Protein AF-A0A524HC69-F1 (afdb_monomer)

Foldseek 3Di:
DDDDDDDDDDDDDPDDPPDPPPPQPAAAEEEALAEEEADASHEYLEYEYENAAHEYEYAEYHYNEYEYERQYEYEAAEYAYAEYEWDHLHEYEYEEYEHAEYEYADANYEYAYNEYEYQEYEFNAYEYHYQYYAHDHDFYEYADPRTAYEYEFAPWDWADDPPALWTWIWGAHPVRHIYIGTYPNNCNVRYDYHHDPPQDWWAWDFDEAEEFEDEQPFWTKDKIARPPTDDPVADDKKKWKWWDDPRDIDIDTDRIDIDTGDAAKIKMWIWIGRPPDIHDIDIYIYHYDYPLRVLVVVLVVLVVVLVVLVVVLVVLVVVLVVLVVCLVVVCCPDDDNVVSVVVSVVSVVVSVVSVVVNVVSVVVSVVSVVVSCVSDPDDDD

Secondary structure (DSSP, 8-state):
-------------------------TTEEEEESS-EEEPTT-EEEEEEE-SSS-EEEE-SSEEEEEEE-TT-EEEE-SSEEEEEEE-TT-EEEESSSEEEEEEE-STT-EEEESS-EEEEEEESSEEEEESS-EEEEEEEEE-STTEEEEEEEEEEEEEEPTTSS-EEEEEE-TTS-EEEEEEETTGGGGEEEEE-------B------EEEEEPTTSPEEEE---TT-B-SS-S--EEEEEEEETTEEEEEESSS-EEEE-SEEEEEEEEEE-SS-BPBPEEEEEEEEEHHHHHHHHHHHHHHHHHHHHHHHHHHHHHHHHHHHHHHH---SSS-HHHHHHHHHHHHHHHHHHHHHHHHHHHHHHHHHHHHHHHS-----

Solvent-accessible surface area (backbone atoms only — not comparable to full-atom values): 19848 Å² total; per-residue (Å²): 135,84,84,85,88,81,88,85,90,83,87,85,76,93,66,87,86,82,72,89,73,70,70,59,44,74,76,33,75,47,77,34,64,49,67,46,75,43,46,68,72,35,30,27,49,29,38,40,35,26,63,66,60,18,44,36,40,28,58,21,22,44,34,42,35,38,41,29,23,42,43,7,37,38,40,30,53,24,30,41,29,53,27,38,35,21,25,57,38,2,36,36,39,29,55,24,32,38,38,34,32,42,36,27,64,24,71,70,6,32,39,40,28,57,23,30,38,26,32,31,39,39,36,48,16,16,41,40,39,36,46,41,51,46,57,77,52,79,19,38,36,30,73,41,95,68,25,40,36,40,42,39,21,32,78,74,45,78,48,72,43,88,98,50,60,22,29,37,39,33,31,24,26,84,87,65,50,73,47,61,45,38,32,30,77,45,19,50,79,39,50,46,80,43,74,51,76,76,88,63,55,25,46,41,32,34,50,77,67,46,78,44,72,20,56,90,97,44,58,22,83,44,76,48,43,29,74,81,36,50,43,97,90,53,97,58,73,48,38,41,36,39,36,68,57,98,92,43,79,48,76,50,56,53,51,64,37,76,48,76,42,58,70,44,79,44,64,36,38,26,34,26,27,62,89,86,40,68,23,62,77,23,63,22,47,38,38,26,38,41,60,60,59,52,46,51,52,53,38,54,53,50,51,54,52,47,56,51,48,55,54,48,47,55,51,53,48,52,51,46,51,51,52,51,47,43,68,71,72,68,69,63,90,85,57,59,72,68,56,55,52,52,53,45,50,53,50,52,54,50,46,54,54,50,54,52,52,44,53,56,48,52,54,53,40,52,53,44,52,53,50,43,52,68,75,56,64,81,80,81,130

Sequence (381 aa):
MENRTGTTFLIVWAIAICVTLSPAANGAYISFSRDGVIQDGDSYDGVYVYGNNTTVQVKGGNIGKLLSYDRSTVNVSGGHVTSAQSYEQSTINISGGIVNVPRIWDAGSTINVTGGTFWNVEVGSGEFNMSGGQITGMGIFASESDSVVNIYGYGFVYYPMPDKNDGRLTGFWYDGIPFSIEFRSDAYQLVTLHEIFLDSAPIANAGEDQTVLAETGAMAEVTLDGSASRDPGVNGLVYKWTWTISAETYKAQGSNPMIMLPSGQHIIELIVNDGQADSQSDYVLIDVITLAEQIEKVRDEKLRLLDQIDIMLAKEQQVNDALGKLLADGDYVALAHKDIVTVRQAIHDSMQHQELAKLDLERSIEILQDALTYIEPPVEP

Nearest PDB structures (foldseek):
  8iyj-assembly1_V9  TM=8.753E-01  e=1.791E+00  Mus musculus
  7w1m-assembly1_A  TM=5.791E-01  e=7.550E-01  Homo sapiens
  3u0c-assembly1_A  TM=9.242E-01  e=8.723E+00  Shigella flexneri

pLDDT: mean 87.9, std 17.28, range [25.34, 98.81]

Mean predicted aligned error: 15.32 Å

Radius of gyration: 43.38 Å; Cα contacts (8 Å, |Δi|>4): 876; chains: 1; bounding box: 87×60×154 Å

Structure (mmCIF, N/CA/C/O backbone):
data_AF-A0A524HC69-F1
#
_entry.id   AF-A0A524HC69-F1
#
loop_
_atom_site.group_PDB
_atom_site.id
_atom_site.type_symbol
_atom_site.label_atom_id
_atom_site.label_alt_id
_atom_site.label_comp_id
_atom_site.label_asym_id
_atom_site.label_entity_id
_atom_site.label_seq_id
_atom_site.pdbx_PDB_ins_code
_atom_site.Cartn_x
_atom_site.Cartn_y
_atom_site.Cartn_z
_atom_site.occupancy
_atom_site.B_iso_or_equiv
_atom_site.auth_seq_id
_atom_site.auth_comp_id
_atom_site.auth_asym_id
_atom_site.auth_atom_id
_atom_site.pdbx_PDB_model_num
ATOM 1 N N . MET A 1 1 ? 0.152 -34.328 -89.695 1.00 38.22 1 MET A N 1
ATOM 2 C CA . MET A 1 1 ? 1.416 -35.068 -89.893 1.00 38.22 1 MET A CA 1
ATOM 3 C C . MET A 1 1 ? 2.461 -34.061 -90.340 1.00 38.22 1 MET A C 1
ATOM 5 O O . MET A 1 1 ? 2.073 -33.126 -91.021 1.00 38.22 1 MET A O 1
ATOM 9 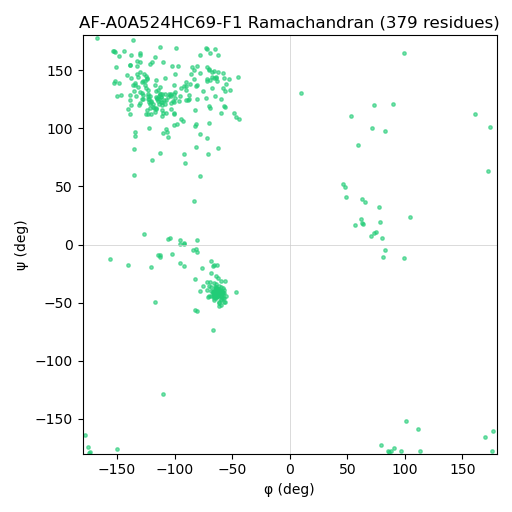N N . GLU A 1 2 ? 3.712 -34.284 -89.927 1.00 32.97 2 GLU A N 1
ATOM 10 C CA . GLU A 1 2 ? 4.942 -33.489 -90.159 1.00 32.97 2 GLU A CA 1
ATOM 11 C C . GLU A 1 2 ? 5.153 -32.288 -89.216 1.00 32.97 2 GLU A C 1
ATOM 13 O O . GLU A 1 2 ? 4.405 -31.320 -89.223 1.00 32.97 2 GLU A O 1
ATOM 18 N N . ASN A 1 3 ? 5.964 -32.476 -88.162 1.00 31.53 3 ASN A N 1
ATOM 19 C CA . ASN A 1 3 ? 7.433 -32.278 -88.072 1.00 31.53 3 ASN A CA 1
ATOM 20 C C . ASN A 1 3 ? 7.815 -30.787 -88.094 1.00 31.53 3 ASN A C 1
ATOM 22 O O . ASN A 1 3 ? 7.693 -30.120 -89.106 1.00 31.53 3 ASN A O 1
ATOM 26 N N . ARG A 1 4 ? 8.094 -30.197 -86.927 1.00 31.55 4 ARG A N 1
ATOM 27 C CA . ARG A 1 4 ? 9.392 -30.121 -86.213 1.00 31.55 4 ARG A CA 1
ATOM 28 C C . ARG A 1 4 ? 10.224 -28.888 -86.610 1.00 31.55 4 ARG A C 1
ATOM 30 O O . ARG A 1 4 ? 10.691 -28.769 -87.732 1.00 31.55 4 ARG A O 1
ATOM 37 N N . THR A 1 5 ? 10.494 -28.100 -85.562 1.00 35.69 5 THR A N 1
ATOM 38 C CA . THR A 1 5 ? 11.702 -27.302 -85.259 1.00 35.69 5 THR A CA 1
ATOM 39 C C . THR A 1 5 ? 11.990 -26.018 -86.041 1.00 35.69 5 THR A C 1
ATOM 41 O O . THR A 1 5 ? 12.262 -26.047 -87.232 1.00 35.69 5 THR A O 1
ATOM 44 N N . GLY A 1 6 ? 12.057 -24.906 -85.295 1.00 29.00 6 GLY A N 1
ATOM 45 C CA . GLY A 1 6 ? 12.585 -23.619 -85.755 1.00 29.00 6 GLY A CA 1
ATOM 46 C C . GLY A 1 6 ? 12.369 -22.472 -84.757 1.00 29.00 6 GLY A C 1
ATOM 47 O O . GLY A 1 6 ? 11.599 -21.567 -85.028 1.00 29.00 6 GLY A O 1
ATOM 48 N N . THR A 1 7 ? 12.983 -22.590 -83.578 1.00 29.64 7 THR A N 1
ATOM 49 C CA . THR A 1 7 ? 13.524 -21.536 -82.689 1.00 29.64 7 THR A CA 1
ATOM 50 C C . THR A 1 7 ? 13.207 -20.058 -83.007 1.00 29.64 7 THR A C 1
ATOM 52 O O . THR A 1 7 ? 13.535 -19.592 -84.095 1.00 29.64 7 THR A O 1
ATOM 55 N N . THR A 1 8 ? 12.744 -19.277 -82.007 1.00 28.39 8 THR A N 1
ATOM 56 C CA . THR A 1 8 ? 13.468 -18.138 -81.354 1.00 28.39 8 THR A CA 1
ATOM 57 C C . THR A 1 8 ? 12.494 -17.181 -80.611 1.00 28.39 8 THR A C 1
ATOM 59 O O . THR A 1 8 ? 11.706 -16.488 -81.236 1.00 28.39 8 THR A O 1
ATOM 62 N N . PHE A 1 9 ? 12.601 -17.161 -79.269 1.00 27.28 9 PHE A N 1
ATOM 63 C CA . PHE A 1 9 ? 12.383 -16.062 -78.295 1.00 27.28 9 PHE A CA 1
ATOM 64 C C . PHE A 1 9 ? 11.077 -15.232 -78.251 1.00 27.28 9 PHE A C 1
ATOM 66 O O . PHE A 1 9 ? 10.890 -14.311 -79.034 1.00 27.28 9 PHE A O 1
ATOM 73 N N . LEU A 1 10 ? 10.280 -15.416 -77.184 1.00 25.34 10 LEU A N 1
ATOM 74 C CA . LEU A 1 10 ? 10.212 -14.523 -75.999 1.00 25.34 10 LEU A CA 1
ATOM 75 C C . LEU A 1 10 ? 9.074 -14.992 -75.072 1.00 25.34 10 LEU A C 1
ATOM 77 O O . LEU A 1 10 ? 7.897 -14.739 -75.311 1.00 25.34 10 LEU A O 1
ATOM 81 N N . ILE A 1 11 ? 9.440 -15.699 -74.002 1.00 26.89 11 ILE A N 1
ATOM 82 C CA . ILE A 1 11 ? 8.532 -16.046 -72.907 1.00 26.89 11 ILE A CA 1
ATOM 83 C C . ILE A 1 11 ? 8.454 -14.824 -71.987 1.00 26.89 11 ILE A C 1
ATOM 85 O O . ILE A 1 11 ? 9.377 -14.557 -71.222 1.00 26.89 11 ILE A O 1
ATOM 89 N N . VAL A 1 12 ? 7.352 -14.079 -72.066 1.00 26.64 12 VAL A N 1
ATOM 90 C CA . VAL A 1 12 ? 6.920 -13.169 -71.000 1.00 26.64 12 VAL A CA 1
ATOM 91 C C . VAL A 1 12 ? 6.173 -14.026 -69.983 1.00 26.64 12 VAL A C 1
ATOM 93 O O . VAL A 1 12 ? 5.035 -14.419 -70.224 1.00 26.64 12 VAL A O 1
ATOM 96 N N . TRP A 1 13 ? 6.823 -14.364 -68.870 1.00 25.94 13 TRP A N 1
ATOM 97 C CA . TRP A 1 13 ? 6.144 -14.898 -67.688 1.00 25.94 13 TRP A CA 1
ATOM 98 C C . TRP A 1 13 ? 6.141 -13.834 -66.600 1.00 25.94 13 TRP A C 1
ATOM 100 O O . TRP A 1 13 ? 7.116 -13.640 -65.881 1.00 25.94 13 TRP A O 1
ATOM 110 N N . ALA A 1 14 ? 5.005 -13.150 -66.494 1.00 29.36 14 ALA A N 1
ATOM 111 C CA . ALA A 1 14 ? 4.567 -12.546 -65.253 1.00 29.36 14 ALA A CA 1
ATOM 112 C C . ALA A 1 14 ? 3.995 -13.673 -64.382 1.00 29.36 14 ALA A C 1
ATOM 114 O O . ALA A 1 14 ? 2.840 -14.060 -64.531 1.00 29.36 14 ALA A O 1
ATOM 115 N N . ILE A 1 15 ? 4.823 -14.218 -63.494 1.00 28.83 15 ILE A N 1
ATOM 116 C CA . ILE A 1 15 ? 4.357 -14.905 -62.293 1.00 28.83 15 ILE A CA 1
ATOM 117 C C . ILE A 1 15 ? 5.011 -14.211 -61.115 1.00 28.83 15 ILE A C 1
ATOM 119 O O . ILE A 1 15 ? 6.217 -13.974 -61.107 1.00 28.83 15 ILE A O 1
ATOM 123 N N . ALA A 1 16 ? 4.169 -13.850 -60.154 1.00 28.42 16 ALA A N 1
ATOM 124 C CA . ALA A 1 16 ? 4.528 -13.253 -58.887 1.00 28.42 16 ALA A CA 1
ATOM 125 C C . ALA A 1 16 ? 5.734 -13.968 -58.255 1.00 28.42 16 ALA A C 1
ATOM 127 O O . ALA A 1 16 ? 5.620 -15.084 -57.751 1.00 28.42 16 ALA A O 1
ATOM 128 N N . ILE A 1 17 ? 6.887 -13.299 -58.253 1.00 28.86 17 ILE A N 1
ATOM 129 C CA . ILE A 1 17 ? 8.002 -13.646 -57.376 1.00 28.86 17 ILE A CA 1
ATOM 130 C C . ILE A 1 17 ? 7.674 -13.019 -56.024 1.00 28.86 17 ILE A C 1
ATOM 132 O O . ILE A 1 17 ? 8.086 -11.910 -55.705 1.00 28.86 17 ILE A O 1
ATOM 136 N N . CYS A 1 18 ? 6.870 -13.734 -55.246 1.00 34.06 18 CYS A N 1
ATOM 137 C CA . CYS A 1 18 ? 6.893 -13.633 -53.795 1.00 34.06 18 CYS A CA 1
ATOM 138 C C . CYS A 1 18 ? 7.249 -15.023 -53.278 1.00 34.06 18 CYS A C 1
ATOM 140 O O . CYS A 1 18 ? 6.408 -15.792 -52.826 1.00 34.06 18 CYS A O 1
ATOM 142 N N . VAL A 1 19 ? 8.516 -15.373 -53.472 1.00 28.16 19 VAL A N 1
ATOM 143 C CA . VAL A 1 19 ? 9.146 -16.526 -52.845 1.00 28.16 19 VAL A CA 1
ATOM 144 C C . VAL A 1 19 ? 10.500 -16.033 -52.356 1.00 28.16 19 VAL A C 1
ATOM 146 O O . VAL A 1 19 ? 11.519 -16.187 -53.021 1.00 28.16 19 VAL A O 1
ATOM 149 N N . THR A 1 20 ? 10.512 -15.392 -51.188 1.00 32.66 20 THR A N 1
ATOM 150 C CA . THR A 1 20 ? 11.704 -15.396 -50.339 1.00 32.66 20 THR A CA 1
ATOM 151 C C . THR A 1 20 ? 11.832 -16.811 -49.781 1.00 32.66 20 THR A C 1
ATOM 153 O O . THR A 1 20 ? 11.432 -17.095 -48.657 1.00 32.66 20 THR A O 1
ATOM 156 N N . LEU A 1 21 ? 12.326 -17.733 -50.607 1.00 31.70 21 LEU A N 1
ATOM 157 C CA . LEU A 1 21 ? 12.989 -18.922 -50.094 1.00 31.70 21 LEU A CA 1
ATOM 158 C C . LEU A 1 21 ? 14.318 -18.414 -49.539 1.00 31.70 21 LEU A C 1
ATOM 160 O O . LEU A 1 21 ? 15.286 -18.285 -50.281 1.00 31.70 21 LEU A O 1
ATOM 164 N N . SER A 1 22 ? 14.343 -18.074 -48.253 1.00 41.31 22 SER A N 1
ATOM 165 C CA . SER A 1 22 ? 15.569 -18.200 -47.477 1.00 41.31 22 SER A CA 1
ATOM 166 C C . SER A 1 22 ? 15.782 -19.708 -47.331 1.00 41.31 22 SER A C 1
ATOM 168 O O . SER A 1 22 ? 15.013 -20.343 -46.605 1.00 41.31 22 SER A O 1
ATOM 170 N N . PRO A 1 23 ? 16.711 -20.359 -48.057 1.00 43.50 23 PRO A N 1
ATOM 171 C CA . PRO A 1 23 ? 17.123 -21.683 -47.629 1.00 43.50 23 PRO A CA 1
ATOM 172 C C . PRO A 1 23 ? 17.683 -21.510 -46.217 1.00 43.50 23 PRO A C 1
ATOM 174 O O . PRO A 1 23 ? 18.562 -20.671 -46.025 1.00 43.50 23 PRO A O 1
ATOM 177 N N . ALA A 1 24 ? 17.153 -22.260 -45.246 1.00 44.25 24 ALA A N 1
ATOM 178 C CA . ALA A 1 24 ? 17.750 -22.369 -43.921 1.00 44.25 24 ALA A CA 1
ATOM 179 C C . ALA A 1 24 ? 19.250 -22.607 -44.124 1.00 44.25 24 ALA A C 1
ATOM 181 O O . ALA A 1 24 ? 19.651 -23.634 -44.682 1.00 44.25 24 ALA A O 1
ATOM 182 N N . ALA A 1 25 ? 20.065 -21.605 -43.801 1.00 47.34 25 ALA A N 1
ATOM 183 C CA . ALA A 1 25 ? 21.482 -21.590 -44.121 1.00 47.34 25 ALA A CA 1
ATOM 184 C C . ALA A 1 25 ? 22.248 -22.474 -43.130 1.00 47.34 25 ALA A C 1
ATOM 186 O O . ALA A 1 25 ? 23.123 -22.000 -42.423 1.00 47.34 25 ALA A O 1
ATOM 187 N N . ASN A 1 26 ? 21.901 -23.761 -43.056 1.00 44.16 26 ASN A N 1
ATOM 188 C CA . ASN A 1 26 ? 22.458 -24.717 -42.103 1.00 44.16 26 ASN A CA 1
ATOM 189 C C . ASN A 1 26 ? 23.996 -24.644 -42.081 1.00 44.16 26 ASN A C 1
ATOM 191 O O . ASN A 1 26 ? 24.647 -25.003 -43.062 1.00 44.16 26 ASN A O 1
ATOM 195 N N . GLY A 1 27 ? 24.558 -24.190 -40.956 1.00 55.19 27 GLY A N 1
ATOM 196 C CA . GLY A 1 27 ? 26.004 -24.151 -40.707 1.00 55.19 27 GLY A CA 1
ATOM 197 C C . GLY A 1 27 ? 26.770 -22.996 -41.369 1.00 55.19 27 GLY A C 1
ATOM 198 O O . GLY A 1 27 ? 27.978 -23.100 -41.566 1.00 55.19 27 GLY A O 1
ATOM 199 N N . ALA A 1 28 ? 26.099 -21.913 -41.781 1.00 79.56 28 ALA A N 1
ATOM 200 C CA . ALA A 1 28 ? 26.744 -20.783 -42.455 1.00 79.56 28 ALA A CA 1
ATOM 201 C C . ALA A 1 28 ? 27.085 -19.620 -41.507 1.00 79.56 28 ALA A C 1
ATOM 203 O O . ALA A 1 28 ? 26.412 -19.385 -40.502 1.00 79.56 28 ALA A O 1
ATOM 204 N N . TYR A 1 29 ? 28.110 -18.852 -41.884 1.00 89.56 29 TYR A N 1
ATOM 205 C CA . TYR A 1 29 ? 28.371 -17.522 -41.338 1.00 89.56 29 TYR A CA 1
ATOM 206 C C . TYR A 1 29 ? 27.654 -16.468 -42.182 1.00 89.56 29 TYR A C 1
ATOM 208 O O . TYR A 1 29 ? 27.718 -16.517 -43.412 1.00 89.56 29 TYR A O 1
ATOM 216 N N . ILE A 1 30 ? 27.014 -15.499 -41.536 1.00 93.75 30 ILE A N 1
ATOM 217 C CA . ILE A 1 30 ? 26.363 -14.366 -42.197 1.00 93.75 30 ILE A CA 1
ATOM 218 C C . ILE A 1 30 ? 26.860 -13.045 -41.619 1.00 93.75 30 ILE A C 1
ATOM 220 O O . ILE A 1 30 ? 27.165 -12.935 -40.433 1.00 93.75 30 ILE A O 1
ATOM 224 N N . SER A 1 31 ? 26.925 -12.041 -42.485 1.00 94.88 31 SER A N 1
ATOM 225 C CA . SER A 1 31 ? 27.425 -10.710 -42.178 1.00 94.88 31 SER A CA 1
ATOM 226 C C . SER A 1 31 ? 26.410 -9.651 -42.593 1.00 94.88 31 SER A C 1
ATOM 228 O O . SER A 1 31 ? 25.973 -9.629 -43.745 1.00 94.88 31 SER A O 1
ATOM 230 N N . PHE A 1 32 ? 26.075 -8.750 -41.676 1.00 95.88 32 PHE A N 1
ATOM 231 C CA . PHE A 1 32 ? 25.203 -7.605 -41.894 1.00 95.88 32 PHE A CA 1
ATOM 232 C C . PHE A 1 32 ? 26.030 -6.322 -41.835 1.00 95.88 32 PHE A C 1
ATOM 234 O O . PHE A 1 32 ? 26.537 -5.956 -40.781 1.00 95.88 32 PHE A O 1
ATOM 241 N N . SER A 1 33 ? 26.145 -5.637 -42.974 1.00 94.94 33 SER A N 1
ATOM 242 C CA . SER A 1 33 ? 26.706 -4.279 -43.088 1.00 94.94 33 SER A CA 1
ATOM 243 C C . SER A 1 33 ? 25.636 -3.203 -43.312 1.00 94.94 33 SER A C 1
ATOM 245 O O . SER A 1 33 ? 25.947 -2.051 -43.614 1.00 94.94 33 SER A O 1
ATOM 247 N N . ARG A 1 34 ? 24.371 -3.627 -43.273 1.00 93.94 34 ARG A N 1
ATOM 248 C CA . ARG A 1 34 ? 23.136 -2.856 -43.420 1.00 93.94 34 ARG A CA 1
ATOM 249 C C . ARG A 1 34 ? 22.043 -3.578 -42.645 1.00 93.94 34 ARG A C 1
ATOM 251 O O . ARG A 1 34 ? 22.211 -4.753 -42.310 1.00 93.94 34 ARG A O 1
ATOM 258 N N . ASP A 1 35 ? 20.932 -2.888 -42.420 1.00 96.88 35 ASP A N 1
ATOM 259 C CA . ASP A 1 35 ? 19.819 -3.424 -41.647 1.00 96.88 35 ASP A CA 1
ATOM 260 C C . ASP A 1 35 ? 19.339 -4.788 -42.151 1.00 96.88 35 ASP A C 1
ATOM 262 O O . ASP A 1 35 ? 19.291 -5.054 -43.357 1.00 96.88 35 ASP A O 1
ATOM 266 N N . GLY A 1 36 ? 18.972 -5.655 -41.211 1.00 94.75 36 GLY A N 1
ATOM 267 C CA . GLY A 1 36 ? 18.666 -7.047 -41.505 1.00 94.75 36 GLY A CA 1
ATOM 268 C C . GLY A 1 36 ? 17.702 -7.688 -40.521 1.00 94.75 36 GLY A C 1
ATOM 269 O O . GLY A 1 36 ? 17.418 -7.162 -39.445 1.00 94.75 36 GLY A O 1
ATOM 270 N N . VAL A 1 37 ? 17.187 -8.854 -40.904 1.00 96.81 37 VAL A N 1
ATOM 271 C CA . VAL A 1 37 ? 16.303 -9.659 -40.061 1.00 96.81 37 VAL A CA 1
ATOM 272 C C . VAL A 1 37 ? 16.736 -11.116 -40.135 1.00 96.81 37 VAL A C 1
ATOM 274 O O . VAL A 1 37 ? 16.916 -11.643 -41.230 1.00 96.81 37 VAL A O 1
ATOM 277 N N . ILE A 1 38 ? 16.860 -11.748 -38.973 1.00 95.50 38 ILE A N 1
ATOM 278 C CA . ILE A 1 38 ? 16.965 -13.197 -38.813 1.00 95.50 38 ILE A CA 1
ATOM 279 C C . ILE A 1 38 ? 15.594 -13.700 -38.370 1.00 95.50 38 ILE A C 1
ATOM 281 O O . ILE A 1 38 ? 15.022 -13.207 -37.391 1.00 95.50 38 ILE A O 1
ATOM 285 N N . GLN A 1 39 ? 15.045 -14.628 -39.142 1.00 94.88 39 GLN A N 1
ATOM 286 C CA . GLN A 1 39 ? 13.694 -15.149 -38.978 1.00 94.88 39 GLN A CA 1
ATOM 287 C C . GLN A 1 39 ? 13.712 -16.482 -38.230 1.00 94.88 39 GLN A C 1
ATOM 289 O O . GLN A 1 39 ? 14.752 -17.105 -38.026 1.00 94.88 39 GLN A O 1
ATOM 294 N N . ASP A 1 40 ? 12.529 -16.939 -37.830 1.00 91.25 40 ASP A N 1
ATOM 295 C CA . ASP A 1 40 ? 12.396 -18.292 -37.311 1.00 91.25 40 ASP A CA 1
ATOM 296 C C . ASP A 1 40 ? 12.729 -19.349 -38.378 1.00 91.25 40 ASP A C 1
ATOM 298 O O . ASP A 1 40 ? 12.452 -19.165 -39.564 1.00 91.25 40 ASP A O 1
ATOM 302 N N . GLY A 1 41 ? 13.355 -20.445 -37.950 1.00 87.62 41 GLY A N 1
ATOM 303 C CA . GLY A 1 41 ? 13.880 -21.488 -38.837 1.00 87.62 41 GLY A CA 1
ATOM 304 C C . GLY A 1 41 ? 15.244 -21.188 -39.475 1.00 87.62 41 GLY A C 1
ATOM 305 O O . GLY A 1 41 ? 15.858 -22.108 -40.021 1.00 87.62 41 GLY A O 1
ATOM 306 N N . ASP A 1 42 ? 15.758 -19.958 -39.370 1.00 92.88 42 ASP A N 1
ATOM 307 C CA . ASP A 1 42 ? 17.141 -19.665 -39.744 1.00 92.88 42 ASP A CA 1
ATOM 308 C C . ASP A 1 42 ? 18.112 -20.362 -38.777 1.00 92.88 42 ASP A C 1
ATOM 310 O O . ASP A 1 42 ? 17.868 -20.458 -37.573 1.00 92.88 42 ASP A O 1
ATOM 314 N N . SER A 1 43 ? 19.246 -20.836 -39.289 1.00 94.19 43 SER A N 1
ATOM 315 C CA . SER A 1 43 ? 20.299 -21.437 -38.470 1.00 94.19 43 SER A CA 1
ATOM 316 C C . SER A 1 43 ? 21.649 -20.937 -38.952 1.00 94.19 43 SER A C 1
ATOM 318 O O . SER A 1 43 ? 21.992 -21.182 -40.099 1.00 94.19 43 SER A O 1
ATOM 320 N N . TYR A 1 44 ? 22.421 -20.274 -38.095 1.00 94.94 44 TYR A N 1
ATOM 321 C CA . TYR A 1 44 ? 23.736 -19.727 -38.439 1.00 94.94 44 TYR A CA 1
ATOM 322 C C . TYR A 1 44 ? 24.767 -20.109 -37.382 1.00 94.94 44 TYR A C 1
ATOM 324 O O . TYR A 1 44 ? 24.524 -19.946 -36.188 1.00 94.94 44 TYR A O 1
ATOM 332 N N . ASP A 1 45 ? 25.953 -20.545 -37.802 1.00 94.56 45 ASP A N 1
ATOM 333 C CA . ASP A 1 45 ? 27.058 -20.804 -36.868 1.00 94.56 45 ASP A CA 1
ATOM 334 C C . ASP A 1 45 ? 27.636 -19.491 -36.327 1.00 94.56 45 ASP A C 1
ATOM 336 O O . ASP A 1 45 ? 28.052 -19.408 -35.166 1.00 94.56 45 ASP A O 1
ATOM 340 N N . GLY A 1 46 ? 27.610 -18.437 -37.146 1.00 94.81 46 GLY A N 1
ATOM 341 C CA . GLY A 1 46 ? 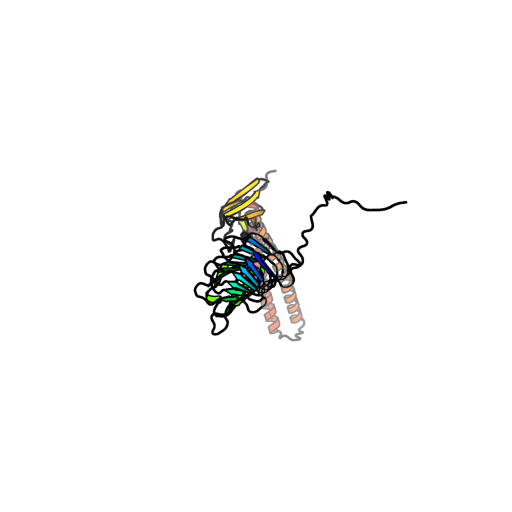27.975 -17.096 -36.719 1.00 94.81 46 GLY A CA 1
ATOM 342 C C . GLY A 1 46 ? 27.268 -15.994 -37.502 1.00 94.81 46 GLY A C 1
ATOM 343 O O . GLY A 1 46 ? 27.099 -16.072 -38.715 1.00 94.81 46 GLY A O 1
ATOM 344 N N . VAL A 1 47 ? 26.884 -14.948 -36.788 1.00 97.50 47 VAL A N 1
ATOM 345 C CA . VAL A 1 47 ? 26.257 -13.729 -37.282 1.00 97.50 47 VAL A CA 1
ATOM 346 C C . VAL A 1 47 ? 27.156 -12.570 -36.876 1.00 97.50 47 VAL A C 1
ATOM 348 O O . VAL A 1 47 ? 27.397 -12.365 -35.687 1.00 97.50 47 VAL A O 1
ATOM 351 N N . TYR A 1 48 ? 27.632 -11.812 -37.856 1.00 97.31 48 TYR A N 1
ATOM 352 C CA . TYR A 1 48 ? 28.445 -10.618 -37.652 1.00 97.31 48 TYR A CA 1
ATOM 353 C C . TYR A 1 48 ? 27.648 -9.388 -38.066 1.00 97.31 48 TYR A C 1
ATOM 355 O O . TYR A 1 48 ? 27.150 -9.327 -39.187 1.00 97.31 48 TYR A O 1
ATOM 363 N N . VAL A 1 49 ? 27.533 -8.403 -37.184 1.00 97.44 49 VAL A N 1
ATOM 364 C CA . VAL A 1 49 ? 26.828 -7.146 -37.446 1.00 97.44 49 VAL A CA 1
ATOM 365 C C . VAL A 1 49 ? 27.820 -5.999 -37.316 1.00 97.44 49 VAL A C 1
ATOM 367 O O . VAL A 1 49 ? 28.450 -5.846 -36.275 1.00 97.44 49 VAL A O 1
ATOM 370 N N . TYR A 1 50 ? 27.990 -5.228 -38.383 1.00 94.12 50 TYR A N 1
ATOM 371 C CA . TYR A 1 50 ? 28.966 -4.141 -38.491 1.00 94.12 50 TYR A CA 1
ATOM 372 C C . TYR A 1 50 ? 28.453 -3.051 -39.442 1.00 94.12 50 TYR A C 1
ATOM 374 O O . TYR A 1 50 ? 27.346 -3.153 -39.974 1.00 94.12 50 TYR A O 1
ATOM 382 N N . GLY A 1 51 ? 29.255 -2.017 -39.713 1.00 80.25 51 GLY A N 1
ATOM 383 C CA . GLY A 1 51 ? 28.930 -1.019 -40.744 1.00 80.25 51 GLY A CA 1
ATOM 384 C C . GLY A 1 51 ? 28.445 0.340 -40.234 1.00 80.25 51 GLY A C 1
ATOM 385 O O . GLY A 1 51 ? 27.829 1.072 -41.003 1.00 80.25 51 GLY A O 1
ATOM 386 N N . ASN A 1 52 ? 28.789 0.703 -38.993 1.00 81.81 52 ASN A N 1
ATOM 387 C CA . ASN A 1 52 ? 28.524 2.003 -38.362 1.00 81.81 52 ASN A CA 1
ATOM 388 C C . ASN A 1 52 ? 27.023 2.352 -38.289 1.00 81.81 52 ASN A C 1
ATOM 390 O O . ASN A 1 52 ? 26.508 3.076 -39.142 1.00 81.81 52 ASN A O 1
ATOM 394 N N . ASN A 1 53 ? 26.354 1.881 -37.228 1.00 90.00 53 ASN A N 1
ATOM 395 C CA . ASN A 1 53 ? 24.908 2.014 -36.947 1.00 90.00 53 ASN A CA 1
ATOM 396 C C . ASN A 1 53 ? 23.969 1.068 -37.728 1.00 90.00 53 ASN A C 1
ATOM 398 O O . ASN A 1 53 ? 22.828 1.426 -38.024 1.00 90.00 53 ASN A O 1
ATOM 402 N N . THR A 1 54 ? 24.408 -0.149 -38.048 1.00 96.25 54 THR A N 1
ATOM 403 C CA . THR A 1 54 ? 23.525 -1.176 -38.630 1.00 96.25 54 THR A CA 1
ATOM 404 C C . THR A 1 54 ? 22.540 -1.710 -37.590 1.00 96.25 54 THR A C 1
ATOM 406 O O . THR A 1 54 ? 22.933 -1.962 -36.455 1.00 96.25 54 THR A O 1
ATOM 409 N N . THR A 1 55 ? 21.281 -1.955 -37.971 1.00 97.75 55 THR A N 1
ATOM 410 C CA . THR A 1 55 ? 20.274 -2.569 -37.090 1.00 97.75 55 THR A CA 1
ATOM 411 C C . THR A 1 55 ? 19.842 -3.957 -37.562 1.00 97.75 55 THR A C 1
ATOM 413 O O . THR A 1 55 ? 19.255 -4.109 -38.632 1.00 97.75 55 THR A O 1
ATOM 416 N N . VAL A 1 56 ? 20.033 -4.984 -36.730 1.00 98.25 56 VAL A N 1
ATOM 417 C CA . VAL A 1 56 ? 19.566 -6.352 -37.016 1.00 98.25 56 VAL A CA 1
ATOM 418 C C . VAL A 1 56 ? 18.487 -6.788 -36.033 1.00 98.25 56 VAL A C 1
ATOM 420 O O . VAL A 1 56 ? 18.625 -6.633 -34.823 1.00 98.25 56 VAL A O 1
ATOM 423 N N . GLN A 1 57 ? 17.401 -7.354 -36.556 1.00 98.25 57 GLN A N 1
ATOM 424 C CA . GLN A 1 57 ? 16.297 -7.911 -35.774 1.00 98.25 57 GLN A CA 1
ATOM 425 C C . GLN A 1 57 ? 16.398 -9.437 -35.754 1.00 98.25 57 GLN A C 1
ATOM 427 O O . GLN A 1 57 ? 16.259 -10.074 -36.795 1.00 98.25 57 GLN A O 1
ATOM 432 N N . VAL A 1 58 ? 16.593 -10.037 -34.586 1.00 98.19 58 VAL A N 1
ATOM 433 C CA . VAL A 1 58 ? 16.572 -11.491 -34.390 1.00 98.19 58 VAL A CA 1
ATOM 434 C C . VAL A 1 58 ? 15.217 -11.872 -33.808 1.00 98.19 58 VAL A C 1
ATOM 436 O O . VAL A 1 58 ? 14.937 -11.635 -32.632 1.00 98.19 58 VAL A O 1
ATOM 439 N N . LYS A 1 59 ? 14.345 -12.417 -34.657 1.00 96.94 59 LYS A N 1
ATOM 440 C CA . LYS A 1 59 ? 12.977 -12.809 -34.282 1.00 96.94 59 LYS A CA 1
ATOM 441 C C . LYS A 1 59 ? 12.857 -14.290 -33.911 1.00 96.94 59 LYS A C 1
ATOM 443 O O . LYS A 1 59 ? 11.856 -14.680 -33.321 1.00 96.94 59 LYS A O 1
ATOM 448 N N . GLY A 1 60 ? 13.846 -15.106 -34.268 1.00 92.94 60 GLY A N 1
ATOM 449 C CA . GLY A 1 60 ? 13.824 -16.560 -34.125 1.00 92.94 60 GLY A CA 1
ATOM 450 C C . GLY A 1 60 ? 15.139 -17.202 -34.572 1.00 92.94 60 GLY A C 1
ATOM 451 O O . GLY A 1 60 ? 16.151 -16.514 -34.717 1.00 92.94 60 GLY A O 1
ATOM 452 N N . GLY A 1 61 ? 15.105 -18.516 -34.802 1.00 93.44 61 GLY A N 1
ATOM 453 C CA . GLY A 1 61 ? 16.239 -19.271 -35.340 1.00 93.44 61 GLY A CA 1
ATOM 454 C C . GLY A 1 61 ? 17.247 -19.757 -34.293 1.00 93.44 61 GLY A C 1
ATOM 455 O O . GLY A 1 61 ? 17.071 -19.562 -33.089 1.00 93.44 61 GLY A O 1
ATOM 456 N N . ASN A 1 62 ? 18.302 -20.429 -34.760 1.00 95.94 62 ASN A N 1
ATOM 457 C CA . ASN A 1 62 ? 19.391 -20.955 -33.935 1.00 95.94 62 ASN A CA 1
ATOM 458 C C . ASN A 1 62 ? 20.731 -20.342 -34.360 1.00 95.94 62 ASN A C 1
ATOM 460 O O . ASN A 1 62 ? 21.231 -20.601 -35.453 1.00 95.94 62 ASN A O 1
ATOM 464 N N . ILE A 1 63 ? 21.316 -19.528 -33.490 1.00 97.25 63 ILE A N 1
ATOM 465 C CA . ILE A 1 63 ? 22.556 -18.803 -33.747 1.00 97.25 63 ILE A CA 1
ATOM 466 C C . ILE A 1 63 ? 23.641 -19.339 -32.815 1.00 97.25 63 ILE A C 1
ATOM 468 O O . ILE A 1 63 ? 23.494 -19.334 -31.592 1.00 97.25 63 ILE A O 1
ATOM 472 N N . GLY A 1 64 ? 24.765 -19.772 -33.379 1.00 96.38 64 GLY A N 1
ATOM 473 C CA . GLY A 1 64 ? 25.956 -20.121 -32.612 1.00 96.38 64 GLY A CA 1
ATOM 474 C C . GLY A 1 64 ? 26.555 -18.876 -31.958 1.00 96.38 64 GLY A C 1
ATOM 475 O O . GLY A 1 64 ? 26.433 -18.665 -30.751 1.00 96.38 64 GLY A O 1
ATOM 476 N N . LYS A 1 65 ? 27.188 -18.017 -32.755 1.00 96.44 65 LYS A N 1
ATOM 477 C CA . LYS A 1 65 ? 27.766 -16.754 -32.276 1.00 96.44 65 LYS A CA 1
ATOM 478 C C . LYS A 1 65 ? 27.072 -15.559 -32.908 1.00 96.44 65 LYS A C 1
ATOM 480 O O . LYS A 1 65 ? 26.941 -15.501 -34.118 1.00 96.44 65 LYS A O 1
ATOM 485 N N . LEU A 1 66 ? 26.691 -14.581 -32.106 1.00 98.06 66 LEU A N 1
ATOM 486 C CA . LEU A 1 66 ? 26.185 -13.290 -32.545 1.00 98.06 66 LEU A CA 1
ATOM 487 C C . LEU A 1 66 ? 27.176 -12.229 -32.077 1.00 98.06 66 LEU A C 1
ATOM 489 O O . LEU A 1 66 ? 27.380 -12.088 -30.877 1.00 98.06 66 LEU A O 1
ATOM 493 N N . LEU A 1 67 ? 27.813 -11.519 -33.001 1.00 97.88 67 LEU A N 1
ATOM 494 C CA . LEU A 1 67 ? 28.809 -10.497 -32.692 1.00 97.88 67 LEU A CA 1
ATOM 495 C C . LEU A 1 67 ? 28.374 -9.166 -33.305 1.00 97.88 67 LEU A C 1
ATOM 497 O O . LEU A 1 67 ? 28.127 -9.100 -34.510 1.00 97.88 67 LEU A O 1
ATOM 501 N N . SER A 1 68 ? 28.281 -8.128 -32.478 1.00 97.75 68 SER A N 1
ATOM 502 C CA . SER A 1 68 ? 27.926 -6.768 -32.890 1.00 97.75 68 SER A CA 1
ATOM 503 C C . SER A 1 68 ? 29.118 -5.828 -32.717 1.00 97.75 68 SER A C 1
ATOM 505 O O . SER A 1 68 ? 29.790 -5.880 -31.688 1.00 97.75 68 SER A O 1
ATOM 507 N N . TYR A 1 69 ? 29.363 -4.984 -33.717 1.00 96.81 69 TYR A N 1
ATOM 508 C CA . TYR A 1 69 ? 30.506 -4.071 -33.841 1.00 96.81 69 TYR A CA 1
ATOM 509 C C . TYR A 1 69 ? 30.056 -2.681 -34.315 1.00 96.81 69 TYR A C 1
ATOM 511 O O . TYR A 1 69 ? 28.887 -2.486 -34.659 1.00 96.81 69 TYR A O 1
ATOM 519 N N . ASP A 1 70 ? 30.978 -1.717 -34.395 1.00 94.81 70 ASP A N 1
ATOM 520 C CA . ASP A 1 70 ? 30.773 -0.398 -35.010 1.00 94.81 70 ASP A CA 1
ATOM 521 C C . ASP A 1 70 ? 29.464 0.321 -34.603 1.00 94.81 70 ASP A C 1
ATOM 523 O O . ASP A 1 70 ? 28.676 0.714 -35.469 1.00 94.81 70 ASP A O 1
ATOM 527 N N . ARG A 1 71 ? 29.153 0.472 -33.308 1.00 95.69 71 ARG A N 1
ATOM 528 C CA . ARG A 1 71 ? 27.894 1.125 -32.854 1.00 95.69 71 ARG A CA 1
ATOM 529 C C . ARG A 1 71 ? 26.599 0.497 -33.394 1.00 95.69 71 ARG A C 1
ATOM 531 O O . ARG A 1 71 ? 25.536 1.116 -33.370 1.00 95.69 71 ARG A O 1
ATOM 538 N N . SER A 1 72 ? 26.666 -0.727 -33.909 1.00 97.69 72 SER A N 1
ATOM 539 C CA . SER A 1 72 ? 25.503 -1.414 -34.466 1.00 97.69 72 SER A CA 1
ATOM 540 C C . SER A 1 72 ? 24.553 -1.854 -33.359 1.00 97.69 72 SER A C 1
ATOM 542 O O . SER A 1 72 ? 24.962 -2.105 -32.227 1.00 97.69 72 SER A O 1
ATOM 544 N N . THR A 1 73 ? 23.272 -1.974 -33.691 1.00 98.31 73 THR A N 1
ATOM 545 C CA . THR A 1 73 ? 22.230 -2.440 -32.777 1.00 98.31 73 THR A CA 1
ATOM 546 C C . THR A 1 73 ? 21.723 -3.811 -33.197 1.00 98.31 73 THR A C 1
ATOM 548 O O . THR A 1 73 ? 21.307 -4.008 -34.338 1.00 98.31 73 THR A O 1
ATOM 551 N N . VAL A 1 74 ? 21.679 -4.759 -32.265 1.00 98.62 74 VAL A N 1
ATOM 552 C CA . VAL A 1 74 ? 20.981 -6.032 -32.467 1.00 98.62 74 VAL A CA 1
ATOM 553 C C . VAL A 1 74 ? 19.831 -6.148 -31.484 1.00 98.62 74 VAL A C 1
ATOM 555 O O . VAL A 1 74 ? 20.028 -6.019 -30.285 1.00 98.62 74 VAL A O 1
ATOM 558 N N . ASN A 1 75 ? 18.629 -6.411 -31.986 1.00 98.56 75 ASN A N 1
ATOM 559 C CA . ASN A 1 75 ? 17.433 -6.589 -31.171 1.00 98.56 75 ASN A CA 1
ATOM 560 C C . ASN A 1 75 ? 16.994 -8.052 -31.223 1.00 98.56 75 ASN A C 1
ATOM 562 O O . ASN A 1 75 ? 16.538 -8.527 -32.263 1.00 98.56 75 ASN A O 1
ATOM 566 N N . VAL A 1 76 ? 17.127 -8.763 -30.110 1.00 98.69 76 VAL A N 1
ATOM 567 C CA . VAL A 1 76 ? 16.759 -10.170 -29.954 1.00 98.69 76 VAL A CA 1
ATOM 568 C C . VAL A 1 76 ? 15.414 -10.257 -29.243 1.00 98.69 76 VAL A C 1
ATOM 570 O O . VAL A 1 76 ? 15.297 -9.910 -28.072 1.00 98.69 76 VAL A O 1
ATOM 573 N N . SER A 1 77 ? 14.391 -10.722 -29.958 1.00 98.06 77 SER A N 1
ATOM 574 C CA . SER A 1 77 ? 13.044 -10.947 -29.408 1.00 98.06 77 SER A CA 1
ATOM 575 C C . SER A 1 77 ? 12.644 -12.425 -29.358 1.00 98.06 77 SER A C 1
ATOM 577 O O . SER A 1 77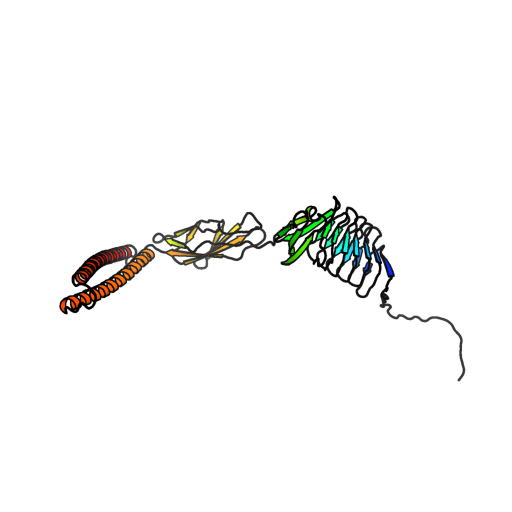 ? 11.656 -12.769 -28.713 1.00 98.06 77 SER A O 1
ATOM 579 N N . GLY A 1 78 ? 13.415 -13.314 -29.990 1.00 95.12 78 GLY A N 1
ATOM 580 C CA . GLY A 1 78 ? 13.160 -14.753 -30.010 1.00 95.12 78 GLY A CA 1
ATOM 581 C C . GLY A 1 78 ? 14.350 -15.556 -30.537 1.00 95.12 78 GLY A C 1
ATOM 582 O O . GLY A 1 78 ? 15.364 -14.988 -30.941 1.00 95.12 78 GLY A O 1
ATOM 583 N N . GLY A 1 79 ? 14.211 -16.883 -30.550 1.00 96.31 79 GLY A N 1
ATOM 584 C CA . GLY A 1 79 ? 15.250 -17.815 -31.004 1.00 96.31 79 GLY A CA 1
ATOM 585 C C . GLY A 1 79 ? 16.188 -18.290 -29.894 1.00 96.31 79 GLY A C 1
ATOM 586 O O . GLY A 1 79 ? 15.979 -18.003 -28.714 1.00 96.31 79 GLY A O 1
ATOM 587 N N . HIS A 1 80 ? 17.207 -19.052 -30.287 1.00 97.81 80 HIS A N 1
ATOM 588 C CA . HIS A 1 80 ? 18.270 -19.549 -29.418 1.00 97.81 80 HIS A CA 1
ATOM 589 C C . HIS A 1 80 ? 19.619 -19.010 -29.901 1.00 97.81 80 HIS A C 1
ATOM 591 O O . HIS A 1 80 ? 20.041 -19.294 -31.019 1.00 97.81 80 HIS A O 1
ATOM 597 N N . VAL A 1 81 ? 20.304 -18.242 -29.059 1.00 98.19 81 VAL A N 1
ATOM 598 C CA . VAL A 1 81 ? 21.634 -17.692 -29.322 1.00 98.19 81 VAL A CA 1
ATOM 599 C C . VAL A 1 81 ? 22.608 -18.288 -28.316 1.00 98.19 81 VAL A C 1
ATOM 601 O O . VAL A 1 81 ? 22.490 -18.074 -27.112 1.00 98.19 81 VAL A O 1
ATOM 604 N N . THR A 1 82 ? 23.603 -19.033 -28.789 1.00 97.06 82 THR A N 1
ATOM 605 C CA . THR A 1 82 ? 24.560 -19.686 -27.884 1.00 97.06 82 THR A CA 1
ATOM 606 C C . THR A 1 82 ? 25.506 -18.665 -27.249 1.00 97.06 82 THR A C 1
ATOM 608 O O . THR A 1 82 ? 25.813 -18.754 -26.063 1.00 97.06 82 THR A O 1
ATOM 611 N N . SER A 1 83 ? 25.949 -17.657 -27.999 1.00 96.75 83 SER A N 1
ATOM 612 C CA . SER A 1 83 ? 26.698 -16.530 -27.442 1.00 96.75 83 SER A CA 1
ATOM 613 C C . SER A 1 83 ? 26.385 -15.247 -28.196 1.00 96.75 83 SER A C 1
ATOM 615 O O . SER A 1 83 ? 26.502 -15.222 -29.417 1.00 96.75 83 SER A O 1
ATOM 617 N N . ALA A 1 84 ? 26.020 -14.191 -27.469 1.00 97.88 84 ALA A N 1
ATOM 618 C CA . ALA A 1 84 ? 25.804 -12.851 -28.009 1.00 97.88 84 ALA A CA 1
ATOM 619 C C . ALA A 1 84 ? 26.868 -11.911 -27.448 1.00 97.88 84 ALA A C 1
ATOM 621 O O . ALA A 1 84 ? 27.069 -11.896 -26.240 1.00 97.88 84 ALA A O 1
ATOM 622 N N . GLN A 1 85 ? 27.580 -11.175 -28.295 1.00 97.81 85 GLN A N 1
ATOM 623 C CA . GLN A 1 85 ? 28.759 -10.412 -27.896 1.00 97.81 85 GLN A CA 1
ATOM 624 C C . GLN A 1 85 ? 28.717 -9.000 -28.471 1.00 97.81 85 GLN A C 1
ATOM 626 O O . GLN A 1 85 ? 28.544 -8.829 -29.679 1.00 97.81 85 GLN A O 1
ATOM 631 N N . SER A 1 86 ? 28.887 -8.008 -27.602 1.00 96.94 86 SER A N 1
ATOM 632 C CA . SER A 1 86 ? 28.907 -6.590 -27.959 1.00 96.94 86 SER A CA 1
ATOM 633 C C . SER A 1 86 ? 30.336 -6.046 -27.910 1.00 96.94 86 SER A C 1
ATOM 635 O O . SER A 1 86 ? 31.018 -6.187 -26.891 1.00 96.94 86 SER A O 1
ATOM 637 N N . TYR A 1 87 ? 30.755 -5.416 -29.005 1.00 95.81 87 TYR A N 1
ATOM 638 C CA . TYR A 1 87 ? 32.050 -4.757 -29.196 1.00 95.81 87 TYR A CA 1
ATOM 639 C C . TYR A 1 87 ? 31.879 -3.340 -29.754 1.00 95.81 87 TYR A C 1
ATOM 641 O O . TYR A 1 87 ? 30.822 -3.008 -30.294 1.00 95.81 87 TYR A O 1
ATOM 649 N N . GLU A 1 88 ? 32.929 -2.522 -29.691 1.00 94.81 88 GLU A N 1
ATOM 650 C CA . GLU A 1 88 ? 33.054 -1.250 -30.415 1.00 94.81 88 GLU A CA 1
ATOM 651 C C . GLU A 1 88 ? 31.823 -0.327 -30.302 1.00 94.81 88 GLU A C 1
ATOM 653 O O . GLU A 1 88 ? 31.293 0.179 -31.297 1.00 94.81 88 GLU A O 1
ATOM 658 N N . GLN A 1 89 ? 31.353 -0.107 -29.070 1.00 95.06 89 GLN A N 1
ATOM 659 C CA . GLN A 1 89 ? 30.200 0.749 -28.752 1.00 95.06 89 GLN A CA 1
ATOM 660 C C . GLN A 1 89 ? 28.865 0.261 -29.338 1.00 95.06 89 GLN A C 1
ATOM 662 O O . GLN A 1 89 ? 27.914 1.035 -29.458 1.00 95.06 89 GLN A O 1
ATOM 667 N N . SER A 1 90 ? 28.781 -1.008 -29.740 1.00 97.81 90 SER A N 1
ATOM 668 C CA . SER A 1 90 ? 27.529 -1.621 -30.187 1.00 97.81 90 SER A CA 1
ATOM 669 C C . SER A 1 90 ? 26.539 -1.809 -29.039 1.00 97.81 90 SER A C 1
ATOM 671 O O . SER A 1 90 ? 26.882 -1.736 -27.860 1.00 97.81 90 SER A O 1
ATOM 673 N N . THR A 1 91 ? 25.283 -2.054 -29.398 1.00 98.19 91 THR A N 1
ATOM 674 C CA . THR A 1 91 ? 24.212 -2.362 -28.454 1.00 98.19 91 THR A CA 1
ATOM 675 C C . THR A 1 91 ? 23.539 -3.676 -28.826 1.00 98.19 91 THR A C 1
ATOM 677 O O . THR A 1 91 ? 23.189 -3.893 -29.989 1.00 98.19 91 THR A O 1
ATOM 680 N N . ILE A 1 92 ? 23.298 -4.542 -27.844 1.00 98.62 92 ILE A N 1
ATOM 681 C CA . ILE A 1 92 ? 22.406 -5.696 -27.996 1.00 98.62 92 ILE A CA 1
ATOM 682 C C . ILE A 1 92 ? 21.237 -5.547 -27.024 1.00 98.62 92 ILE A C 1
ATOM 684 O O . ILE A 1 92 ? 21.420 -5.545 -25.812 1.00 98.62 92 ILE A O 1
ATOM 688 N N . ASN A 1 93 ? 20.023 -5.450 -27.553 1.00 98.62 93 ASN A N 1
ATOM 689 C CA . ASN A 1 93 ? 18.794 -5.424 -26.770 1.00 98.62 93 ASN A CA 1
ATOM 690 C C . ASN A 1 93 ? 18.151 -6.809 -26.804 1.00 98.62 93 ASN A C 1
ATOM 692 O O . ASN A 1 93 ? 17.950 -7.364 -27.883 1.00 98.62 93 ASN A O 1
ATOM 696 N N . ILE A 1 94 ? 17.806 -7.362 -25.647 1.00 98.56 94 ILE A N 1
ATOM 697 C CA . ILE A 1 94 ? 17.232 -8.699 -25.507 1.00 98.56 94 ILE A CA 1
ATOM 698 C C . ILE A 1 94 ? 15.909 -8.582 -24.754 1.00 98.56 94 ILE A C 1
ATOM 700 O O . ILE A 1 94 ? 15.877 -8.246 -23.572 1.00 98.56 94 ILE A O 1
ATOM 704 N N . SER A 1 95 ? 14.810 -8.855 -25.451 1.00 98.12 95 SER A N 1
ATOM 705 C CA . SER A 1 95 ? 13.453 -8.831 -24.894 1.00 98.12 95 SER A CA 1
ATOM 706 C C . SER A 1 95 ? 12.803 -10.213 -24.821 1.00 98.12 95 SER A C 1
ATOM 708 O O . SER A 1 95 ? 11.751 -10.367 -24.206 1.00 98.12 95 SER A O 1
ATOM 710 N N . GLY A 1 96 ? 13.420 -11.235 -25.418 1.00 96.38 96 GLY A N 1
ATOM 711 C CA . GLY A 1 96 ? 12.896 -12.597 -25.447 1.00 96.38 96 GLY A CA 1
ATOM 712 C C . GLY A 1 96 ? 13.876 -13.600 -26.054 1.00 96.38 96 GLY A C 1
ATOM 713 O O . GLY A 1 96 ? 14.989 -13.252 -26.443 1.00 96.38 96 GLY A O 1
ATOM 714 N N . GLY A 1 97 ? 13.448 -14.861 -26.140 1.00 97.25 97 GLY A N 1
ATOM 715 C CA . GLY A 1 97 ? 14.293 -15.971 -26.588 1.00 97.25 97 GLY A CA 1
ATOM 716 C C . GLY A 1 97 ? 15.241 -16.499 -25.507 1.00 97.25 97 GLY A C 1
ATOM 717 O O . GLY A 1 97 ? 15.155 -16.130 -24.334 1.00 97.25 97 GLY A O 1
ATOM 718 N N . ILE A 1 98 ? 16.129 -17.402 -25.917 1.00 97.88 98 ILE A N 1
ATOM 719 C CA . ILE A 1 98 ? 17.178 -17.978 -25.075 1.00 97.88 98 ILE A CA 1
ATOM 720 C C . ILE A 1 98 ? 18.517 -17.445 -25.576 1.00 97.88 98 ILE A C 1
ATOM 722 O O . ILE A 1 98 ? 18.883 -17.685 -26.724 1.00 97.88 98 ILE A O 1
ATOM 726 N N . VAL A 1 99 ? 19.264 -16.751 -24.725 1.00 97.94 99 VAL A N 1
ATOM 727 C CA . VAL A 1 99 ? 20.626 -16.303 -25.026 1.00 97.94 99 VAL A CA 1
ATOM 728 C C . VAL A 1 99 ? 21.543 -16.873 -23.959 1.00 97.94 99 VAL A C 1
ATOM 730 O O . VAL A 1 99 ? 21.595 -16.356 -22.852 1.00 97.94 99 VAL A O 1
ATOM 733 N N . ASN A 1 100 ? 22.262 -17.957 -24.257 1.00 96.62 100 ASN A N 1
ATOM 734 C CA . ASN A 1 100 ? 22.988 -18.683 -23.212 1.00 96.62 100 ASN A CA 1
ATOM 735 C C . ASN A 1 100 ? 24.046 -17.799 -22.548 1.00 96.62 100 ASN A C 1
ATOM 737 O O . ASN A 1 100 ? 24.061 -17.718 -21.322 1.00 96.62 100 ASN A O 1
ATOM 741 N N . VAL A 1 101 ? 24.890 -17.129 -23.344 1.00 96.75 101 VAL A N 1
ATOM 742 C CA . VAL A 1 101 ? 25.953 -16.267 -22.807 1.00 96.75 101 VAL A CA 1
ATOM 743 C C . VAL A 1 101 ? 26.036 -14.915 -23.525 1.00 96.75 101 VAL A C 1
ATOM 745 O O . VAL A 1 101 ? 26.729 -14.810 -24.550 1.00 96.75 101 VAL A O 1
ATOM 748 N N . PRO A 1 102 ? 25.355 -13.875 -23.009 1.00 97.00 102 PRO A N 1
ATOM 749 C CA . PRO A 1 102 ? 25.626 -12.483 -23.348 1.00 97.00 102 PRO A CA 1
ATOM 750 C C . PRO A 1 102 ? 27.001 -12.055 -22.818 1.00 97.00 102 PRO A C 1
ATOM 752 O O . PRO A 1 102 ? 27.348 -12.358 -21.674 1.00 97.00 102 PRO A O 1
ATOM 755 N N . ARG A 1 103 ? 27.783 -11.366 -23.654 1.00 97.19 103 ARG A N 1
ATOM 756 C CA . ARG A 1 103 ? 29.140 -10.897 -23.351 1.00 97.19 103 ARG A CA 1
ATOM 757 C C . ARG A 1 103 ? 29.336 -9.450 -23.784 1.00 97.19 103 ARG A C 1
ATOM 759 O O . ARG A 1 103 ? 28.947 -9.089 -24.894 1.00 97.19 103 ARG A O 1
ATOM 766 N N . ILE A 1 104 ? 29.990 -8.651 -22.953 1.00 96.56 104 ILE A N 1
ATOM 767 C CA . ILE A 1 104 ? 30.341 -7.257 -23.269 1.00 96.56 104 ILE A CA 1
ATOM 768 C C . ILE A 1 104 ? 31.850 -7.107 -23.145 1.00 96.56 104 ILE A C 1
ATOM 770 O O . ILE A 1 104 ? 32.396 -7.475 -22.109 1.00 96.56 104 ILE A O 1
ATOM 774 N N . TRP A 1 105 ? 32.527 -6.629 -24.187 1.00 93.06 105 TRP A N 1
ATOM 775 C CA . TRP A 1 105 ? 33.994 -6.672 -24.231 1.00 93.06 105 TRP A CA 1
ATOM 776 C C . TRP A 1 105 ? 34.692 -5.323 -24.356 1.00 93.06 105 TRP A C 1
ATOM 778 O O . TRP A 1 105 ? 35.864 -5.252 -24.006 1.00 93.06 105 TRP A O 1
ATOM 788 N N . ASP A 1 106 ? 33.998 -4.276 -24.805 1.00 92.62 106 ASP A N 1
ATOM 789 C CA . ASP A 1 106 ? 34.599 -2.959 -25.015 1.00 92.62 106 ASP A CA 1
ATOM 790 C C . ASP A 1 106 ? 33.799 -1.858 -24.324 1.00 92.62 106 ASP A C 1
ATOM 792 O O . ASP A 1 106 ? 32.568 -1.801 -24.441 1.00 92.62 106 ASP A O 1
ATOM 796 N N . ALA A 1 107 ? 34.518 -0.904 -23.733 1.00 89.00 107 ALA A N 1
ATOM 797 C CA . ALA A 1 107 ? 33.948 0.282 -23.117 1.00 89.00 107 ALA A CA 1
ATOM 798 C C . ALA A 1 107 ? 32.997 1.027 -24.073 1.00 89.00 107 ALA A C 1
ATOM 800 O O . ALA A 1 107 ? 33.303 1.293 -25.241 1.00 89.00 107 ALA A O 1
ATOM 801 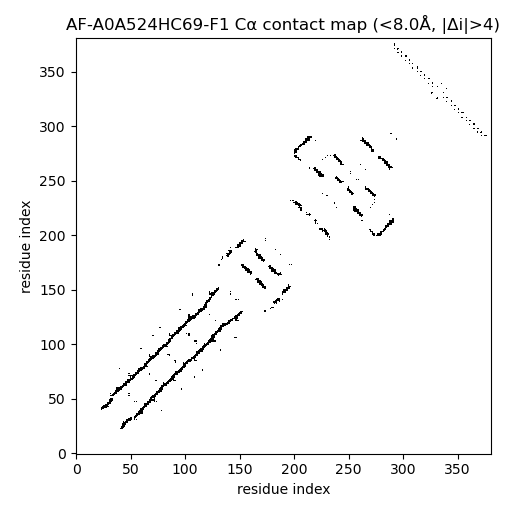N N . GLY A 1 108 ? 31.824 1.386 -23.552 1.00 90.06 108 GLY A N 1
ATOM 802 C CA . GLY A 1 108 ? 30.740 2.013 -24.310 1.00 90.06 108 GLY A CA 1
ATOM 803 C C . GLY A 1 108 ? 29.856 1.037 -25.089 1.00 90.06 108 GLY A C 1
ATOM 804 O O . GLY A 1 108 ? 28.863 1.475 -25.664 1.00 90.06 108 GLY A O 1
ATOM 805 N N . SER A 1 109 ? 30.174 -0.262 -25.117 1.00 96.88 109 SER A N 1
ATOM 806 C CA . SER A 1 109 ? 29.239 -1.286 -25.601 1.00 96.88 109 SER A CA 1
ATOM 807 C C . SER A 1 109 ? 28.202 -1.593 -24.526 1.00 96.88 109 SER A C 1
ATOM 809 O O . SER A 1 109 ? 28.494 -1.509 -23.332 1.00 96.88 109 SER A O 1
ATOM 811 N N . THR A 1 110 ? 26.987 -1.937 -24.947 1.00 97.62 110 THR A N 1
ATOM 812 C CA . THR A 1 110 ? 25.851 -2.103 -24.033 1.00 97.62 110 THR A CA 1
ATOM 813 C C . THR A 1 110 ? 25.066 -3.370 -24.337 1.00 97.62 110 THR A C 1
ATOM 815 O O . THR A 1 110 ? 24.776 -3.670 -25.497 1.00 97.62 110 THR A O 1
ATOM 818 N N . ILE A 1 111 ? 24.646 -4.089 -23.297 1.00 98.50 111 ILE A N 1
ATOM 819 C CA . ILE A 1 111 ? 23.589 -5.096 -23.417 1.00 98.50 111 ILE A CA 1
ATOM 820 C C . ILE A 1 111 ? 22.437 -4.726 -22.491 1.00 98.50 111 ILE A C 1
ATOM 822 O O . ILE A 1 111 ? 22.618 -4.614 -21.283 1.00 98.50 111 ILE A O 1
ATOM 826 N N . ASN A 1 112 ? 21.246 -4.578 -23.070 1.00 98.44 112 ASN A N 1
ATOM 827 C CA . ASN A 1 112 ? 20.014 -4.293 -22.343 1.00 98.44 112 ASN A CA 1
ATOM 828 C C . ASN A 1 112 ? 19.113 -5.527 -22.345 1.00 98.44 112 ASN A C 1
ATOM 830 O O . ASN A 1 112 ? 18.820 -6.078 -23.405 1.00 98.44 112 ASN A O 1
ATOM 834 N N . VAL A 1 113 ? 18.635 -5.932 -21.175 1.00 98.25 113 VAL A N 1
ATOM 835 C CA . VAL A 1 113 ? 17.769 -7.094 -20.988 1.00 98.25 113 VAL A CA 1
ATOM 836 C C . VAL A 1 113 ? 16.453 -6.666 -20.354 1.00 98.25 113 VAL A C 1
ATOM 838 O O . VAL A 1 113 ? 16.420 -6.213 -19.212 1.00 98.25 113 VAL A O 1
ATOM 841 N N . THR A 1 114 ? 15.360 -6.873 -21.084 1.00 97.56 114 THR A N 1
ATOM 842 C CA . THR A 1 114 ? 13.984 -6.685 -20.597 1.00 97.56 114 THR A CA 1
ATOM 843 C C . THR A 1 114 ? 13.203 -8.000 -20.525 1.00 97.56 114 THR A C 1
ATOM 845 O O . THR A 1 114 ? 12.110 -8.039 -19.970 1.00 97.56 114 THR A O 1
ATOM 848 N N . GLY A 1 115 ? 13.756 -9.096 -21.056 1.00 96.31 115 GLY A N 1
ATOM 849 C CA . GLY A 1 115 ? 13.131 -10.417 -21.062 1.00 96.31 115 GLY A CA 1
ATOM 850 C C . GLY A 1 115 ? 14.057 -11.504 -21.615 1.00 96.31 115 GLY A C 1
ATOM 851 O O . GLY A 1 115 ? 15.197 -11.237 -21.989 1.00 96.31 115 GLY A O 1
ATOM 852 N N . GLY A 1 116 ? 13.564 -12.742 -21.674 1.00 96.94 116 GLY A N 1
ATOM 853 C CA . GLY A 1 116 ? 14.322 -13.904 -22.155 1.00 96.94 116 GLY A CA 1
ATOM 854 C C . GLY A 1 116 ? 14.979 -14.737 -21.049 1.00 96.94 116 GLY A C 1
ATOM 855 O O . GLY A 1 116 ? 14.796 -14.491 -19.854 1.00 96.94 116 GLY A O 1
ATOM 856 N N . THR A 1 117 ? 15.707 -15.774 -21.460 1.00 97.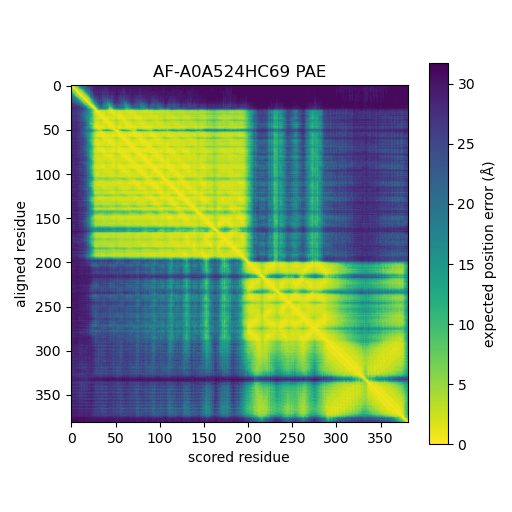50 117 THR A N 1
ATOM 857 C CA . THR A 1 117 ? 16.379 -16.723 -20.560 1.00 97.50 117 THR A CA 1
ATOM 858 C C . THR A 1 117 ? 17.861 -16.832 -20.888 1.00 97.50 117 THR A C 1
ATOM 860 O O . THR A 1 117 ? 18.238 -16.934 -22.055 1.00 97.50 117 THR A O 1
ATOM 863 N N . PHE A 1 118 ? 18.691 -16.858 -19.850 1.00 96.38 118 PHE A N 1
ATOM 864 C CA . PHE A 1 118 ? 20.146 -16.848 -19.951 1.00 96.38 118 PHE A CA 1
A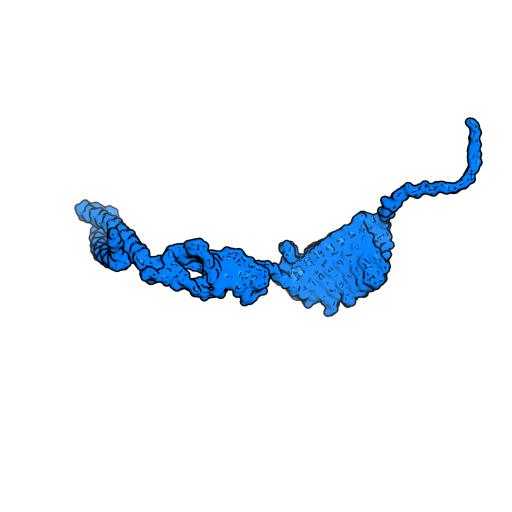TOM 865 C C . PHE A 1 118 ? 20.754 -17.959 -19.105 1.00 96.38 118 PHE A C 1
ATOM 867 O O . PHE A 1 118 ? 20.235 -18.283 -18.038 1.00 96.38 118 PHE A O 1
ATOM 874 N N . TRP A 1 119 ? 21.888 -18.517 -19.530 1.00 94.88 119 TRP A N 1
ATOM 875 C CA . TRP A 1 119 ? 22.662 -19.410 -18.668 1.00 94.88 119 TRP A CA 1
ATOM 876 C C . TRP A 1 119 ? 23.550 -18.593 -17.725 1.00 94.88 119 TRP A C 1
ATOM 878 O O . TRP A 1 119 ? 23.428 -18.694 -16.507 1.00 94.88 119 TRP A O 1
ATOM 888 N N . ASN A 1 120 ? 24.405 -17.732 -18.263 1.00 95.19 120 ASN A N 1
ATOM 889 C CA . ASN A 1 120 ? 25.186 -16.778 -17.481 1.00 95.19 120 ASN A CA 1
ATOM 890 C C . ASN A 1 120 ? 25.421 -15.498 -18.282 1.00 95.19 120 ASN A C 1
ATOM 892 O O . ASN A 1 120 ? 25.291 -15.505 -19.501 1.00 95.19 120 ASN A O 1
ATOM 896 N N . VAL A 1 121 ? 25.787 -14.417 -17.603 1.00 97.00 121 VAL A N 1
ATOM 897 C CA . VAL A 1 121 ? 26.150 -13.137 -18.227 1.00 97.00 121 VAL A CA 1
ATOM 898 C C . VAL A 1 121 ? 27.602 -12.833 -17.901 1.00 97.00 121 VAL A C 1
ATOM 900 O O . VAL A 1 121 ? 28.028 -13.038 -16.765 1.00 97.00 121 VAL A O 1
ATOM 903 N N . GLU A 1 122 ? 28.360 -12.352 -18.883 1.00 96.62 122 GLU A N 1
ATOM 904 C CA . GLU A 1 122 ? 29.753 -11.951 -18.686 1.00 96.62 122 GLU A CA 1
ATOM 905 C C . GLU A 1 122 ? 29.960 -10.500 -19.122 1.00 96.62 122 GLU A C 1
ATOM 907 O O . GLU A 1 122 ? 29.826 -10.149 -20.293 1.00 96.62 122 GLU A O 1
ATOM 912 N N . VAL A 1 123 ? 30.295 -9.646 -18.166 1.00 96.19 123 VAL A N 1
ATOM 913 C CA . VAL A 1 123 ? 30.552 -8.225 -18.382 1.00 96.19 123 VAL A CA 1
ATOM 914 C C . VAL A 1 123 ? 32.055 -8.027 -18.256 1.00 96.19 123 VAL A C 1
ATOM 916 O O . VAL A 1 123 ? 32.606 -8.008 -17.160 1.00 96.19 123 VAL A O 1
ATOM 919 N N . GLY A 1 124 ? 32.725 -8.014 -19.406 1.00 93.44 124 GLY A N 1
ATOM 920 C CA . GLY A 1 124 ? 34.155 -7.766 -19.517 1.00 93.44 124 GLY A CA 1
ATOM 921 C C . GLY A 1 124 ? 34.452 -6.275 -19.452 1.00 93.44 124 GLY A C 1
ATOM 922 O O . GLY A 1 124 ? 35.169 -5.857 -18.572 1.00 93.44 124 GLY A O 1
ATOM 923 N N . SER A 1 125 ? 33.887 -5.457 -20.335 1.00 92.06 125 SER A N 1
ATOM 924 C CA . SER A 1 125 ? 33.998 -3.990 -20.280 1.00 92.06 125 SER A CA 1
ATOM 925 C C . SER A 1 125 ? 32.771 -3.383 -20.953 1.00 92.06 125 SER A C 1
ATOM 927 O O . SER A 1 125 ? 32.313 -3.909 -21.970 1.00 92.06 125 SER A O 1
ATOM 929 N N . GLY A 1 126 ? 32.210 -2.318 -20.376 1.00 94.38 126 GLY A N 1
ATOM 930 C CA . GLY A 1 126 ? 30.955 -1.707 -20.823 1.00 94.38 126 GLY A CA 1
ATOM 931 C C . GLY A 1 126 ? 29.802 -1.888 -19.834 1.00 94.38 126 GLY A C 1
ATOM 932 O O . GLY A 1 126 ? 30.016 -2.101 -18.641 1.00 94.38 126 GLY A O 1
ATOM 933 N N . GLU A 1 127 ? 28.571 -1.763 -20.331 1.00 97.12 127 GLU A N 1
ATOM 934 C CA . GLU A 1 127 ? 27.377 -1.612 -19.492 1.00 97.12 127 GLU A CA 1
ATOM 935 C C . GLU A 1 127 ? 26.350 -2.728 -19.728 1.00 97.12 127 GLU A C 1
ATOM 937 O O . GLU A 1 127 ? 25.870 -2.941 -20.844 1.00 97.12 127 GLU A O 1
ATOM 942 N N . PHE A 1 128 ? 25.993 -3.440 -18.660 1.00 97.88 128 PHE A N 1
ATOM 943 C CA . PHE A 1 128 ? 24.910 -4.416 -18.654 1.00 97.88 128 PHE A CA 1
ATOM 944 C C . PHE A 1 128 ? 23.722 -3.879 -17.861 1.00 97.88 128 PHE A C 1
ATOM 946 O O . PHE A 1 128 ? 23.837 -3.625 -16.665 1.00 97.88 128 PHE A O 1
ATOM 953 N N . ASN A 1 129 ? 22.570 -3.770 -18.515 1.00 98.25 129 ASN A N 1
ATOM 954 C CA . ASN A 1 129 ? 21.331 -3.280 -17.923 1.00 98.25 129 ASN A CA 1
ATOM 955 C C . ASN A 1 129 ? 20.292 -4.398 -17.907 1.00 98.25 129 ASN A C 1
ATOM 957 O O . ASN A 1 129 ? 19.973 -4.950 -18.959 1.00 98.25 129 ASN A O 1
ATOM 961 N N . MET A 1 130 ? 19.728 -4.713 -16.742 1.00 98.00 130 MET A N 1
ATOM 962 C CA . MET A 1 130 ? 18.713 -5.761 -16.609 1.00 98.00 130 MET A CA 1
ATOM 963 C C . MET A 1 130 ? 17.497 -5.271 -15.825 1.00 98.00 130 MET A C 1
ATOM 965 O O . MET A 1 130 ? 17.610 -4.892 -14.663 1.00 98.00 130 MET A O 1
ATOM 969 N N . SER A 1 131 ? 16.329 -5.309 -16.467 1.00 96.69 131 SER A N 1
ATOM 970 C CA . SER A 1 131 ? 15.021 -4.961 -15.891 1.00 96.69 131 SER A CA 1
ATOM 971 C C . SER A 1 131 ? 13.971 -6.069 -16.057 1.00 96.69 131 SER A C 1
ATOM 973 O O . SER A 1 131 ? 12.790 -5.860 -15.784 1.00 96.69 131 SER A O 1
ATOM 975 N N . GLY A 1 132 ? 14.395 -7.252 -16.512 1.00 95.44 132 GLY A N 1
ATOM 976 C CA . GLY A 1 132 ? 13.555 -8.432 -16.693 1.00 95.44 132 GLY A CA 1
ATOM 977 C C . GLY A 1 132 ? 14.369 -9.655 -17.125 1.00 95.44 132 GLY A C 1
ATOM 978 O O . GLY A 1 132 ? 15.594 -9.607 -17.203 1.00 95.44 132 GLY A O 1
ATOM 979 N N . GLY A 1 133 ? 13.690 -10.760 -17.433 1.00 95.88 133 GLY A N 1
ATOM 980 C CA . GLY A 1 133 ? 14.327 -12.020 -17.841 1.00 95.88 133 GLY A CA 1
ATOM 981 C C . GLY A 1 133 ? 14.765 -12.910 -16.671 1.00 95.88 133 GLY A C 1
ATOM 982 O O . GLY A 1 133 ? 14.488 -12.623 -15.508 1.00 95.88 133 GLY A O 1
ATOM 983 N N . GLN A 1 134 ? 15.390 -14.049 -16.982 1.00 95.88 134 GLN A N 1
ATOM 984 C CA . GLN A 1 134 ? 15.770 -15.071 -15.996 1.00 95.88 134 GLN A CA 1
ATOM 985 C C . GLN A 1 134 ? 17.167 -15.629 -16.284 1.00 95.88 134 GLN A C 1
ATOM 987 O O . GLN A 1 134 ? 17.437 -16.078 -17.398 1.00 95.88 134 GLN A O 1
ATOM 992 N N . ILE A 1 135 ? 18.040 -15.649 -15.274 1.00 96.31 135 ILE A N 1
ATOM 993 C CA . ILE A 1 135 ? 19.359 -16.293 -15.347 1.00 96.31 135 ILE A CA 1
ATOM 994 C C . ILE A 1 135 ? 19.260 -17.648 -14.645 1.00 96.31 135 ILE A C 1
ATOM 996 O O . ILE A 1 135 ? 19.056 -17.711 -13.437 1.00 96.31 135 ILE A O 1
ATOM 1000 N N . THR A 1 136 ? 19.386 -18.738 -15.398 1.00 93.38 136 THR A N 1
ATOM 1001 C CA . THR A 1 136 ? 19.161 -20.106 -14.898 1.00 93.38 136 THR A CA 1
ATOM 1002 C C . THR A 1 136 ? 20.442 -20.882 -14.601 1.00 93.38 136 THR A C 1
ATOM 1004 O O . THR A 1 136 ? 20.369 -22.005 -14.109 1.00 93.38 136 THR A O 1
ATOM 1007 N N . GLY A 1 137 ? 21.607 -20.341 -14.959 1.00 92.12 137 GLY A N 1
ATOM 1008 C CA . GLY A 1 137 ? 22.903 -20.991 -14.774 1.00 92.12 137 GLY A CA 1
ATOM 1009 C C . GLY A 1 137 ? 23.751 -20.322 -13.698 1.00 92.12 137 GLY A C 1
ATOM 1010 O O . GLY A 1 137 ? 23.328 -20.163 -12.558 1.00 92.12 137 GLY A O 1
ATOM 1011 N N . MET A 1 138 ? 24.996 -19.986 -14.037 1.00 90.00 138 MET A N 1
ATOM 1012 C CA . MET A 1 138 ? 26.020 -19.634 -13.044 1.00 90.00 138 MET A CA 1
ATOM 1013 C C . MET A 1 138 ? 25.950 -18.195 -12.512 1.00 90.00 138 MET A C 1
ATOM 1015 O O . MET A 1 138 ? 26.698 -17.881 -11.586 1.00 90.00 138 MET A O 1
ATOM 1019 N N . GLY A 1 139 ? 25.074 -17.351 -13.066 1.00 94.50 139 GLY A N 1
ATOM 1020 C CA . GLY A 1 139 ? 24.898 -15.970 -12.622 1.00 94.50 139 GLY A CA 1
ATOM 1021 C C . GLY A 1 139 ? 25.585 -14.928 -13.504 1.00 94.50 139 GLY A C 1
ATOM 1022 O O . GLY A 1 139 ? 25.761 -15.136 -14.707 1.00 94.50 139 GLY A O 1
ATOM 1023 N N . ILE A 1 140 ? 25.950 -13.801 -12.895 1.00 96.62 140 ILE A N 1
ATOM 1024 C CA . ILE A 1 140 ? 26.653 -12.684 -13.533 1.00 96.62 140 ILE A CA 1
ATOM 1025 C C . ILE A 1 140 ? 28.122 -12.694 -13.105 1.00 96.62 140 ILE A C 1
ATOM 1027 O O . ILE A 1 140 ? 28.436 -12.743 -11.913 1.00 96.62 140 ILE A O 1
ATOM 1031 N N . PHE A 1 141 ? 29.006 -12.618 -14.096 1.00 95.06 141 PHE A N 1
ATOM 1032 C CA . PHE A 1 141 ? 30.446 -12.453 -13.940 1.00 95.06 141 PHE A CA 1
ATOM 1033 C C . PHE A 1 141 ? 30.833 -11.068 -14.451 1.00 95.06 141 PHE A C 1
ATOM 1035 O O . PHE A 1 141 ? 30.509 -10.726 -15.586 1.00 95.06 141 PHE A O 1
ATOM 1042 N N . ALA A 1 142 ? 31.530 -10.290 -13.632 1.00 92.56 142 ALA A N 1
ATOM 1043 C CA . ALA A 1 142 ? 32.057 -8.980 -13.988 1.00 92.56 142 ALA A CA 1
ATOM 1044 C C . ALA A 1 142 ? 33.330 -8.742 -13.178 1.00 92.56 142 ALA A C 1
ATOM 1046 O O . ALA A 1 142 ? 33.309 -8.941 -11.965 1.00 92.56 142 ALA A O 1
ATOM 1047 N N . SER A 1 143 ? 34.435 -8.382 -13.831 1.00 82.62 143 SER A N 1
ATOM 1048 C CA . SER A 1 143 ? 35.741 -8.316 -13.153 1.00 82.62 143 SER A CA 1
ATOM 1049 C C . SER A 1 143 ? 36.627 -7.140 -13.542 1.00 82.62 143 SER A C 1
ATOM 1051 O O . SER A 1 143 ? 37.561 -6.840 -12.800 1.00 82.62 143 SER A O 1
ATOM 1053 N N . GLU A 1 144 ? 36.379 -6.472 -14.670 1.00 87.44 144 GLU A N 1
ATOM 1054 C CA . GLU A 1 144 ? 37.169 -5.291 -15.031 1.00 87.44 144 GLU A CA 1
ATOM 1055 C C . GLU A 1 144 ? 36.636 -4.042 -14.328 1.00 87.44 144 GLU A C 1
ATOM 1057 O O . GLU A 1 144 ? 35.442 -3.908 -14.058 1.00 87.44 144 GLU A O 1
ATOM 1062 N N . SER A 1 145 ? 37.530 -3.095 -14.049 1.00 82.81 145 SER A N 1
ATOM 1063 C CA . SER A 1 145 ? 37.204 -1.887 -13.281 1.00 82.81 145 SER A CA 1
ATOM 1064 C C . SER A 1 145 ? 36.221 -0.935 -13.971 1.00 82.81 145 SER A C 1
ATOM 1066 O O . SER A 1 145 ? 35.681 -0.048 -13.318 1.00 82.81 145 SER A O 1
ATOM 1068 N N . ASP A 1 146 ? 36.039 -1.067 -15.283 1.00 89.00 146 ASP A N 1
ATOM 1069 C CA . ASP A 1 146 ? 35.138 -0.255 -16.107 1.00 89.00 146 ASP A CA 1
ATOM 1070 C C . ASP A 1 146 ? 33.842 -0.992 -16.490 1.00 89.00 146 ASP A C 1
ATOM 1072 O O . ASP A 1 146 ? 33.035 -0.464 -17.256 1.00 89.00 146 ASP A O 1
ATOM 1076 N N . SER A 1 147 ? 33.629 -2.199 -15.958 1.00 92.94 147 SER A N 1
ATOM 1077 C CA . SER A 1 147 ? 32.366 -2.921 -16.090 1.00 92.94 147 SER A CA 1
ATOM 1078 C C . SER A 1 147 ? 31.299 -2.331 -15.174 1.00 92.94 147 SER A C 1
ATOM 1080 O O . SER A 1 147 ? 31.523 -2.154 -13.977 1.00 92.94 147 SER A O 1
ATOM 1082 N N . VAL A 1 148 ? 30.112 -2.084 -15.726 1.00 94.25 148 VAL A N 1
ATOM 1083 C CA . VAL A 1 148 ? 28.951 -1.571 -14.991 1.00 94.25 148 VAL A CA 1
ATOM 1084 C C . VAL A 1 148 ? 27.792 -2.550 -15.119 1.00 94.25 148 VAL A C 1
ATOM 1086 O O . VAL A 1 148 ? 27.418 -2.938 -16.227 1.00 94.25 148 VAL A O 1
ATOM 1089 N N . VAL A 1 149 ? 27.207 -2.940 -13.985 1.00 97.06 149 VAL A N 1
ATOM 1090 C CA . VAL A 1 149 ? 26.011 -3.788 -13.928 1.00 97.06 149 VAL A CA 1
ATOM 1091 C C . VAL A 1 149 ? 24.879 -3.008 -13.271 1.00 97.06 149 VAL A C 1
ATOM 1093 O O . VAL A 1 149 ? 24.934 -2.709 -12.084 1.00 97.06 149 VAL A O 1
ATOM 1096 N N . ASN A 1 150 ? 23.825 -2.703 -14.016 1.00 97.81 150 ASN A N 1
ATOM 1097 C CA . ASN A 1 150 ? 22.638 -2.036 -13.498 1.00 97.81 150 ASN A CA 1
ATOM 1098 C C . ASN A 1 150 ? 21.475 -3.026 -13.418 1.00 97.81 150 ASN A C 1
ATOM 1100 O O . ASN A 1 150 ? 21.087 -3.627 -14.424 1.00 97.81 150 ASN A O 1
ATOM 1104 N N . ILE A 1 151 ? 20.893 -3.167 -12.227 1.00 97.81 151 ILE A N 1
ATOM 1105 C CA . ILE A 1 151 ? 19.710 -4.003 -12.002 1.00 97.81 151 ILE A CA 1
ATOM 1106 C C . ILE A 1 151 ? 18.542 -3.107 -11.604 1.00 97.81 151 ILE A C 1
ATOM 1108 O O . ILE A 1 151 ? 18.630 -2.380 -10.616 1.00 97.81 151 ILE A O 1
ATOM 1112 N N . TYR A 1 152 ? 17.450 -3.181 -12.360 1.00 96.06 152 TYR A N 1
ATOM 1113 C CA . TYR A 1 152 ? 16.241 -2.387 -12.161 1.00 96.06 152 TYR A CA 1
ATOM 1114 C C . TYR A 1 152 ? 15.110 -3.279 -11.637 1.00 96.06 152 TYR A C 1
ATOM 1116 O O . TYR A 1 152 ? 14.775 -4.287 -12.257 1.00 96.06 152 TYR A O 1
ATOM 1124 N N . GLY A 1 153 ? 14.516 -2.924 -10.499 1.00 93.88 153 GLY A N 1
ATOM 1125 C CA . GLY A 1 153 ? 13.523 -3.756 -9.812 1.00 93.88 153 GLY A CA 1
ATOM 1126 C C . GLY A 1 153 ? 13.196 -3.228 -8.419 1.00 93.88 153 GLY A C 1
ATOM 1127 O O . GLY A 1 153 ? 13.534 -2.093 -8.107 1.00 93.88 153 GLY A O 1
ATOM 1128 N N . TYR A 1 154 ? 12.549 -4.029 -7.578 1.00 91.44 154 TYR A N 1
ATOM 1129 C CA . TYR A 1 154 ? 12.201 -3.636 -6.208 1.00 91.44 154 TYR A CA 1
ATOM 1130 C C . TYR A 1 154 ? 12.294 -4.795 -5.218 1.00 91.44 154 TYR A C 1
ATOM 1132 O O . TYR A 1 154 ? 12.392 -5.963 -5.604 1.00 91.44 154 TYR A O 1
ATOM 1140 N N . GLY A 1 155 ? 12.274 -4.472 -3.920 1.00 90.81 155 GLY A N 1
ATOM 1141 C CA . GLY A 1 155 ? 12.327 -5.479 -2.857 1.00 90.81 155 GLY A CA 1
ATOM 1142 C C . GLY A 1 155 ? 13.652 -6.244 -2.832 1.00 90.81 155 GLY A C 1
ATOM 1143 O O . GLY A 1 155 ? 13.664 -7.455 -2.606 1.00 90.81 155 GLY A O 1
ATOM 1144 N N . PHE A 1 156 ? 14.758 -5.553 -3.117 1.00 95.00 156 PHE A N 1
ATOM 1145 C CA . PHE A 1 156 ? 16.080 -6.159 -3.200 1.00 95.00 156 PHE A CA 1
ATOM 1146 C C . PHE A 1 156 ? 16.541 -6.713 -1.847 1.00 95.00 156 PHE A C 1
ATOM 1148 O O . PHE A 1 156 ? 16.585 -6.004 -0.843 1.00 95.00 156 PHE A O 1
ATOM 1155 N N . VAL A 1 157 ? 16.959 -7.977 -1.836 1.00 95.75 157 VAL A N 1
ATOM 1156 C CA . VAL A 1 157 ? 17.588 -8.626 -0.683 1.00 95.75 157 VAL A CA 1
ATOM 1157 C C . VAL A 1 157 ? 18.866 -9.309 -1.138 1.00 95.75 157 VAL A C 1
ATOM 1159 O O . VAL A 1 157 ? 18.847 -10.166 -2.022 1.00 95.75 157 VAL A O 1
ATOM 1162 N N . TYR A 1 158 ? 19.986 -8.927 -0.527 1.00 95.69 158 TYR A N 1
ATOM 1163 C CA . TYR A 1 158 ? 21.295 -9.488 -0.835 1.00 95.69 158 TYR A CA 1
ATOM 1164 C C . TYR A 1 158 ? 21.745 -10.482 0.235 1.00 95.69 158 TYR A C 1
ATOM 1166 O O . TYR A 1 158 ? 21.783 -10.173 1.426 1.00 95.69 158 TYR A O 1
ATOM 1174 N N . TYR A 1 159 ? 22.123 -11.675 -0.214 1.00 94.94 159 TYR A N 1
ATOM 1175 C CA . TYR A 1 159 ? 22.661 -12.755 0.601 1.00 94.94 159 TYR A CA 1
ATOM 1176 C C . TYR A 1 159 ? 24.148 -12.939 0.265 1.00 94.94 159 TYR A C 1
ATOM 1178 O O . TYR A 1 159 ? 24.461 -13.615 -0.721 1.00 94.94 159 TYR A O 1
ATOM 1186 N N . PRO A 1 160 ? 25.073 -12.343 1.042 1.00 92.69 160 PRO A N 1
ATOM 1187 C CA . PRO A 1 160 ? 26.503 -12.457 0.775 1.00 92.69 160 PRO A CA 1
ATOM 1188 C C . PRO A 1 160 ? 26.991 -13.897 0.966 1.00 92.69 160 PRO A C 1
ATOM 1190 O O . PRO A 1 160 ? 26.564 -14.598 1.888 1.00 92.69 160 PRO A O 1
ATOM 1193 N N . MET A 1 161 ? 27.923 -14.331 0.120 1.00 87.62 161 MET A N 1
ATOM 1194 C CA . MET A 1 161 ? 28.700 -15.544 0.361 1.00 87.62 161 MET A CA 1
ATOM 1195 C C . MET A 1 161 ? 29.845 -15.239 1.336 1.00 87.62 161 MET A C 1
ATOM 1197 O O . MET A 1 161 ? 30.507 -14.213 1.184 1.00 87.62 161 MET A O 1
ATOM 1201 N N . PRO A 1 162 ? 30.116 -16.112 2.325 1.00 83.19 162 PRO A N 1
ATOM 1202 C CA . PRO A 1 162 ? 31.244 -15.921 3.231 1.00 83.19 162 PRO A CA 1
ATOM 1203 C C . PRO A 1 162 ? 32.570 -15.771 2.473 1.00 83.19 162 PRO A C 1
ATOM 1205 O O . PRO A 1 162 ? 32.832 -16.509 1.522 1.00 83.19 162 PRO A O 1
ATOM 1208 N N . ASP A 1 163 ? 33.397 -14.829 2.927 1.00 78.62 163 ASP A N 1
ATOM 1209 C CA . ASP A 1 163 ? 34.778 -14.610 2.476 1.00 78.62 163 ASP A CA 1
ATOM 1210 C C . ASP A 1 163 ? 34.960 -14.217 0.993 1.00 78.62 163 ASP A C 1
ATOM 1212 O O . ASP A 1 163 ? 36.065 -14.325 0.457 1.00 78.62 163 ASP A O 1
ATOM 1216 N N . LYS A 1 164 ? 33.903 -13.738 0.320 1.00 77.12 164 LYS A N 1
ATOM 1217 C CA . LYS A 1 164 ? 33.948 -13.219 -1.061 1.00 77.12 164 LYS A CA 1
ATOM 1218 C C . LYS A 1 164 ? 33.098 -11.958 -1.214 1.00 77.12 164 LYS A C 1
ATOM 1220 O O . LYS A 1 164 ? 32.094 -11.825 -0.520 1.00 77.12 164 LYS A O 1
ATOM 1225 N N . ASN A 1 165 ? 33.407 -11.095 -2.188 1.00 75.00 165 ASN A N 1
ATOM 1226 C CA . ASN A 1 165 ? 32.490 -10.019 -2.602 1.00 75.00 165 ASN A CA 1
ATOM 1227 C C . ASN A 1 165 ? 31.442 -10.538 -3.609 1.00 75.00 165 ASN A C 1
ATOM 1229 O O . ASN A 1 165 ? 31.048 -9.847 -4.546 1.00 75.00 165 ASN A O 1
ATOM 1233 N N . ASP A 1 166 ? 30.996 -11.775 -3.390 1.00 86.56 166 ASP A N 1
ATOM 1234 C CA . ASP A 1 166 ? 30.011 -12.505 -4.178 1.00 86.56 166 ASP A CA 1
ATOM 1235 C C . ASP A 1 166 ? 28.787 -12.798 -3.309 1.00 86.56 166 ASP A C 1
ATOM 1237 O O . ASP A 1 166 ? 28.846 -12.787 -2.075 1.00 86.56 166 ASP A O 1
ATOM 1241 N N . GLY A 1 167 ? 27.663 -13.110 -3.943 1.00 92.69 167 GLY A N 1
ATOM 1242 C CA . GLY A 1 167 ? 26.428 -13.383 -3.229 1.00 92.69 167 GLY A CA 1
ATOM 1243 C C . GLY A 1 167 ? 25.260 -13.619 -4.159 1.00 92.69 167 GLY A C 1
ATOM 1244 O O . GLY A 1 167 ? 25.396 -13.620 -5.382 1.00 92.69 167 GLY A O 1
ATOM 1245 N N . ARG A 1 168 ? 24.095 -13.817 -3.557 1.00 95.81 168 ARG A N 1
ATOM 1246 C CA . ARG A 1 168 ? 22.833 -13.959 -4.271 1.00 95.81 168 ARG A CA 1
ATOM 1247 C C . ARG A 1 168 ? 21.962 -12.746 -4.005 1.00 95.81 168 ARG A C 1
ATOM 1249 O O . ARG A 1 168 ? 21.631 -12.474 -2.855 1.00 95.81 168 ARG A O 1
ATOM 1256 N N . LEU A 1 169 ? 21.556 -12.054 -5.058 1.00 96.88 169 LEU A N 1
ATOM 1257 C CA . LEU A 1 169 ? 20.536 -11.015 -4.993 1.00 96.88 169 LEU A CA 1
ATOM 1258 C C . LEU A 1 169 ? 19.181 -11.625 -5.338 1.00 96.88 169 LEU A C 1
ATOM 1260 O O . LEU A 1 169 ? 19.052 -12.363 -6.316 1.00 96.88 169 LEU A O 1
ATOM 1264 N N . THR A 1 170 ? 18.167 -11.304 -4.554 1.00 97.31 170 THR A N 1
ATOM 1265 C CA . THR A 1 170 ? 16.769 -11.594 -4.876 1.00 97.31 170 THR A CA 1
ATOM 1266 C C . THR A 1 170 ? 15.970 -10.306 -4.906 1.00 97.31 170 THR A C 1
ATOM 1268 O O . THR A 1 170 ? 16.336 -9.345 -4.235 1.00 97.31 170 THR A O 1
ATOM 1271 N N . GLY A 1 171 ? 14.867 -10.298 -5.639 1.00 95.38 171 GLY A N 1
ATOM 1272 C CA . GLY A 1 171 ? 13.945 -9.170 -5.699 1.00 95.38 171 GLY A CA 1
ATOM 1273 C C . GLY A 1 171 ? 12.827 -9.451 -6.689 1.00 95.38 171 GLY A C 1
ATOM 1274 O O . GLY A 1 171 ? 12.593 -10.607 -7.053 1.00 95.38 171 GLY A O 1
ATOM 1275 N N . PHE A 1 172 ? 12.166 -8.393 -7.136 1.00 93.81 172 PHE A N 1
ATOM 1276 C CA . PHE A 1 172 ? 11.098 -8.444 -8.125 1.00 93.81 172 PHE A CA 1
ATOM 1277 C C . PHE A 1 172 ? 11.411 -7.508 -9.295 1.00 93.81 172 PHE A C 1
ATOM 1279 O O . PHE A 1 172 ? 11.935 -6.409 -9.101 1.00 93.81 172 PHE A O 1
ATOM 1286 N N . TRP A 1 173 ? 11.093 -7.945 -10.513 1.00 93.56 173 TRP A N 1
ATOM 1287 C CA . TRP A 1 173 ? 11.034 -7.077 -11.691 1.00 93.56 173 TRP A CA 1
ATOM 1288 C C . TRP A 1 173 ? 9.811 -6.158 -11.625 1.00 93.56 173 TRP A C 1
ATOM 1290 O O . TRP A 1 173 ? 8.912 -6.381 -10.818 1.00 93.56 173 TRP A O 1
ATOM 1300 N N . TYR A 1 174 ? 9.743 -5.141 -12.492 1.00 87.00 174 TYR A N 1
ATOM 1301 C CA . TYR A 1 174 ? 8.623 -4.182 -12.519 1.00 87.00 174 TYR A CA 1
ATOM 1302 C C . TYR A 1 174 ? 7.245 -4.845 -12.705 1.00 87.00 174 TYR A C 1
ATOM 1304 O O . TYR A 1 174 ? 6.245 -4.362 -12.184 1.00 87.00 174 TYR A O 1
ATOM 1312 N N . ASP A 1 175 ? 7.190 -5.970 -13.418 1.00 83.88 175 ASP A N 1
ATOM 1313 C CA . ASP A 1 175 ? 5.974 -6.760 -13.637 1.00 83.88 175 ASP A CA 1
ATOM 1314 C C . ASP A 1 175 ? 5.605 -7.685 -12.456 1.00 83.88 175 ASP A C 1
ATOM 1316 O O . ASP A 1 175 ? 4.647 -8.455 -12.540 1.00 83.88 175 ASP A O 1
ATOM 1320 N N . GLY A 1 176 ? 6.354 -7.619 -11.352 1.00 86.38 176 GLY A N 1
ATOM 1321 C CA . GLY A 1 176 ? 6.150 -8.421 -10.149 1.00 86.38 176 GLY A CA 1
ATOM 1322 C C . GLY A 1 176 ? 6.695 -9.844 -10.235 1.00 86.38 176 GLY A C 1
ATOM 1323 O O . GLY A 1 176 ? 6.503 -10.626 -9.300 1.00 86.38 176 GLY A O 1
ATOM 1324 N N . ILE A 1 177 ? 7.390 -10.211 -11.316 1.00 90.69 177 ILE A N 1
ATOM 1325 C CA . ILE A 1 177 ? 8.035 -11.520 -11.419 1.00 90.69 177 ILE A CA 1
ATOM 1326 C C . ILE A 1 177 ? 9.266 -11.544 -10.499 1.00 90.69 177 ILE A C 1
ATOM 1328 O O . ILE A 1 177 ? 10.137 -10.678 -10.615 1.00 90.69 177 ILE A O 1
ATOM 1332 N N . PRO A 1 178 ? 9.384 -12.529 -9.588 1.00 95.69 178 PRO A N 1
ATOM 1333 C CA . PRO A 1 178 ? 10.552 -12.636 -8.731 1.00 95.69 178 PRO A CA 1
ATOM 1334 C C . PRO A 1 178 ? 11.788 -13.056 -9.529 1.00 95.69 178 PRO A C 1
ATOM 1336 O O . PRO A 1 178 ? 11.711 -13.826 -10.494 1.00 95.69 178 PRO A O 1
ATOM 1339 N N . PHE A 1 179 ? 12.950 -12.616 -9.064 1.00 95.88 179 PHE A N 1
ATOM 1340 C CA . PHE A 1 179 ? 14.235 -13.039 -9.596 1.00 95.88 179 PHE A CA 1
ATOM 1341 C C . PHE A 1 179 ? 15.194 -13.484 -8.497 1.00 95.88 179 PHE A C 1
ATOM 1343 O O . PHE A 1 179 ? 15.100 -13.088 -7.333 1.00 95.88 179 PHE A O 1
ATOM 1350 N N . SER A 1 180 ? 16.156 -14.311 -8.900 1.00 96.62 180 SER A N 1
ATOM 1351 C CA . SER A 1 180 ? 17.288 -14.708 -8.077 1.00 96.62 180 SER A CA 1
ATOM 1352 C C . SER A 1 180 ? 18.533 -14.763 -8.950 1.00 96.62 180 SER A C 1
ATOM 1354 O O . SER A 1 180 ? 18.584 -15.529 -9.908 1.00 96.62 180 SER A O 1
ATOM 1356 N N . ILE A 1 181 ? 19.513 -13.916 -8.646 1.00 96.88 181 ILE A N 1
ATOM 1357 C CA . ILE A 1 181 ? 20.732 -13.760 -9.436 1.00 96.88 181 ILE A CA 1
ATOM 1358 C C . ILE A 1 181 ? 21.931 -14.042 -8.545 1.00 96.88 181 ILE A C 1
ATOM 1360 O O . ILE A 1 181 ? 22.132 -13.403 -7.513 1.00 96.88 181 ILE A O 1
ATOM 1364 N N . GLU A 1 182 ? 22.733 -15.011 -8.966 1.00 95.62 182 GLU A N 1
ATOM 1365 C CA . GLU A 1 182 ? 24.045 -15.279 -8.393 1.00 95.62 182 GLU A CA 1
ATOM 1366 C C . GLU A 1 182 ? 25.073 -14.306 -8.983 1.00 95.62 182 GLU A C 1
ATOM 1368 O O . GLU A 1 182 ? 25.109 -14.093 -10.193 1.00 95.62 182 GLU A O 1
ATOM 1373 N N . PHE A 1 183 ? 25.935 -13.750 -8.140 1.00 94.62 183 PHE A N 1
ATOM 1374 C CA . PHE A 1 183 ? 27.108 -12.980 -8.546 1.00 94.62 183 PHE A CA 1
ATOM 1375 C C . PHE A 1 183 ? 28.376 -13.785 -8.269 1.00 94.62 183 PHE A C 1
ATOM 1377 O O . PHE A 1 183 ? 28.444 -14.561 -7.304 1.00 94.62 183 PHE A O 1
ATOM 1384 N N . ARG A 1 184 ? 29.352 -13.654 -9.168 1.00 90.75 184 ARG A N 1
ATOM 1385 C CA . ARG A 1 184 ? 30.615 -14.396 -9.152 1.00 90.75 184 ARG A CA 1
ATOM 1386 C C . ARG A 1 184 ? 31.779 -13.479 -9.511 1.00 90.75 184 ARG A C 1
ATOM 1388 O O . ARG A 1 184 ? 31.604 -12.549 -10.290 1.00 90.75 184 ARG A O 1
ATOM 1395 N N . SER A 1 185 ? 32.978 -13.825 -9.045 1.00 87.81 185 SER A N 1
ATOM 1396 C CA . SER A 1 185 ? 34.224 -13.117 -9.387 1.00 87.81 185 SER A CA 1
ATOM 1397 C C . SER A 1 185 ? 34.240 -11.658 -8.921 1.00 87.81 185 SER A C 1
ATOM 1399 O O . SER A 1 185 ? 34.720 -10.785 -9.636 1.00 87.81 185 SER A O 1
ATOM 1401 N N . ASP A 1 186 ? 33.701 -11.412 -7.727 1.00 87.31 186 ASP A N 1
ATOM 1402 C CA . ASP A 1 186 ? 33.551 -10.096 -7.107 1.00 87.31 186 ASP A CA 1
ATOM 1403 C C . ASP A 1 186 ? 32.644 -9.144 -7.909 1.00 87.31 186 ASP A C 1
ATOM 1405 O O . ASP A 1 186 ? 32.697 -7.927 -7.734 1.00 87.31 186 ASP A O 1
ATOM 1409 N N . ALA A 1 187 ? 31.771 -9.687 -8.767 1.00 90.88 187 ALA A N 1
ATOM 1410 C CA . ALA A 1 187 ? 30.903 -8.903 -9.644 1.00 90.88 187 ALA A CA 1
ATOM 1411 C C . ALA A 1 187 ? 29.923 -8.005 -8.887 1.00 90.88 187 ALA A C 1
ATOM 1413 O O . ALA A 1 187 ? 29.530 -6.962 -9.406 1.00 90.88 187 ALA A O 1
ATOM 1414 N N . TYR A 1 188 ? 29.515 -8.386 -7.670 1.00 91.81 188 TYR A N 1
ATOM 1415 C CA . TYR A 1 188 ? 28.492 -7.638 -6.940 1.00 91.81 188 TYR A CA 1
ATOM 1416 C C . TYR A 1 188 ? 28.940 -6.214 -6.581 1.00 91.81 188 TYR A C 1
ATOM 1418 O O . TYR A 1 188 ? 28.114 -5.311 -6.507 1.00 91.81 188 TYR A O 1
ATOM 1426 N N . GLN A 1 189 ? 30.246 -5.970 -6.423 1.00 90.50 189 GLN A N 1
ATOM 1427 C CA . GLN A 1 189 ? 30.762 -4.623 -6.141 1.00 90.50 189 GLN A CA 1
ATOM 1428 C C . GLN A 1 189 ? 30.573 -3.641 -7.313 1.00 90.50 189 GLN A C 1
ATOM 1430 O O . GLN A 1 189 ? 30.660 -2.432 -7.119 1.00 90.50 189 GLN A O 1
ATOM 1435 N N . LEU A 1 190 ? 30.339 -4.164 -8.521 1.00 92.31 190 LEU A N 1
ATOM 1436 C CA . LEU A 1 190 ? 30.114 -3.397 -9.749 1.00 92.31 190 LEU A CA 1
ATOM 1437 C C . LEU A 1 190 ? 28.617 -3.201 -10.037 1.00 92.31 190 LEU A C 1
ATOM 1439 O O . LEU A 1 190 ? 28.245 -2.655 -11.078 1.00 92.31 190 LEU A O 1
ATOM 1443 N N . VAL A 1 191 ? 27.756 -3.668 -9.125 1.00 94.69 191 VAL A N 1
ATOM 1444 C CA . VAL A 1 191 ? 26.306 -3.584 -9.258 1.00 94.69 191 VAL A CA 1
ATOM 1445 C C . VAL A 1 191 ? 25.800 -2.264 -8.701 1.00 94.69 191 VAL A C 1
ATOM 1447 O O . VAL A 1 191 ? 25.989 -1.947 -7.528 1.00 94.69 191 VAL A O 1
ATOM 1450 N N . THR A 1 192 ? 25.067 -1.533 -9.532 1.00 96.00 192 THR A N 1
ATOM 1451 C CA . THR A 1 192 ? 24.196 -0.442 -9.099 1.00 96.00 192 THR A CA 1
ATOM 1452 C C . THR A 1 192 ? 22.751 -0.934 -9.119 1.00 96.00 192 THR A C 1
ATOM 1454 O O . THR A 1 192 ? 22.242 -1.381 -10.150 1.00 96.00 192 THR A O 1
ATOM 1457 N N . LEU A 1 193 ? 22.088 -0.871 -7.963 1.00 96.00 193 LEU A N 1
ATOM 1458 C CA . LEU A 1 193 ? 20.669 -1.190 -7.838 1.00 96.00 193 LEU A CA 1
ATOM 1459 C C . LEU A 1 193 ? 19.842 0.065 -8.104 1.00 96.00 193 LEU A C 1
ATOM 1461 O O . LEU A 1 193 ? 20.010 1.084 -7.436 1.00 96.00 193 LEU A O 1
ATOM 1465 N N . HIS A 1 194 ? 18.934 -0.035 -9.066 1.00 93.38 194 HIS A N 1
ATOM 1466 C CA . HIS A 1 194 ? 17.971 1.003 -9.405 1.00 93.38 194 HIS A CA 1
ATOM 1467 C C . HIS A 1 194 ? 16.609 0.563 -8.883 1.00 93.38 194 HIS A C 1
ATOM 1469 O O . HIS A 1 194 ? 15.885 -0.186 -9.543 1.00 93.38 194 HIS A O 1
ATOM 1475 N N . GLU A 1 195 ? 16.296 0.980 -7.658 1.00 88.88 195 GLU A N 1
ATOM 1476 C CA . GLU A 1 195 ? 15.021 0.651 -7.027 1.00 88.88 195 GLU A CA 1
ATOM 1477 C C . GLU A 1 195 ? 13.877 1.397 -7.718 1.00 88.88 195 GLU A C 1
ATOM 1479 O O . GLU A 1 195 ? 13.853 2.627 -7.776 1.00 88.88 195 GLU A O 1
ATOM 1484 N N . ILE A 1 196 ? 12.943 0.631 -8.276 1.00 81.00 196 ILE A N 1
ATOM 1485 C CA . ILE A 1 196 ? 11.710 1.140 -8.856 1.00 81.00 196 ILE A CA 1
ATOM 1486 C C . ILE A 1 196 ? 10.645 1.046 -7.774 1.00 81.00 196 ILE A C 1
ATOM 1488 O O . ILE A 1 196 ? 10.166 -0.038 -7.457 1.00 81.00 196 ILE A O 1
ATOM 1492 N N . PHE A 1 197 ? 10.229 2.176 -7.224 1.00 67.12 197 PHE A N 1
ATOM 1493 C CA . PHE A 1 197 ? 9.020 2.196 -6.415 1.00 67.12 197 PHE A CA 1
ATOM 1494 C C . PHE A 1 197 ? 7.841 1.962 -7.363 1.00 67.12 197 PHE A C 1
ATOM 1496 O O . PHE A 1 197 ? 7.639 2.740 -8.299 1.00 67.12 197 PHE A O 1
ATOM 1503 N N . LEU A 1 198 ? 7.089 0.869 -7.177 1.00 61.66 198 LEU A N 1
ATOM 1504 C CA . LEU A 1 198 ? 5.733 0.850 -7.716 1.00 61.66 198 LEU A CA 1
ATOM 1505 C C . LEU A 1 198 ? 5.048 2.059 -7.089 1.00 61.66 198 LEU A C 1
ATOM 1507 O O . LEU A 1 198 ? 4.989 2.136 -5.864 1.00 61.66 198 LEU A O 1
ATOM 1511 N N . ASP A 1 199 ? 4.602 2.992 -7.925 1.00 61.81 199 ASP A N 1
ATOM 1512 C CA . ASP A 1 199 ? 3.768 4.119 -7.522 1.00 61.81 199 ASP A CA 1
ATOM 1513 C C . ASP A 1 199 ? 2.461 3.539 -6.968 1.00 61.81 199 ASP A C 1
ATOM 1515 O O . ASP A 1 199 ? 1.503 3.256 -7.691 1.00 61.81 199 ASP A O 1
ATOM 1519 N N . SER A 1 200 ? 2.494 3.150 -5.696 1.00 69.50 200 SER A N 1
ATOM 1520 C CA . SER A 1 200 ? 1.336 2.654 -4.989 1.00 69.50 200 SER A CA 1
ATOM 1521 C C . SER A 1 200 ? 0.591 3.882 -4.532 1.00 69.50 200 SER A C 1
ATOM 1523 O O . SER A 1 200 ? 1.122 4.610 -3.702 1.00 69.50 200 SER A O 1
ATOM 1525 N N . ALA A 1 201 ? -0.622 4.068 -5.057 1.00 84.06 201 ALA A N 1
ATOM 1526 C CA . ALA A 1 201 ? -1.505 5.131 -4.606 1.00 84.06 201 ALA A CA 1
ATOM 1527 C C . ALA A 1 201 ? -1.513 5.200 -3.068 1.00 84.06 201 ALA A C 1
ATOM 1529 O O . ALA A 1 201 ? -1.463 4.147 -2.409 1.00 84.06 201 ALA A O 1
ATOM 1530 N N . PRO A 1 202 ? -1.607 6.405 -2.492 1.00 92.88 202 PRO A N 1
ATOM 1531 C CA . PRO A 1 202 ? -1.470 6.577 -1.059 1.00 92.88 202 PRO A CA 1
ATOM 1532 C C . PRO A 1 202 ? -2.574 5.825 -0.302 1.00 92.88 202 PRO A C 1
ATOM 1534 O O . PRO A 1 202 ? -3.614 5.456 -0.855 1.00 92.88 202 PRO A O 1
ATOM 1537 N N . ILE A 1 203 ? -2.371 5.603 0.995 1.00 94.38 203 ILE A N 1
ATOM 1538 C CA . ILE A 1 203 ? -3.340 4.931 1.868 1.00 94.38 203 ILE A CA 1
ATOM 1539 C C . ILE A 1 203 ? -3.961 5.977 2.793 1.00 94.38 203 ILE A C 1
ATOM 1541 O O . ILE A 1 203 ? -3.272 6.527 3.659 1.00 94.38 203 ILE A O 1
ATOM 1545 N N . ALA A 1 204 ? -5.258 6.241 2.613 1.00 97.81 204 ALA A N 1
ATOM 1546 C CA . ALA A 1 204 ? -6.041 7.084 3.510 1.00 97.81 204 ALA A CA 1
ATOM 1547 C C . ALA A 1 204 ? -6.293 6.373 4.849 1.00 97.81 204 ALA A C 1
ATOM 1549 O O . ALA A 1 204 ? -6.501 5.161 4.892 1.00 97.81 204 ALA A O 1
ATOM 1550 N N . ASN A 1 205 ? -6.268 7.141 5.935 1.00 98.31 205 ASN A N 1
ATOM 1551 C CA . ASN A 1 205 ? -6.741 6.733 7.251 1.00 98.31 205 ASN A CA 1
ATOM 1552 C C . ASN A 1 205 ? -7.505 7.912 7.861 1.00 98.31 205 ASN A C 1
ATOM 1554 O O . ASN A 1 205 ? -6.886 8.941 8.121 1.00 98.31 205 ASN A O 1
ATOM 1558 N N . ALA A 1 206 ? -8.818 7.785 8.027 1.00 98.25 206 ALA A N 1
ATOM 1559 C CA . ALA A 1 206 ? -9.729 8.830 8.487 1.00 98.25 206 ALA A CA 1
ATOM 1560 C C . ALA A 1 206 ? -9.792 8.964 10.024 1.00 98.25 206 ALA A C 1
ATOM 1562 O O . ALA A 1 206 ? -10.444 9.882 10.529 1.00 98.25 206 ALA A O 1
ATOM 1563 N N . GLY A 1 207 ? -9.104 8.079 10.752 1.00 98.00 207 GLY A N 1
ATOM 1564 C CA . GLY A 1 207 ? -9.148 7.981 12.207 1.00 98.00 207 GLY A CA 1
ATOM 1565 C C . GLY A 1 207 ? -10.273 7.076 12.720 1.00 98.00 207 GLY A C 1
ATOM 1566 O O . GLY A 1 207 ? -11.000 6.450 11.955 1.00 98.00 207 GLY A O 1
ATOM 1567 N N . GLU A 1 208 ? -10.388 6.989 14.044 1.00 97.50 208 GLU A N 1
ATOM 1568 C CA . GLU A 1 208 ? -11.440 6.221 14.721 1.00 97.50 208 GLU A CA 1
ATOM 1569 C C . GLU A 1 208 ? -12.759 7.006 14.777 1.00 97.50 208 GLU A C 1
ATOM 1571 O O . GLU A 1 208 ? -12.758 8.241 14.830 1.00 97.50 208 GLU A O 1
ATOM 1576 N N . ASP A 1 209 ? -13.877 6.282 14.853 1.00 98.19 209 ASP A N 1
ATOM 1577 C CA . ASP A 1 209 ? -15.210 6.857 15.053 1.00 98.19 209 ASP A CA 1
ATOM 1578 C C . ASP A 1 209 ? -15.280 7.696 16.339 1.00 98.19 209 ASP A C 1
ATOM 1580 O O . ASP A 1 209 ? -14.701 7.349 17.374 1.00 98.19 209 ASP A O 1
ATOM 1584 N N . GLN A 1 210 ? -16.028 8.801 16.296 1.00 97.31 210 GLN A N 1
ATOM 1585 C CA . GLN A 1 210 ? -16.108 9.754 17.405 1.00 97.31 210 GLN A CA 1
ATOM 1586 C C . GLN A 1 210 ? -17.549 9.972 17.857 1.00 97.31 210 GLN A C 1
ATOM 1588 O O . GLN A 1 210 ? -18.463 10.076 17.044 1.00 97.31 210 GLN A O 1
ATOM 1593 N N . THR A 1 211 ? -17.741 10.137 19.166 1.00 95.69 211 THR A N 1
ATOM 1594 C CA . THR A 1 211 ? -18.979 10.684 19.731 1.00 95.69 211 THR A CA 1
ATOM 1595 C C . THR A 1 211 ? -18.681 12.047 20.339 1.00 95.69 211 THR A C 1
ATOM 1597 O O . THR A 1 211 ? -17.833 12.150 21.228 1.00 95.69 211 THR A O 1
ATOM 1600 N N . VAL A 1 212 ? -19.376 13.086 19.879 1.00 95.19 212 VAL A N 1
ATOM 1601 C CA . VAL A 1 212 ? -19.150 14.477 20.302 1.00 95.19 212 VAL A CA 1
ATOM 1602 C C . VAL A 1 212 ? -20.445 15.067 20.844 1.00 95.19 212 VAL A C 1
ATOM 1604 O O . VAL A 1 212 ? -21.526 14.785 20.335 1.00 95.19 212 VAL A O 1
ATOM 1607 N N . LEU A 1 213 ? -20.344 15.878 21.895 1.00 91.88 213 LEU A N 1
ATOM 1608 C CA . LEU A 1 213 ? -21.500 16.545 22.481 1.00 91.88 213 LEU A CA 1
ATOM 1609 C C . LEU A 1 213 ? -21.767 17.882 21.780 1.00 91.88 213 LEU A C 1
ATOM 1611 O O . LEU A 1 213 ? -20.868 18.718 21.693 1.00 91.88 213 LEU A O 1
ATOM 1615 N N . ALA A 1 214 ? -23.002 18.112 21.344 1.00 90.31 214 ALA A N 1
ATOM 1616 C CA . ALA A 1 214 ? -23.471 19.432 20.938 1.00 90.31 214 ALA A CA 1
ATOM 1617 C C . ALA A 1 214 ? -24.078 20.188 22.130 1.00 90.31 214 ALA A C 1
ATOM 1619 O O . ALA A 1 214 ? -24.830 19.619 22.929 1.00 90.31 214 ALA A O 1
ATOM 1620 N N . GLU A 1 215 ? -23.808 21.493 22.221 1.00 78.75 215 GLU A N 1
ATOM 1621 C CA . GLU A 1 215 ? -24.593 22.377 23.087 1.00 78.75 215 GLU A CA 1
ATOM 1622 C C . GLU A 1 215 ? -26.042 22.475 22.569 1.00 78.75 215 GLU A C 1
ATOM 1624 O O . GLU A 1 215 ? -26.303 22.354 21.370 1.00 78.75 215 GLU A O 1
ATOM 1629 N N . THR A 1 216 ? -27.010 22.679 23.468 1.00 67.81 216 THR A N 1
ATOM 1630 C CA . THR A 1 216 ? -28.442 22.679 23.128 1.00 67.81 216 THR A CA 1
ATOM 1631 C C . THR A 1 216 ? -28.765 23.694 22.027 1.00 67.81 216 THR A C 1
ATOM 1633 O O . THR A 1 216 ? -28.602 24.899 22.211 1.00 67.81 216 THR A O 1
ATOM 1636 N N . GLY A 1 217 ? -29.262 23.209 20.884 1.00 66.62 217 GLY A N 1
ATOM 1637 C CA . GLY A 1 217 ? -29.610 24.046 19.729 1.00 66.62 217 GLY A CA 1
ATOM 1638 C C . GLY A 1 217 ? -28.413 24.561 18.919 1.00 66.62 217 GLY A C 1
ATOM 1639 O O . GLY A 1 217 ? -28.601 25.421 18.058 1.00 66.62 217 GLY A O 1
ATOM 1640 N N . ALA A 1 218 ? -27.204 24.053 19.177 1.00 78.12 218 ALA A N 1
ATOM 1641 C CA . ALA A 1 218 ? -25.973 24.441 18.499 1.00 78.12 218 ALA A CA 1
ATOM 1642 C C . ALA A 1 218 ? -25.393 23.307 17.636 1.00 78.12 218 ALA A C 1
ATOM 1644 O O . ALA A 1 218 ? -25.821 22.155 17.684 1.00 78.12 218 ALA A O 1
ATOM 1645 N N . MET A 1 219 ? -24.395 23.666 16.831 1.00 88.75 219 MET A N 1
ATOM 1646 C CA . MET A 1 219 ? -23.533 22.724 16.116 1.00 88.75 219 MET A CA 1
ATOM 1647 C C . MET A 1 219 ? -22.384 22.297 17.042 1.00 88.75 219 MET A C 1
ATOM 1649 O O . MET A 1 219 ? -21.900 23.116 17.824 1.00 88.75 219 MET A O 1
ATOM 1653 N N . ALA A 1 220 ? -21.915 21.057 16.928 1.00 94.19 220 ALA A N 1
ATOM 1654 C CA . ALA A 1 220 ? -20.714 20.583 17.608 1.00 94.19 220 ALA A CA 1
ATOM 1655 C C . ALA A 1 220 ? -19.459 20.878 16.779 1.00 94.19 220 ALA A C 1
ATOM 1657 O O . ALA A 1 220 ? -19.453 20.677 15.563 1.00 94.19 220 ALA A O 1
ATOM 1658 N N . GLU A 1 221 ? -18.397 21.325 17.449 1.00 95.31 221 GLU A N 1
ATOM 1659 C CA . GLU A 1 221 ? -17.059 21.437 16.867 1.00 95.31 221 GLU A CA 1
ATOM 1660 C C . GLU A 1 221 ? -16.382 20.061 16.881 1.00 95.31 221 GLU A C 1
ATOM 1662 O O . GLU A 1 221 ? -16.288 19.414 17.924 1.00 95.31 221 GLU A O 1
ATOM 1667 N N . VAL A 1 222 ? -15.916 19.604 15.719 1.00 97.06 222 VAL A N 1
ATOM 1668 C CA . VAL A 1 222 ? -15.308 18.281 15.537 1.00 97.06 222 VAL A CA 1
ATOM 1669 C C . VAL A 1 222 ? -13.957 18.437 14.856 1.00 97.06 222 VAL A C 1
ATOM 1671 O O . VAL A 1 222 ? -13.842 19.110 13.832 1.00 97.06 222 VAL A O 1
ATOM 1674 N N . THR A 1 223 ? -12.928 17.800 15.417 1.00 97.56 223 THR A N 1
ATOM 1675 C CA . THR A 1 223 ? -11.600 17.720 14.797 1.00 97.56 223 THR A CA 1
ATOM 1676 C C . THR A 1 223 ? -11.441 16.364 14.126 1.00 97.56 223 THR A C 1
ATOM 1678 O O . THR A 1 223 ? -11.558 15.325 14.774 1.00 97.56 223 THR A O 1
ATOM 1681 N N . LEU A 1 224 ? -11.167 16.374 12.825 1.00 98.38 224 LEU A N 1
ATOM 1682 C CA . LEU A 1 224 ? -10.843 15.160 12.079 1.00 98.38 224 LEU A CA 1
ATOM 1683 C C . LEU A 1 224 ? -9.349 14.860 12.212 1.00 98.38 224 LEU A C 1
ATOM 1685 O O . LEU A 1 224 ? -8.549 15.779 12.402 1.00 98.38 224 LEU A O 1
ATOM 1689 N N . ASP A 1 225 ? -8.958 13.591 12.110 1.00 98.06 225 ASP A N 1
ATOM 1690 C CA . ASP A 1 225 ? -7.551 13.202 12.191 1.00 98.06 225 ASP A CA 1
ATOM 1691 C C . ASP A 1 225 ? -7.169 12.204 11.103 1.00 98.06 225 ASP A C 1
ATOM 1693 O O . ASP A 1 225 ? -7.350 10.999 11.227 1.00 98.06 225 ASP A O 1
ATOM 1697 N N . GLY A 1 226 ? -6.598 12.746 10.031 1.00 97.88 226 GLY A N 1
ATOM 1698 C CA . GLY A 1 226 ? -6.066 11.985 8.913 1.00 97.88 226 GLY A CA 1
ATOM 1699 C C . GLY A 1 226 ? -4.587 11.638 9.054 1.00 97.88 226 GLY A C 1
ATOM 1700 O O . GLY A 1 226 ? -4.012 11.073 8.125 1.00 97.88 226 GLY A O 1
ATOM 1701 N N . SER A 1 227 ? -3.928 12.016 10.156 1.00 97.06 227 SER A N 1
ATOM 1702 C CA . SER A 1 227 ? -2.459 12.023 10.269 1.00 97.06 227 SER A CA 1
ATOM 1703 C C . SER A 1 227 ? -1.798 10.644 10.147 1.00 97.06 227 SER A C 1
ATOM 1705 O O . SER A 1 227 ? -0.604 10.561 9.860 1.00 97.06 227 SER A O 1
ATOM 1707 N N . ALA A 1 228 ? -2.565 9.562 10.309 1.00 97.00 228 ALA A N 1
ATOM 1708 C CA . ALA A 1 228 ? -2.115 8.186 10.104 1.00 97.00 228 ALA A CA 1
ATOM 1709 C C . ALA A 1 228 ? -2.117 7.732 8.625 1.00 97.00 228 ALA A C 1
ATOM 1711 O O . ALA A 1 228 ? -1.688 6.605 8.325 1.00 97.00 228 ALA A O 1
ATOM 1712 N N . SER A 1 229 ? -2.592 8.586 7.709 1.00 97.00 229 SER A N 1
ATOM 1713 C CA . SER A 1 229 ? -2.507 8.377 6.260 1.00 97.00 229 SER A CA 1
ATOM 1714 C C . SER A 1 229 ? -1.050 8.366 5.813 1.00 97.00 229 SER A C 1
ATOM 1716 O O . SER A 1 229 ? -0.217 9.097 6.351 1.00 97.00 229 SER A O 1
ATOM 1718 N N . ARG A 1 230 ? -0.718 7.524 4.833 1.00 92.38 230 ARG A N 1
ATOM 1719 C CA . ARG A 1 230 ? 0.684 7.296 4.469 1.00 92.38 230 ARG A CA 1
ATOM 1720 C C . ARG A 1 230 ? 0.875 6.930 3.011 1.00 92.38 230 ARG A C 1
ATOM 1722 O O . ARG A 1 230 ? 0.029 6.274 2.409 1.00 92.38 230 ARG A O 1
ATOM 1729 N N . ASP A 1 231 ? 2.053 7.273 2.520 1.00 87.50 231 ASP A N 1
ATOM 1730 C CA . ASP A 1 231 ? 2.593 6.818 1.251 1.00 87.50 231 ASP A CA 1
ATOM 1731 C C . ASP A 1 231 ? 4.084 6.497 1.446 1.00 87.50 231 ASP A C 1
ATOM 1733 O O . ASP A 1 231 ? 4.813 7.343 1.966 1.00 87.50 231 ASP A O 1
ATOM 1737 N N . PRO A 1 232 ? 4.554 5.279 1.127 1.00 76.62 232 PRO A N 1
ATOM 1738 C CA . PRO A 1 232 ? 5.968 4.929 1.262 1.00 76.62 232 PRO A CA 1
ATOM 1739 C C . PRO A 1 232 ? 6.904 5.654 0.280 1.00 76.62 232 PRO A C 1
ATOM 1741 O O . PRO A 1 232 ? 8.100 5.752 0.557 1.00 76.62 232 PRO A O 1
ATOM 1744 N N . GLY A 1 233 ? 6.391 6.108 -0.867 1.00 73.94 233 GLY A N 1
ATOM 1745 C CA . GLY A 1 233 ? 7.153 6.707 -1.963 1.00 73.94 233 GLY A CA 1
ATOM 1746 C C . GLY A 1 233 ? 7.285 8.229 -1.889 1.00 73.94 233 GLY A C 1
ATOM 1747 O O . GLY A 1 233 ? 8.191 8.789 -2.512 1.00 73.94 233 GLY A O 1
ATOM 1748 N N . VAL A 1 234 ? 6.439 8.915 -1.110 1.00 76.00 234 VAL A N 1
ATOM 1749 C CA . VAL A 1 234 ? 6.478 10.380 -0.968 1.00 76.00 234 VAL A CA 1
ATOM 1750 C C . VAL A 1 234 ? 6.422 10.855 0.484 1.00 76.00 234 VAL A C 1
ATOM 1752 O O . VAL A 1 234 ? 5.848 10.230 1.365 1.00 76.00 234 VAL A O 1
ATOM 1755 N N . ASN A 1 235 ? 6.986 12.039 0.733 1.00 73.50 235 ASN A N 1
ATOM 1756 C CA . ASN A 1 235 ? 7.025 12.645 2.070 1.00 73.50 235 ASN A CA 1
ATOM 1757 C C . ASN A 1 235 ? 5.835 13.576 2.376 1.00 73.50 235 ASN A C 1
ATOM 1759 O O . ASN A 1 235 ? 5.802 14.179 3.448 1.00 73.50 235 ASN A O 1
ATOM 1763 N N . GLY A 1 236 ? 4.886 13.760 1.454 1.00 86.38 236 GLY A N 1
ATOM 1764 C CA . GLY A 1 236 ? 3.793 14.719 1.623 1.00 86.38 236 GLY A CA 1
ATOM 1765 C C . GLY A 1 236 ? 2.506 14.278 0.941 1.00 86.38 236 GLY A C 1
ATOM 1766 O O . GLY A 1 236 ? 2.542 13.785 -0.179 1.00 86.38 236 GLY A O 1
ATOM 1767 N N . LEU A 1 237 ? 1.380 14.502 1.623 1.00 95.75 237 LEU A N 1
ATOM 1768 C CA . LEU A 1 237 ? 0.038 14.162 1.155 1.00 95.75 237 LEU A CA 1
ATOM 1769 C C . LEU A 1 237 ? -0.881 15.385 1.171 1.00 95.75 237 LEU A C 1
ATOM 1771 O O . LEU A 1 237 ? -0.813 16.229 2.068 1.00 95.75 237 LEU A O 1
ATOM 1775 N N . VAL A 1 238 ? -1.779 15.450 0.193 1.00 97.62 238 VAL A N 1
ATOM 1776 C CA . VAL A 1 238 ? -2.900 16.390 0.140 1.00 97.62 238 VAL A CA 1
ATOM 1777 C C . VAL A 1 238 ? -4.157 15.671 0.610 1.00 97.62 238 VAL A C 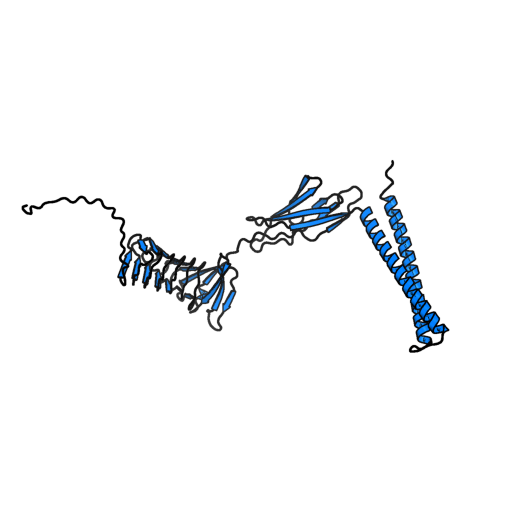1
ATOM 1779 O O . VAL A 1 238 ? -4.522 14.641 0.059 1.00 97.62 238 VAL A O 1
ATOM 1782 N N . TYR A 1 239 ? -4.841 16.243 1.596 1.00 98.44 239 TYR A N 1
ATOM 1783 C CA . TYR A 1 239 ? -6.007 15.647 2.248 1.00 98.44 239 TYR A CA 1
ATOM 1784 C C . TYR A 1 239 ? -7.290 16.318 1.760 1.00 98.44 239 TYR A C 1
ATOM 1786 O O . TYR A 1 239 ? -7.396 17.550 1.791 1.00 98.44 239 TYR A O 1
ATOM 1794 N N . LYS A 1 240 ? -8.264 15.515 1.331 1.00 98.62 240 LYS A N 1
ATOM 1795 C CA . LYS A 1 240 ? -9.590 15.955 0.893 1.00 98.62 240 LYS A CA 1
ATOM 1796 C C . LYS A 1 240 ? -10.639 15.236 1.736 1.00 98.62 240 LYS A C 1
ATOM 1798 O O . LYS A 1 240 ? -10.812 14.030 1.603 1.00 98.62 240 LYS A O 1
ATOM 1803 N N . TRP A 1 241 ? -11.345 15.995 2.564 1.00 98.75 241 TRP A N 1
ATOM 1804 C CA . TRP A 1 241 ? -12.464 15.493 3.353 1.00 98.75 241 TRP A CA 1
ATOM 1805 C C . TRP A 1 241 ? -13.781 15.874 2.695 1.00 98.75 241 TRP A C 1
ATOM 1807 O O . TRP A 1 241 ? -13.920 17.023 2.257 1.00 98.75 241 TRP A O 1
ATOM 1817 N N . THR A 1 242 ? -14.748 14.958 2.643 1.00 98.56 242 THR A N 1
ATOM 1818 C CA . THR A 1 242 ? -16.098 15.241 2.136 1.00 98.56 242 THR A CA 1
ATOM 1819 C C . THR A 1 242 ? -17.183 14.606 3.003 1.00 98.56 242 THR A C 1
ATOM 1821 O O . THR A 1 242 ? -17.006 13.525 3.551 1.00 98.56 242 THR A O 1
ATOM 1824 N N . TRP A 1 243 ? -18.312 15.295 3.166 1.00 98.19 243 TRP A N 1
ATOM 1825 C CA . TRP A 1 243 ? -19.493 14.763 3.857 1.00 98.19 243 TRP A CA 1
ATOM 1826 C C . TRP A 1 243 ? -20.762 15.424 3.321 1.00 98.19 243 TRP A C 1
ATOM 1828 O O . TRP A 1 243 ? -20.692 16.421 2.600 1.00 98.19 243 TRP A O 1
ATOM 1838 N N . THR A 1 244 ? -21.932 14.865 3.635 1.00 96.94 244 THR A N 1
ATOM 1839 C CA . THR A 1 244 ? -23.222 15.377 3.145 1.00 96.94 244 THR A CA 1
ATOM 1840 C C . THR A 1 244 ? -24.221 15.544 4.283 1.00 96.94 244 THR A C 1
ATOM 1842 O O . THR A 1 244 ? -24.435 14.613 5.052 1.00 96.94 244 THR A O 1
ATOM 1845 N N . ILE A 1 245 ? -24.875 16.707 4.351 1.00 94.31 245 ILE A N 1
ATOM 1846 C CA . ILE A 1 245 ? -25.952 17.013 5.304 1.00 94.31 245 ILE A CA 1
ATOM 1847 C C . ILE A 1 245 ? -27.150 17.518 4.499 1.00 94.31 245 ILE A C 1
ATOM 1849 O O . ILE A 1 245 ? -27.013 18.452 3.716 1.00 94.31 245 ILE A O 1
ATOM 1853 N N . SER A 1 246 ? -28.327 16.905 4.661 1.00 90.06 246 SER A N 1
ATOM 1854 C CA . SER A 1 246 ? -29.575 17.343 4.002 1.00 90.06 246 SER A CA 1
ATOM 1855 C C . SER A 1 246 ? -29.445 17.588 2.484 1.00 90.06 246 SER A C 1
ATOM 1857 O O . SER A 1 246 ? -30.016 18.536 1.951 1.00 90.06 246 SER A O 1
ATOM 1859 N N . ALA A 1 247 ? -28.706 16.709 1.793 1.00 91.50 247 ALA A N 1
ATOM 1860 C CA . ALA A 1 247 ? -28.381 16.761 0.358 1.00 91.50 247 ALA A CA 1
ATOM 1861 C C . ALA A 1 247 ? -27.393 17.858 -0.092 1.00 91.50 247 ALA A C 1
ATOM 1863 O O . ALA A 1 247 ? -27.149 18.000 -1.290 1.00 91.50 247 ALA A O 1
ATOM 1864 N N . GLU A 1 248 ? -26.777 18.586 0.837 1.00 96.44 248 GLU A N 1
ATOM 1865 C CA . GLU A 1 248 ? -25.666 19.492 0.556 1.00 96.44 248 GLU A CA 1
ATOM 1866 C C . GLU A 1 248 ? -24.329 18.830 0.907 1.00 96.44 248 GLU A C 1
ATOM 1868 O O . GLU A 1 248 ? -24.174 18.262 1.989 1.00 96.44 248 GLU A O 1
ATOM 1873 N N . THR A 1 249 ? -23.364 18.891 -0.014 1.00 97.56 249 THR A N 1
ATOM 1874 C CA . THR A 1 249 ? -22.020 18.331 0.174 1.00 97.56 249 THR A CA 1
ATOM 1875 C C . THR A 1 249 ? -21.052 19.399 0.661 1.00 97.56 249 THR A C 1
ATOM 1877 O O . THR A 1 249 ? -20.859 20.430 0.014 1.00 97.56 249 THR A O 1
ATOM 1880 N N . TYR A 1 250 ? -20.368 19.091 1.752 1.00 98.06 250 TYR A N 1
ATOM 1881 C CA . TYR A 1 250 ? -19.374 19.931 2.398 1.00 98.06 250 TYR A CA 1
ATOM 1882 C C . TYR A 1 250 ? -17.974 19.343 2.209 1.00 98.06 250 TYR A C 1
ATOM 1884 O O . TYR A 1 250 ? -17.816 18.152 1.923 1.00 98.06 250 TYR A O 1
ATOM 1892 N N . LYS A 1 251 ? -16.948 20.198 2.310 1.00 98.19 251 LYS A N 1
ATOM 1893 C CA . LYS A 1 251 ? -15.549 19.819 2.081 1.00 98.19 251 LYS A CA 1
ATOM 1894 C C . LYS A 1 251 ? -14.611 20.514 3.058 1.00 98.19 251 LYS A C 1
ATOM 1896 O O . LYS A 1 251 ? -14.807 21.687 3.367 1.00 98.19 251 LYS A O 1
ATOM 1901 N N . ALA A 1 252 ? -13.550 19.819 3.450 1.00 98.31 252 ALA A N 1
ATOM 1902 C CA . ALA A 1 252 ? -12.436 20.380 4.209 1.00 98.31 252 ALA A CA 1
ATOM 1903 C C . ALA A 1 252 ? -11.092 19.855 3.678 1.00 98.31 252 ALA A C 1
ATOM 1905 O O . ALA A 1 252 ? -11.037 18.881 2.925 1.00 98.31 252 ALA A O 1
ATOM 1906 N N . GLN A 1 253 ? -10.004 20.534 4.039 1.00 97.75 253 GLN A N 1
ATOM 1907 C CA . GLN A 1 253 ? -8.644 20.200 3.612 1.00 97.75 253 GLN A CA 1
ATOM 1908 C C . GLN A 1 253 ? -7.683 20.204 4.800 1.00 97.75 253 GLN A C 1
ATOM 1910 O O . GLN A 1 253 ? -7.921 20.886 5.794 1.00 97.75 253 GLN A O 1
ATOM 1915 N N . GLY A 1 254 ? -6.568 19.491 4.651 1.00 97.75 254 GLY A N 1
ATOM 1916 C CA . GLY A 1 254 ? -5.543 19.338 5.686 1.00 97.75 254 GLY A CA 1
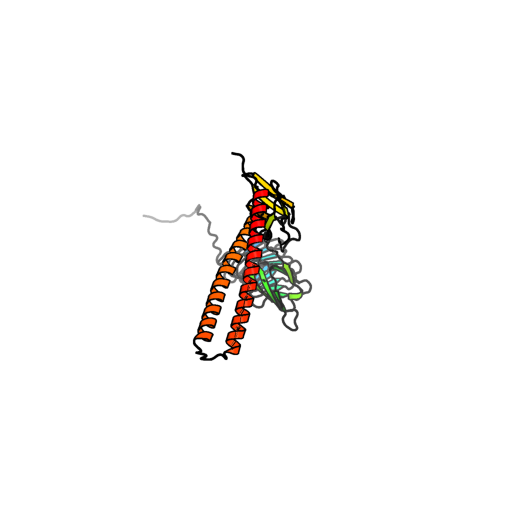ATOM 1917 C C . GLY A 1 254 ? -5.668 18.018 6.447 1.00 97.75 254 GLY A C 1
ATOM 1918 O O . GLY A 1 254 ? -6.682 17.328 6.353 1.00 97.75 254 GLY A O 1
ATOM 1919 N N . SER A 1 255 ? -4.615 17.653 7.179 1.00 97.31 255 SER A N 1
ATOM 1920 C CA . SER A 1 255 ? -4.590 16.414 7.965 1.00 97.31 255 SER A CA 1
ATOM 1921 C C . SER A 1 255 ? -5.538 16.472 9.160 1.00 97.31 255 SER A C 1
ATOM 1923 O O . SER A 1 255 ? -6.105 15.452 9.522 1.00 97.31 255 SER A O 1
ATOM 1925 N N . ASN A 1 256 ? -5.729 17.658 9.751 1.00 97.75 256 ASN A N 1
ATOM 1926 C CA . ASN A 1 256 ? -6.513 17.841 10.973 1.00 97.75 256 ASN A CA 1
ATOM 1927 C C . ASN A 1 256 ? -7.468 19.046 10.894 1.00 97.75 256 ASN A C 1
ATOM 1929 O O . ASN A 1 256 ? -7.301 20.011 11.645 1.00 97.75 256 ASN A O 1
ATOM 1933 N N . PRO A 1 257 ? -8.417 19.077 9.942 1.00 98.25 257 PRO A N 1
ATOM 1934 C CA . PRO A 1 257 ? -9.373 20.167 9.865 1.00 98.25 257 PRO A CA 1
ATOM 1935 C C . PRO A 1 257 ? -10.363 20.116 11.030 1.00 98.25 257 PRO A C 1
ATOM 1937 O O . PRO A 1 257 ? -10.731 19.051 11.527 1.00 98.25 257 PRO A O 1
ATOM 1940 N N . MET A 1 258 ? -10.840 21.298 11.399 1.00 97.62 258 MET A N 1
ATOM 1941 C CA . MET A 1 258 ? -11.923 21.496 12.352 1.00 97.62 258 MET A CA 1
ATOM 1942 C C . MET A 1 258 ? -13.198 21.851 11.584 1.00 97.62 258 MET A C 1
ATOM 1944 O O . MET A 1 258 ? -13.171 22.725 10.712 1.00 97.62 258 MET A O 1
ATOM 1948 N N . ILE A 1 259 ? -14.294 21.155 11.876 1.00 96.62 259 ILE A N 1
ATOM 1949 C CA . ILE A 1 259 ? -15.587 21.299 11.195 1.00 96.62 259 ILE A CA 1
ATOM 1950 C C . ILE A 1 259 ? -16.723 21.461 12.211 1.00 96.62 259 ILE A C 1
ATOM 1952 O O . ILE A 1 259 ? -16.564 21.131 13.383 1.00 96.62 259 ILE A O 1
ATOM 1956 N N . MET A 1 260 ? -17.877 21.947 11.749 1.00 95.31 260 MET A N 1
ATOM 1957 C CA . MET A 1 260 ? -19.092 22.071 12.559 1.00 95.31 260 MET A CA 1
ATOM 1958 C C . MET A 1 260 ? -20.160 21.108 12.041 1.00 95.31 260 MET A C 1
ATOM 1960 O O . MET A 1 260 ? -20.456 21.120 10.843 1.00 95.31 260 MET A O 1
ATOM 1964 N N . LEU A 1 261 ? -20.753 20.307 12.927 1.00 96.00 261 LEU A N 1
ATOM 1965 C CA . LEU A 1 261 ? -21.788 19.326 12.585 1.00 96.00 261 LEU A CA 1
ATOM 1966 C C . LEU A 1 261 ? -23.040 19.497 13.463 1.00 96.00 261 LEU A C 1
ATOM 1968 O O . LEU A 1 261 ? -22.905 19.761 14.658 1.00 96.00 261 LEU A O 1
ATOM 1972 N N . PRO A 1 262 ? -24.259 19.349 12.914 1.00 94.12 262 PRO A N 1
ATOM 1973 C CA . PRO A 1 262 ? -25.482 19.319 13.717 1.00 94.12 262 PRO A CA 1
ATOM 1974 C C . PRO A 1 262 ? -25.588 18.001 14.489 1.00 94.12 262 PRO A C 1
ATOM 1976 O O . PRO A 1 262 ? -24.858 17.056 14.197 1.00 94.12 262 PRO A O 1
ATOM 1979 N N . SER A 1 263 ? -26.531 17.910 15.429 1.00 92.81 263 SER A N 1
ATOM 1980 C CA . SER A 1 263 ? -26.842 16.633 16.079 1.00 92.81 263 SER A CA 1
ATOM 1981 C C . SER A 1 263 ? -27.255 15.558 15.066 1.00 92.81 263 SER A C 1
ATOM 1983 O O . SER A 1 263 ? -27.851 15.847 14.023 1.00 92.81 263 SER A O 1
ATOM 1985 N N . GLY A 1 264 ? -26.913 14.311 15.377 1.00 92.62 264 GLY A N 1
ATOM 1986 C CA . GLY A 1 264 ? -27.103 13.143 14.525 1.00 92.62 264 GLY A CA 1
ATOM 1987 C C . GLY A 1 264 ? -25.793 12.522 14.040 1.00 92.62 264 GLY A C 1
ATOM 1988 O O . GLY A 1 264 ? -24.694 12.954 14.389 1.00 92.62 264 GLY A O 1
ATOM 1989 N N . GLN A 1 265 ? -25.935 11.483 13.218 1.00 95.75 265 GLN A N 1
ATOM 1990 C CA . GLN A 1 265 ? -24.819 10.717 12.670 1.00 95.75 265 GLN A CA 1
ATOM 1991 C C . GLN A 1 265 ? -24.339 11.287 11.336 1.00 95.75 265 GLN A C 1
ATOM 1993 O O . GLN A 1 265 ? -25.136 11.509 10.421 1.00 95.75 265 GLN A O 1
ATOM 1998 N N . HIS A 1 266 ? -23.023 11.440 11.206 1.00 97.50 266 HIS A N 1
ATOM 1999 C CA . HIS A 1 266 ? -22.357 11.958 10.014 1.00 97.50 266 HIS A CA 1
ATOM 2000 C C . HIS A 1 266 ? -21.256 11.007 9.574 1.00 97.50 266 HIS A C 1
ATOM 2002 O O . HIS A 1 266 ? -20.360 10.689 10.348 1.00 97.50 266 HIS A O 1
ATOM 2008 N N . ILE A 1 267 ? -21.304 10.577 8.316 1.00 98.19 267 ILE A N 1
ATOM 2009 C CA . ILE A 1 267 ? -20.222 9.807 7.698 1.00 98.19 267 ILE A CA 1
ATOM 2010 C C . ILE A 1 267 ? -19.350 10.786 6.924 1.00 98.19 267 ILE A C 1
ATOM 2012 O O . ILE A 1 267 ? -19.845 11.498 6.043 1.00 98.19 267 ILE A O 1
ATOM 2016 N N . ILE A 1 268 ? -18.063 10.812 7.254 1.00 98.62 268 ILE A N 1
ATOM 2017 C CA . ILE A 1 268 ? -17.088 11.696 6.626 1.00 98.62 268 ILE A CA 1
ATOM 2018 C C . ILE A 1 268 ? -16.077 10.845 5.874 1.00 98.62 268 ILE A C 1
ATOM 2020 O O . ILE A 1 268 ? -15.474 9.939 6.438 1.00 98.62 268 ILE A O 1
ATOM 2024 N N . GLU A 1 269 ? -15.908 11.148 4.595 1.00 98.75 269 GLU A N 1
ATOM 2025 C CA . GLU A 1 269 ? -14.961 10.503 3.696 1.00 98.75 269 GLU A CA 1
ATOM 2026 C C . GLU A 1 269 ? -13.626 11.253 3.690 1.00 98.75 269 GLU A C 1
ATOM 2028 O O . GLU A 1 269 ? -13.605 12.482 3.571 1.00 98.75 269 GLU A O 1
ATOM 2033 N N . LEU A 1 270 ? -12.522 10.510 3.734 1.00 98.81 270 LEU A N 1
ATOM 2034 C CA . LEU A 1 270 ? -11.172 10.980 3.456 1.00 98.81 270 LEU A CA 1
ATOM 2035 C C . LEU A 1 270 ? -10.626 10.340 2.180 1.00 98.81 270 LEU A C 1
ATOM 2037 O O . LEU A 1 270 ? -10.566 9.119 2.056 1.00 98.81 270 LEU A O 1
ATOM 2041 N N . ILE A 1 271 ? -10.111 11.182 1.285 1.00 98.50 271 ILE A N 1
ATOM 2042 C CA . ILE A 1 271 ? -9.207 10.790 0.202 1.00 98.50 271 ILE A CA 1
ATOM 2043 C C . ILE A 1 271 ? -7.919 11.605 0.340 1.00 98.50 271 ILE A C 1
ATOM 2045 O O . ILE A 1 271 ? -7.947 12.839 0.398 1.00 98.50 271 ILE A O 1
ATOM 2049 N N . VAL A 1 272 ? -6.776 10.924 0.360 1.00 97.81 272 VAL A N 1
ATOM 2050 C CA . VAL A 1 272 ? -5.441 11.533 0.263 1.00 97.81 272 VAL A CA 1
ATOM 2051 C C . VAL A 1 272 ? -4.839 11.379 -1.136 1.00 97.81 272 VAL A C 1
ATOM 2053 O O . VAL A 1 272 ? -5.191 10.449 -1.862 1.00 97.81 272 VAL A O 1
ATOM 2056 N N . ASN A 1 273 ? -3.951 12.298 -1.513 1.00 94.69 273 ASN A N 1
ATOM 2057 C CA . ASN A 1 273 ? -3.273 12.350 -2.810 1.00 94.69 273 ASN A CA 1
ATOM 2058 C C . ASN A 1 273 ? -1.781 12.668 -2.625 1.00 94.69 273 ASN A C 1
ATOM 2060 O O . ASN A 1 273 ? -1.438 13.553 -1.842 1.00 94.69 273 ASN A O 1
ATOM 2064 N N . ASP A 1 274 ? -0.916 11.978 -3.356 1.00 91.62 274 ASP A N 1
ATOM 2065 C CA . ASP A 1 274 ? 0.555 12.076 -3.313 1.00 91.62 274 ASP A CA 1
ATOM 2066 C C . ASP A 1 274 ? 1.149 13.036 -4.373 1.00 91.62 274 ASP A C 1
ATOM 2068 O O . ASP A 1 274 ? 2.362 13.238 -4.450 1.00 91.62 274 ASP A O 1
ATOM 2072 N N . GLY A 1 275 ? 0.299 13.662 -5.192 1.00 88.38 275 GLY A N 1
ATOM 2073 C CA . GLY A 1 275 ? 0.664 14.482 -6.349 1.00 88.38 275 GLY A CA 1
ATOM 2074 C C . GLY A 1 275 ? 0.568 13.760 -7.699 1.00 88.38 275 GLY A C 1
ATOM 2075 O O . GLY A 1 275 ? 0.615 14.435 -8.729 1.00 88.38 275 GLY A O 1
ATOM 2076 N N . GLN A 1 276 ? 0.397 12.435 -7.706 1.00 85.44 276 GLN A N 1
ATOM 2077 C CA . GLN A 1 276 ? 0.222 11.588 -8.893 1.00 85.44 276 GLN A CA 1
ATOM 2078 C C . GLN A 1 276 ? -1.144 10.891 -8.902 1.00 85.44 276 GLN A C 1
ATOM 2080 O O . GLN A 1 276 ? -1.873 10.972 -9.895 1.00 85.44 276 GLN A O 1
ATOM 2085 N N . ALA A 1 277 ? -1.523 10.257 -7.793 1.00 88.06 277 ALA A N 1
ATOM 2086 C CA . ALA A 1 277 ? -2.703 9.418 -7.661 1.00 88.06 277 ALA A CA 1
ATOM 2087 C C . ALA A 1 277 ? -3.518 9.741 -6.397 1.00 88.06 277 ALA A C 1
ATOM 2089 O O . ALA A 1 277 ? -3.001 10.128 -5.349 1.00 88.06 277 ALA A O 1
ATOM 2090 N N . ASP A 1 278 ? -4.839 9.584 -6.507 1.00 94.31 278 ASP A N 1
ATOM 2091 C CA . ASP A 1 278 ? -5.735 9.574 -5.350 1.00 94.31 278 ASP A CA 1
ATOM 2092 C C . ASP A 1 278 ? -5.752 8.164 -4.723 1.00 94.31 278 ASP A C 1
ATOM 2094 O O . ASP A 1 278 ? -5.744 7.149 -5.423 1.00 94.31 278 ASP A O 1
ATOM 2098 N N . SER A 1 279 ? -5.808 8.116 -3.394 1.00 95.38 279 SER A N 1
ATOM 2099 C CA . SER A 1 279 ? -6.069 6.907 -2.598 1.00 95.38 279 SER A CA 1
ATOM 2100 C C . SER A 1 279 ? -7.477 6.334 -2.821 1.00 95.38 279 SER A C 1
ATOM 2102 O O . SER A 1 279 ? -8.363 6.986 -3.378 1.00 95.38 279 SER A O 1
ATOM 2104 N N . GLN A 1 280 ? -7.709 5.111 -2.332 1.00 95.44 280 GLN A N 1
ATOM 2105 C CA . GLN A 1 280 ? -9.073 4.666 -2.019 1.00 95.44 280 GLN A CA 1
ATOM 2106 C C . GLN A 1 280 ? -9.624 5.468 -0.832 1.00 95.44 280 GLN A C 1
ATOM 2108 O O . GLN A 1 280 ? -8.865 5.837 0.063 1.00 95.44 280 GLN A O 1
ATOM 2113 N N . SER A 1 281 ? -10.938 5.692 -0.816 1.00 97.44 281 SER A N 1
ATOM 2114 C CA . SER A 1 281 ? -11.617 6.372 0.286 1.00 97.44 281 SER A CA 1
ATOM 2115 C C . SER A 1 281 ? -11.508 5.597 1.599 1.00 97.44 281 SER A C 1
ATOM 2117 O O . SER A 1 281 ? -11.678 4.375 1.613 1.00 97.44 281 SER A O 1
ATOM 2119 N N . ASP A 1 282 ? -11.327 6.327 2.694 1.00 98.62 282 ASP A N 1
ATOM 2120 C CA . ASP A 1 282 ? -11.558 5.845 4.057 1.00 98.62 282 ASP A CA 1
ATOM 2121 C C . ASP A 1 282 ? -12.638 6.691 4.746 1.00 98.62 282 ASP A C 1
ATOM 2123 O O . ASP A 1 282 ? -12.891 7.823 4.328 1.00 98.62 282 ASP A O 1
ATOM 2127 N N . TYR A 1 283 ? -13.300 6.157 5.771 1.00 98.50 283 TYR A N 1
ATOM 2128 C CA . TYR A 1 283 ? -14.457 6.801 6.394 1.00 98.50 283 TYR A CA 1
ATOM 2129 C C . TYR A 1 283 ? -14.352 6.836 7.913 1.00 98.50 283 TYR A C 1
ATOM 2131 O O . TYR A 1 283 ? -13.922 5.869 8.529 1.00 98.50 283 TYR A O 1
ATOM 2139 N N . VAL A 1 284 ? -14.846 7.923 8.502 1.00 98.62 284 VAL A N 1
ATOM 2140 C CA . VAL A 1 284 ? -15.057 8.052 9.946 1.00 98.62 284 VAL A CA 1
ATOM 2141 C C . VAL A 1 284 ? -16.520 8.387 10.226 1.00 98.62 284 VAL A C 1
ATOM 2143 O O . VAL A 1 284 ? -17.109 9.255 9.567 1.00 98.62 284 VAL A O 1
ATOM 2146 N N . LEU A 1 285 ? -17.124 7.688 11.186 1.00 98.50 285 LEU A N 1
ATOM 2147 C CA . LEU A 1 285 ? -18.456 7.995 11.696 1.00 98.50 285 LEU A CA 1
ATOM 2148 C C . LEU A 1 285 ? -18.341 8.967 12.872 1.00 98.50 285 LEU A C 1
ATOM 2150 O O . LEU A 1 285 ? -17.683 8.688 13.873 1.00 98.50 285 LEU A O 1
ATOM 2154 N N . ILE A 1 286 ? -19.035 10.096 12.769 1.00 98.12 286 ILE A N 1
ATOM 2155 C CA . ILE A 1 286 ? -19.172 11.064 13.852 1.00 98.12 286 ILE A CA 1
ATOM 2156 C C . ILE A 1 286 ? -20.616 11.057 14.343 1.00 98.12 286 ILE A C 1
ATOM 2158 O O . ILE A 1 286 ? -21.533 11.429 13.611 1.00 98.12 286 ILE A O 1
ATOM 2162 N N . ASP A 1 287 ? -20.807 10.650 15.591 1.00 96.44 287 ASP A N 1
ATOM 2163 C CA . ASP A 1 287 ? -22.091 10.671 16.281 1.00 96.44 287 ASP A CA 1
ATOM 2164 C C . ASP A 1 287 ? -22.177 11.917 17.165 1.00 96.44 287 ASP A C 1
ATOM 2166 O O . ASP A 1 287 ? -21.537 12.007 18.217 1.00 96.44 287 ASP A O 1
ATOM 2170 N N . VAL A 1 288 ? -22.925 12.921 16.713 1.00 95.81 288 VAL A N 1
ATOM 2171 C CA . VAL A 1 288 ? -23.114 14.160 17.467 1.00 95.81 288 VAL A CA 1
ATOM 2172 C C . VAL A 1 288 ? -24.365 14.028 18.322 1.00 95.81 288 VAL A C 1
ATOM 2174 O O . VAL A 1 288 ? -25.483 14.116 17.814 1.00 95.81 288 VAL A O 1
ATOM 2177 N N . ILE A 1 289 ? -24.175 13.855 19.626 1.00 93.25 289 ILE A N 1
ATOM 2178 C CA . ILE A 1 289 ? -25.267 13.689 20.584 1.00 93.25 289 ILE A CA 1
ATOM 2179 C C . ILE A 1 289 ? -25.569 14.998 21.308 1.00 93.25 289 ILE A C 1
ATOM 2181 O O . ILE A 1 289 ? -24.690 15.812 21.598 1.00 93.25 289 ILE A O 1
ATOM 2185 N N . THR A 1 290 ? -26.833 15.196 21.634 1.00 90.88 290 THR A N 1
ATOM 2186 C CA . THR A 1 290 ? -27.293 16.281 22.494 1.00 90.88 290 THR A CA 1
ATOM 2187 C C . THR A 1 290 ? -27.035 15.964 23.966 1.00 90.88 290 THR A C 1
ATOM 2189 O O . THR A 1 290 ? -26.849 14.812 24.371 1.00 90.88 290 THR A O 1
ATOM 2192 N N . LEU A 1 291 ? -27.081 17.001 24.807 1.00 88.75 291 LEU A N 1
ATOM 2193 C CA . LEU A 1 291 ? -27.033 16.822 26.257 1.00 88.75 291 LEU A CA 1
ATOM 2194 C C . LEU A 1 291 ? -28.199 15.959 26.774 1.00 88.75 291 LEU A C 1
ATOM 2196 O O . LEU A 1 291 ? -27.997 15.157 27.683 1.00 88.75 291 LEU A O 1
ATOM 2200 N N . ALA A 1 292 ? -29.392 16.088 26.184 1.00 88.62 292 ALA A N 1
ATOM 2201 C CA . ALA A 1 292 ? -30.548 15.270 26.544 1.00 88.62 292 ALA A CA 1
ATOM 2202 C C . ALA A 1 292 ? -30.270 13.783 26.278 1.00 88.62 292 ALA A C 1
ATOM 2204 O O . ALA A 1 292 ? -30.312 12.984 27.210 1.00 88.62 292 ALA A O 1
ATOM 2205 N N . GLU A 1 293 ? -29.850 13.428 25.060 1.00 90.81 293 GLU A N 1
ATOM 2206 C CA . GLU A 1 293 ? -29.496 12.047 24.693 1.00 90.81 293 GLU A CA 1
ATOM 2207 C C . GLU A 1 293 ? -28.381 11.474 25.583 1.00 90.81 293 GLU A C 1
ATOM 2209 O O . GLU A 1 293 ? -28.426 10.305 25.976 1.00 90.81 293 GLU A O 1
ATOM 2214 N N . GLN A 1 294 ? -27.392 12.292 25.962 1.00 91.31 294 GLN A N 1
ATOM 2215 C CA . GLN A 1 294 ? -26.349 11.862 26.893 1.00 91.31 294 GLN A CA 1
ATOM 2216 C C . GLN A 1 294 ? -26.916 11.547 28.286 1.00 91.31 294 GLN A C 1
ATOM 2218 O O . GLN A 1 294 ? -26.566 10.520 28.876 1.00 91.31 294 GLN A O 1
ATOM 2223 N N . ILE A 1 295 ? -27.786 12.410 28.818 1.00 91.81 295 ILE A N 1
ATOM 2224 C CA . ILE A 1 295 ? -28.422 12.203 30.124 1.00 91.81 295 ILE A CA 1
ATOM 2225 C C . ILE A 1 295 ? -29.322 10.964 30.089 1.00 91.81 295 ILE A C 1
ATOM 2227 O O . ILE A 1 295 ? -29.266 10.154 31.016 1.00 91.81 295 ILE A O 1
ATOM 2231 N N . GLU A 1 296 ? -30.096 10.771 29.018 1.00 92.25 296 GLU A N 1
ATOM 2232 C CA . GLU A 1 296 ? -30.919 9.575 28.823 1.00 92.25 296 GLU A CA 1
ATOM 2233 C C . GLU A 1 296 ? -30.077 8.300 28.829 1.00 92.25 296 GLU A C 1
ATOM 2235 O O . GLU A 1 296 ? -30.392 7.352 29.547 1.00 92.25 296 GLU A O 1
ATOM 2240 N N . LYS A 1 297 ? -28.953 8.293 28.106 1.00 92.44 297 LYS A N 1
ATOM 2241 C CA . LYS A 1 297 ? -28.046 7.142 28.058 1.00 92.44 297 LYS A CA 1
ATOM 2242 C C . LYS A 1 297 ? -27.514 6.773 29.444 1.00 92.44 297 LYS A C 1
ATOM 2244 O O . LYS A 1 297 ? -27.515 5.598 29.810 1.00 92.44 297 LYS A O 1
ATOM 2249 N N . VAL A 1 298 ? -27.091 7.765 30.232 1.00 94.44 298 VAL A N 1
ATOM 2250 C CA . VAL A 1 298 ? -26.602 7.547 31.605 1.00 94.44 298 VAL A CA 1
ATOM 2251 C C . VAL A 1 298 ? -27.727 7.065 32.524 1.00 94.44 298 VAL A C 1
ATOM 2253 O O . VAL A 1 298 ? -27.513 6.178 33.354 1.00 94.44 298 VAL A O 1
ATOM 2256 N N . ARG A 1 299 ? -28.932 7.626 32.386 1.00 95.19 299 ARG A N 1
ATOM 2257 C CA . ARG A 1 299 ? -30.120 7.201 33.136 1.00 95.19 299 ARG A CA 1
ATOM 2258 C C . ARG A 1 299 ? -30.440 5.733 32.858 1.00 95.19 299 ARG A C 1
ATOM 2260 O O . ARG A 1 299 ? -30.633 4.966 33.798 1.00 95.19 299 ARG A O 1
ATOM 2267 N N . ASP A 1 300 ? -30.451 5.335 31.593 1.00 95.06 300 ASP A N 1
ATOM 2268 C CA . ASP A 1 300 ? -30.789 3.975 31.179 1.00 95.06 300 ASP A CA 1
ATOM 2269 C C . ASP A 1 300 ? -29.723 2.957 31.619 1.00 95.06 300 ASP A C 1
ATOM 2271 O O . ASP A 1 300 ? -30.055 1.843 32.031 1.00 95.06 300 ASP A O 1
ATOM 2275 N N . GLU A 1 301 ? -28.439 3.330 31.600 1.00 95.69 301 GLU A N 1
ATOM 2276 C CA . GLU A 1 301 ? -27.361 2.504 32.161 1.00 95.69 301 GLU A CA 1
ATOM 2277 C C . GLU A 1 301 ? -27.543 2.291 33.669 1.00 95.69 301 GLU A C 1
ATOM 2279 O O . GLU A 1 301 ? -27.446 1.163 34.159 1.00 95.69 301 GLU A O 1
ATOM 2284 N N . LYS A 1 302 ? -27.880 3.354 34.407 1.00 96.50 302 LYS A N 1
ATOM 2285 C CA . LYS A 1 302 ? -28.179 3.262 35.841 1.00 96.50 302 LYS A CA 1
ATOM 2286 C C . LYS A 1 302 ? -29.413 2.405 36.115 1.00 96.50 302 LYS A C 1
ATOM 2288 O O . LYS A 1 302 ? -29.389 1.624 37.059 1.00 96.50 302 LYS A O 1
ATOM 2293 N N . LEU A 1 303 ? -30.450 2.481 35.284 1.00 95.50 303 LEU A N 1
ATOM 2294 C CA . LEU A 1 303 ? -31.636 1.634 35.428 1.00 95.50 303 LEU A CA 1
ATOM 2295 C C . LEU A 1 303 ? -31.288 0.144 35.267 1.00 95.50 303 LEU A C 1
ATOM 2297 O O . LEU A 1 303 ? -31.734 -0.688 36.049 1.00 95.50 303 LEU A O 1
ATOM 2301 N N . ARG A 1 304 ? -30.399 -0.196 34.326 1.00 95.69 304 ARG A N 1
ATOM 2302 C CA . ARG A 1 304 ? -29.904 -1.577 34.171 1.00 95.69 304 ARG A CA 1
ATOM 2303 C C . ARG A 1 304 ? -29.092 -2.052 35.373 1.00 95.69 304 ARG A C 1
ATOM 2305 O O . ARG A 1 304 ? -29.184 -3.219 35.747 1.00 95.69 304 ARG A O 1
ATOM 2312 N N . LEU A 1 305 ? -28.276 -1.178 35.964 1.00 95.81 305 LEU A N 1
ATOM 2313 C CA . LEU A 1 305 ? -27.544 -1.499 37.193 1.00 95.81 305 LEU A CA 1
ATOM 2314 C C . LEU A 1 305 ? -28.502 -1.729 38.368 1.00 95.81 305 LEU A C 1
ATOM 2316 O O . LEU A 1 305 ? -28.263 -2.626 39.174 1.00 95.81 305 LEU A O 1
ATOM 2320 N N . LEU A 1 306 ? -29.599 -0.972 38.433 1.00 96.38 306 LEU A N 1
ATOM 2321 C CA . LEU A 1 306 ? -30.641 -1.148 39.441 1.00 96.38 306 LEU A CA 1
ATOM 2322 C C . LEU A 1 306 ? -31.281 -2.539 39.334 1.00 96.38 306 LEU A C 1
ATOM 2324 O O . LEU A 1 306 ? -31.299 -3.280 40.317 1.00 96.38 306 LEU A O 1
ATOM 2328 N N . ASP A 1 307 ? -31.677 -2.940 38.121 1.00 96.25 307 ASP A N 1
ATOM 2329 C CA . ASP A 1 307 ? -32.221 -4.278 37.852 1.00 96.25 307 ASP A CA 1
ATOM 2330 C C . ASP A 1 307 ? -31.240 -5.394 38.262 1.00 96.25 307 ASP A C 1
ATOM 2332 O O . ASP A 1 307 ? -31.633 -6.436 38.794 1.00 96.25 307 ASP A O 1
ATOM 2336 N N . GLN A 1 308 ? -29.936 -5.196 38.032 1.00 96.19 308 GLN A N 1
ATOM 2337 C CA . GLN A 1 308 ? -28.908 -6.161 38.433 1.00 96.19 308 GLN A CA 1
ATOM 2338 C C . GLN A 1 308 ? -28.782 -6.283 39.954 1.00 96.19 308 GLN A C 1
ATOM 2340 O O . GLN A 1 308 ? -28.637 -7.402 40.455 1.00 96.19 308 GLN A O 1
ATOM 2345 N N . ILE A 1 309 ? -28.845 -5.166 40.685 1.00 95.25 309 ILE A N 1
ATOM 2346 C CA . ILE A 1 309 ? -28.817 -5.166 42.152 1.00 95.25 309 ILE A CA 1
ATOM 2347 C C . ILE A 1 309 ? -30.034 -5.911 42.704 1.00 95.25 309 ILE A C 1
ATOM 2349 O O . ILE A 1 309 ? -29.862 -6.777 43.559 1.00 95.25 309 ILE A O 1
ATOM 2353 N N . ASP A 1 310 ? -31.230 -5.677 42.162 1.00 95.69 310 ASP A N 1
ATOM 2354 C CA . ASP A 1 310 ? -32.446 -6.383 42.586 1.00 95.69 310 ASP A CA 1
ATOM 2355 C C . ASP A 1 310 ? -32.333 -7.904 42.413 1.00 95.69 310 ASP A C 1
ATOM 2357 O O . ASP A 1 310 ? -32.711 -8.683 43.295 1.00 95.69 310 ASP A O 1
ATOM 2361 N N . ILE A 1 311 ? -31.742 -8.351 41.302 1.00 95.38 311 ILE A N 1
ATOM 2362 C CA . ILE A 1 311 ? -31.478 -9.775 41.064 1.00 95.38 311 ILE A CA 1
ATOM 2363 C C . ILE A 1 311 ? -30.453 -10.329 42.066 1.00 95.38 311 ILE A C 1
ATOM 2365 O O . ILE A 1 311 ? -30.602 -11.469 42.523 1.00 95.38 311 ILE A O 1
ATOM 2369 N N . MET A 1 312 ? -29.397 -9.574 42.388 1.00 94.31 312 MET A N 1
ATOM 2370 C CA . MET A 1 312 ? -28.378 -9.997 43.358 1.00 94.31 312 MET A CA 1
ATOM 2371 C C . MET A 1 312 ? -28.958 -10.106 44.767 1.00 94.31 312 MET A C 1
ATOM 2373 O O . MET A 1 312 ? -28.820 -11.163 45.384 1.00 94.31 312 MET A O 1
ATOM 2377 N N . LEU A 1 313 ? -29.693 -9.090 45.217 1.00 96.38 313 LEU A N 1
ATOM 2378 C CA . LEU A 1 313 ? -30.384 -9.080 46.505 1.00 96.38 313 LEU A CA 1
ATOM 2379 C C . LEU A 1 313 ? -31.328 -10.277 46.648 1.00 96.38 313 LEU A C 1
ATOM 2381 O O . LEU A 1 313 ? -31.302 -10.968 47.666 1.00 96.38 313 LEU A O 1
ATOM 2385 N N . ALA A 1 314 ? -32.112 -10.593 45.610 1.00 94.69 314 ALA A N 1
ATOM 2386 C CA . ALA A 1 314 ? -33.009 -11.749 45.626 1.00 94.69 314 ALA A CA 1
ATOM 2387 C C . ALA A 1 314 ? -32.256 -13.085 45.786 1.00 94.69 314 ALA A C 1
ATOM 2389 O O . ALA A 1 314 ? -32.697 -13.972 46.524 1.00 94.69 314 ALA A O 1
ATOM 2390 N N . LYS A 1 315 ? -31.101 -13.237 45.124 1.00 93.25 315 LYS A N 1
ATOM 2391 C CA . LYS A 1 315 ? -30.254 -14.436 45.243 1.00 93.25 315 LYS A CA 1
ATOM 2392 C C . LYS A 1 315 ? -29.582 -14.528 46.610 1.00 93.25 315 LYS A C 1
ATOM 2394 O O . LYS A 1 315 ? -29.569 -15.605 47.203 1.00 93.25 315 LYS A O 1
ATOM 2399 N N . GLU A 1 316 ? -29.038 -13.425 47.117 1.00 95.88 316 GLU A N 1
ATOM 2400 C CA . GLU A 1 316 ? -28.419 -13.379 48.445 1.00 95.88 316 GLU A CA 1
ATOM 2401 C C . GLU A 1 316 ? -29.449 -13.662 49.543 1.00 95.88 316 GLU A C 1
ATOM 2403 O O . GLU A 1 316 ? -29.172 -14.462 50.440 1.00 95.88 316 GLU A O 1
ATOM 2408 N N . GLN A 1 317 ? -30.673 -13.136 49.414 1.00 95.31 317 GLN A N 1
ATOM 2409 C CA . GLN A 1 317 ? -31.782 -13.461 50.311 1.00 95.31 317 GLN A CA 1
ATOM 2410 C C . GLN A 1 317 ? -32.099 -14.962 50.291 1.00 95.31 317 GLN A C 1
ATOM 2412 O O . GLN A 1 317 ? -32.236 -15.574 51.349 1.00 95.31 317 GLN A O 1
ATOM 2417 N N . GLN A 1 318 ? -32.147 -15.589 49.111 1.00 93.62 318 GLN A N 1
ATOM 2418 C CA . GLN A 1 318 ? -32.384 -17.031 48.993 1.00 93.62 318 GLN A CA 1
ATOM 2419 C C . GLN A 1 318 ? -31.294 -17.860 49.696 1.00 93.62 318 GLN A C 1
ATOM 2421 O O . GLN A 1 318 ? -31.602 -18.855 50.360 1.00 93.62 318 GLN A O 1
ATOM 2426 N N . VAL A 1 319 ? -30.022 -17.463 49.572 1.00 91.69 319 VAL A N 1
ATOM 2427 C CA . VAL A 1 319 ? -28.908 -18.120 50.276 1.00 91.69 319 VAL A CA 1
ATOM 2428 C C . VAL A 1 319 ? -29.020 -17.895 51.783 1.00 91.69 319 VAL A C 1
ATOM 2430 O O . VAL A 1 319 ? -28.886 -18.848 52.552 1.00 91.69 319 VAL A O 1
ATOM 2433 N N . ASN A 1 320 ? -29.314 -16.669 52.216 1.00 92.62 320 ASN A N 1
ATOM 2434 C CA . ASN A 1 320 ? -29.510 -16.328 53.623 1.00 92.62 320 ASN A CA 1
ATOM 2435 C C . ASN A 1 320 ? -30.646 -17.158 54.257 1.00 92.62 320 ASN A C 1
ATOM 2437 O O . ASN A 1 320 ? -30.489 -17.684 55.363 1.00 92.62 320 ASN A O 1
ATOM 2441 N N . ASP A 1 321 ? -31.752 -17.358 53.535 1.00 92.56 321 ASP A N 1
ATOM 2442 C CA . ASP A 1 321 ? -32.876 -18.198 53.960 1.00 92.56 321 ASP A CA 1
ATOM 2443 C C . ASP A 1 321 ? -32.495 -19.683 54.043 1.00 92.56 321 ASP A C 1
ATOM 2445 O O . ASP A 1 321 ? -32.866 -20.371 54.998 1.00 92.56 321 ASP A O 1
ATOM 2449 N N . ALA A 1 322 ? -31.730 -20.193 53.072 1.00 88.31 322 ALA A N 1
ATOM 2450 C CA . ALA A 1 322 ? -31.243 -21.572 53.075 1.00 88.31 322 ALA A CA 1
ATOM 2451 C C . ALA A 1 322 ? -30.284 -21.841 54.248 1.00 88.31 322 ALA A C 1
ATOM 2453 O O . ALA A 1 322 ? -30.435 -22.843 54.950 1.00 88.31 322 ALA A O 1
ATOM 2454 N N . LEU A 1 323 ? -29.349 -20.922 54.514 1.00 88.56 323 LEU A N 1
ATOM 2455 C CA . LEU A 1 323 ? -28.467 -20.985 55.685 1.00 88.56 323 LEU A CA 1
ATOM 2456 C C . LEU A 1 323 ? -29.273 -20.903 56.987 1.00 88.56 323 LEU A C 1
ATOM 2458 O O . LEU A 1 323 ? -28.981 -21.623 57.941 1.00 88.56 323 LEU A O 1
ATOM 2462 N N . GLY A 1 324 ? -30.320 -20.072 57.021 1.00 87.81 324 GLY A N 1
ATOM 2463 C CA . GLY A 1 324 ? -31.257 -19.997 58.140 1.00 87.81 324 GLY A CA 1
ATOM 2464 C C . GLY A 1 324 ? -31.953 -21.330 58.432 1.00 87.81 324 GLY A C 1
ATOM 2465 O O . GLY A 1 324 ? -32.037 -21.721 59.596 1.00 87.81 324 GLY A O 1
ATOM 2466 N N . LYS A 1 325 ? -32.396 -22.053 57.395 1.00 87.25 325 LYS A N 1
ATOM 2467 C CA . LYS A 1 325 ? -33.002 -23.390 57.533 1.00 87.25 325 LYS A CA 1
ATOM 2468 C C . LYS A 1 325 ? -32.007 -24.431 58.043 1.00 87.25 325 LYS A C 1
ATOM 2470 O O . LYS A 1 325 ? -32.319 -25.126 58.999 1.00 87.25 325 LYS A O 1
ATOM 2475 N N . LEU A 1 326 ? -30.790 -24.475 57.494 1.00 84.69 326 LEU A N 1
ATOM 2476 C CA . LEU A 1 326 ? -29.739 -25.392 57.965 1.00 84.69 326 LEU A CA 1
ATOM 2477 C C . LEU A 1 326 ? -29.422 -25.201 59.456 1.00 84.69 326 LEU A C 1
ATOM 2479 O O . LEU A 1 326 ? -29.265 -26.175 60.191 1.00 84.69 326 LEU A O 1
ATOM 2483 N N . LEU A 1 327 ? -29.360 -23.945 59.915 1.00 85.69 327 LEU A N 1
ATOM 2484 C CA . LEU A 1 327 ? -29.173 -23.626 61.334 1.00 85.69 327 LEU A CA 1
ATOM 2485 C C . LEU A 1 327 ? -30.347 -24.101 62.206 1.00 85.69 327 LEU A C 1
ATOM 2487 O O . LEU A 1 327 ? -30.123 -24.474 63.356 1.00 85.69 327 LEU A O 1
ATOM 2491 N N . ALA A 1 328 ? -31.577 -24.078 61.684 1.00 86.44 328 ALA A N 1
ATOM 2492 C CA . ALA A 1 328 ? -32.777 -24.513 62.399 1.00 86.44 328 ALA A CA 1
ATOM 2493 C C . ALA A 1 328 ? -32.918 -26.046 62.456 1.00 86.44 328 ALA A C 1
ATOM 2495 O O . ALA A 1 328 ? -33.281 -26.579 63.504 1.00 86.44 328 ALA A O 1
ATOM 2496 N N . ASP A 1 329 ? -32.601 -26.741 61.361 1.00 84.06 329 ASP A N 1
ATOM 2497 C CA . ASP A 1 329 ? -32.737 -28.198 61.235 1.00 84.06 329 ASP A CA 1
ATOM 2498 C C . ASP A 1 329 ? -31.619 -28.959 61.973 1.00 84.06 329 ASP A C 1
ATOM 2500 O O . ASP A 1 329 ? -31.777 -30.130 62.319 1.00 84.06 329 ASP A O 1
ATOM 2504 N N . GLY A 1 330 ? -30.488 -28.297 62.251 1.00 76.50 330 GLY A N 1
ATOM 2505 C CA . GLY A 1 330 ? -29.361 -28.882 62.985 1.00 76.50 330 GLY A CA 1
ATOM 2506 C C . GLY A 1 330 ? -28.542 -29.908 62.189 1.00 76.50 330 GLY A C 1
ATOM 2507 O O . GLY A 1 330 ? -27.697 -30.592 62.770 1.00 76.50 330 GLY A O 1
ATOM 2508 N N . ASP A 1 331 ? -28.780 -30.019 60.879 1.00 66.69 331 ASP A N 1
ATOM 2509 C CA . ASP A 1 331 ? -28.165 -31.000 59.979 1.00 66.69 331 ASP A CA 1
ATOM 2510 C C . ASP A 1 331 ? -26.880 -30.444 59.332 1.00 66.69 331 ASP A C 1
ATOM 2512 O O . ASP A 1 331 ? -26.849 -29.957 58.199 1.00 66.69 331 ASP A O 1
ATOM 2516 N N . TYR A 1 332 ? -25.793 -30.444 60.106 1.00 68.19 332 TYR A N 1
ATOM 2517 C CA . TYR A 1 332 ? -24.498 -29.873 59.723 1.00 68.19 332 TYR A CA 1
ATOM 2518 C C . TYR A 1 332 ? -23.604 -30.919 59.040 1.00 68.19 332 TYR A C 1
ATOM 2520 O O . TYR A 1 332 ? -22.618 -31.381 59.609 1.00 68.19 332 TYR A O 1
ATOM 2528 N N . VAL A 1 333 ? -23.945 -31.335 57.819 1.00 57.91 333 VAL A N 1
ATOM 2529 C CA . VAL A 1 333 ? -23.313 -32.510 57.178 1.00 57.91 333 VAL A CA 1
ATOM 2530 C C . VAL A 1 333 ? -21.821 -32.299 56.807 1.00 57.91 333 VAL A C 1
ATOM 2532 O O . VAL A 1 333 ? -21.114 -33.277 56.572 1.00 57.91 333 VAL A O 1
ATOM 2535 N N . ALA A 1 334 ? -21.293 -31.060 56.803 1.00 59.31 334 ALA A N 1
ATOM 2536 C CA . ALA A 1 334 ? -19.868 -30.786 56.505 1.00 59.31 334 ALA A CA 1
ATOM 2537 C C . ALA A 1 334 ? -19.250 -29.469 57.053 1.00 59.31 334 ALA A C 1
ATOM 2539 O O . ALA A 1 334 ? -18.031 -29.318 57.008 1.00 59.31 334 ALA A O 1
ATOM 2540 N N . LEU A 1 335 ? -20.039 -28.510 57.554 1.00 63.12 335 LEU A N 1
ATOM 2541 C CA . LEU A 1 335 ? -19.578 -27.189 58.029 1.00 63.12 335 LEU A CA 1
ATOM 2542 C C . LEU A 1 335 ? -19.852 -27.035 59.528 1.00 63.12 335 LEU A C 1
ATOM 2544 O O . LEU A 1 335 ? -20.909 -27.451 59.998 1.00 63.12 335 LEU A O 1
ATOM 2548 N N . ALA A 1 336 ? -18.947 -26.411 60.289 1.00 76.69 336 ALA A N 1
ATOM 2549 C CA . ALA A 1 336 ? -19.219 -26.138 61.697 1.00 76.69 336 ALA A CA 1
ATOM 2550 C C . ALA A 1 336 ? -20.314 -25.063 61.828 1.00 76.69 336 ALA A C 1
ATOM 2552 O O . ALA A 1 336 ? -20.319 -24.080 61.091 1.00 76.69 336 ALA A O 1
ATOM 2553 N N . HIS A 1 337 ? -21.211 -25.203 62.813 1.00 83.19 337 HIS A N 1
ATOM 2554 C CA . HIS A 1 337 ? -22.281 -24.230 63.102 1.00 83.19 337 HIS A CA 1
ATOM 2555 C C . HIS A 1 337 ? -21.772 -22.776 63.139 1.00 83.19 337 HIS A C 1
ATOM 2557 O O . HIS A 1 337 ? -22.400 -21.873 62.593 1.00 83.19 337 HIS A O 1
ATOM 2563 N N . LYS A 1 338 ? -20.592 -22.560 63.737 1.00 84.38 338 LYS A N 1
ATOM 2564 C CA . LYS A 1 338 ? -19.940 -21.247 63.817 1.00 84.38 338 LYS A CA 1
ATOM 2565 C C . LYS A 1 338 ? -19.635 -20.657 62.434 1.00 84.38 338 LYS A C 1
ATOM 2567 O O . LYS A 1 338 ? -19.875 -19.472 62.235 1.00 84.38 338 LYS A O 1
ATOM 2572 N N . ASP A 1 339 ? -19.156 -21.469 61.496 1.00 85.50 339 ASP A N 1
ATOM 2573 C CA . ASP A 1 339 ? -18.798 -21.015 60.148 1.00 85.50 339 ASP A CA 1
ATOM 2574 C C . ASP A 1 339 ? -20.052 -20.608 59.364 1.00 85.50 339 ASP A C 1
ATOM 2576 O O . ASP A 1 339 ? -20.064 -19.573 58.702 1.00 85.50 339 ASP A O 1
ATOM 2580 N N . ILE A 1 340 ? -21.146 -21.365 59.515 1.00 83.94 340 ILE A N 1
ATOM 2581 C CA . ILE A 1 340 ? -22.448 -21.057 58.899 1.00 83.94 340 ILE A CA 1
ATOM 2582 C C . ILE A 1 340 ? -23.001 -19.727 59.432 1.00 83.94 340 ILE A C 1
ATOM 2584 O O . ILE A 1 340 ? -23.480 -18.906 58.651 1.00 83.94 340 ILE A O 1
ATOM 2588 N N . VAL A 1 341 ? -22.900 -19.478 60.743 1.00 87.81 341 VAL A N 1
ATOM 2589 C CA . VAL A 1 341 ? -23.306 -18.198 61.353 1.00 87.81 341 VAL A CA 1
ATOM 2590 C C . VAL A 1 341 ? -22.459 -17.038 60.825 1.00 87.81 341 VAL A C 1
ATOM 2592 O O . VAL A 1 341 ? -23.011 -15.996 60.476 1.00 87.81 341 VAL A O 1
ATOM 2595 N N . THR A 1 342 ? -21.136 -17.208 60.724 1.00 88.31 342 THR A N 1
ATOM 2596 C CA . THR A 1 342 ? -20.241 -16.164 60.203 1.00 88.31 342 THR A CA 1
ATOM 2597 C C . THR A 1 342 ? -20.534 -15.835 58.739 1.00 88.31 342 THR A C 1
ATOM 2599 O O . THR A 1 342 ? -20.649 -14.658 58.402 1.00 88.31 342 THR A O 1
ATOM 2602 N N . VAL A 1 343 ? -20.713 -16.844 57.880 1.00 89.25 343 VAL A N 1
ATOM 2603 C CA . VAL A 1 343 ? -21.069 -16.634 56.465 1.00 89.25 343 VAL A CA 1
ATOM 2604 C C . VAL A 1 343 ? -22.423 -15.938 56.340 1.00 89.25 343 VAL A C 1
ATOM 2606 O O . VAL A 1 343 ? -22.558 -14.995 55.566 1.00 89.25 343 VAL A O 1
ATOM 2609 N N . ARG A 1 344 ? -23.417 -16.350 57.134 1.00 91.88 344 ARG A N 1
ATOM 2610 C CA . ARG A 1 344 ? -24.745 -15.728 57.121 1.00 91.88 344 ARG A CA 1
ATOM 2611 C C . ARG A 1 344 ? -24.703 -14.253 57.531 1.00 91.88 344 ARG A C 1
ATOM 2613 O O . ARG A 1 344 ? -25.370 -13.442 56.897 1.00 91.88 344 ARG A O 1
ATOM 2620 N N . GLN A 1 345 ? -23.913 -13.899 58.549 1.00 92.19 345 GLN A N 1
ATOM 2621 C CA . GLN A 1 345 ? -23.733 -12.500 58.950 1.00 92.19 345 GLN A CA 1
ATOM 2622 C C . GLN A 1 345 ? -23.065 -11.681 57.839 1.00 92.19 345 GLN A C 1
ATOM 2624 O O . GLN A 1 345 ? -23.556 -10.610 57.510 1.00 92.19 345 GLN A O 1
ATOM 2629 N N . ALA A 1 346 ? -22.010 -12.209 57.209 1.00 90.12 346 ALA A N 1
ATOM 2630 C CA . ALA A 1 346 ? -21.338 -11.524 56.104 1.00 90.12 346 ALA A CA 1
ATOM 2631 C C . ALA A 1 346 ? -22.271 -11.288 54.900 1.00 90.12 346 ALA A C 1
ATOM 2633 O O . ALA A 1 346 ? -22.220 -10.225 54.286 1.00 90.12 346 ALA A O 1
ATOM 2634 N N . ILE A 1 347 ? -23.150 -12.249 54.585 1.00 93.00 347 ILE A N 1
ATOM 2635 C CA . ILE A 1 347 ? -24.185 -12.082 53.551 1.00 93.00 347 ILE A CA 1
ATOM 2636 C C . ILE A 1 347 ? -25.189 -11.004 53.968 1.00 93.00 347 ILE A C 1
ATOM 2638 O O . ILE A 1 347 ? -25.524 -10.149 53.162 1.00 93.00 347 ILE A O 1
ATOM 2642 N N . HIS A 1 348 ? -25.641 -10.991 55.224 1.00 92.88 348 HIS A N 1
ATOM 2643 C CA . HIS A 1 348 ? -26.555 -9.951 55.700 1.00 92.88 348 HIS A CA 1
ATOM 2644 C C . HIS A 1 348 ? -25.951 -8.543 55.585 1.00 92.88 348 HIS A C 1
ATOM 2646 O O . HIS A 1 348 ? -26.621 -7.627 55.110 1.00 92.88 348 HIS A O 1
ATOM 2652 N N . ASP A 1 349 ? -24.683 -8.385 55.969 1.00 92.38 349 ASP A N 1
ATOM 2653 C CA . ASP A 1 349 ? -23.965 -7.113 55.864 1.00 92.38 349 ASP A CA 1
ATOM 2654 C C . ASP A 1 349 ? -23.788 -6.700 54.384 1.00 92.38 349 ASP A C 1
ATOM 2656 O O . ASP A 1 349 ? -23.998 -5.538 54.036 1.00 92.38 349 ASP A O 1
ATOM 2660 N N . SER A 1 350 ? -23.481 -7.654 53.491 1.00 93.06 350 SER A N 1
ATOM 2661 C CA . SER A 1 350 ? -23.427 -7.442 52.031 1.00 93.06 350 SER A CA 1
ATOM 2662 C C . SER A 1 350 ? -24.754 -6.920 51.480 1.00 93.06 350 SER A C 1
ATOM 2664 O O . SER A 1 350 ? -24.782 -5.897 50.794 1.00 93.06 350 SER A O 1
ATOM 2666 N N . MET A 1 351 ? -25.863 -7.566 51.842 1.00 95.75 351 MET A N 1
ATOM 2667 C CA . MET A 1 351 ? -27.198 -7.158 51.410 1.00 95.75 351 MET A CA 1
ATOM 2668 C C . MET A 1 351 ? -27.546 -5.741 51.883 1.00 95.75 351 MET A C 1
ATOM 2670 O O . MET A 1 351 ? -28.091 -4.962 51.108 1.00 95.75 351 MET A O 1
ATOM 2674 N N . GLN A 1 352 ? -27.190 -5.359 53.118 1.00 94.50 352 GLN A N 1
ATOM 2675 C CA . GLN A 1 352 ? -27.395 -3.983 53.596 1.00 94.50 352 GLN A CA 1
ATOM 2676 C C . GLN A 1 352 ? -26.611 -2.958 52.768 1.00 94.50 352 GLN A C 1
ATOM 2678 O O . GLN A 1 352 ? -27.133 -1.888 52.453 1.00 94.50 352 GLN A O 1
ATOM 2683 N N . HIS A 1 353 ? -25.371 -3.276 52.391 1.00 91.88 353 HIS A N 1
ATOM 2684 C CA . HIS A 1 353 ? -24.581 -2.414 51.513 1.00 91.88 353 HIS A CA 1
ATOM 2685 C C . HIS A 1 353 ? -25.188 -2.295 50.109 1.00 91.88 353 HIS A C 1
ATOM 2687 O O . HIS A 1 353 ? -25.210 -1.197 49.554 1.00 91.88 353 HIS A O 1
ATOM 2693 N N . GLN A 1 354 ? -25.703 -3.392 49.550 1.00 94.94 354 GLN A N 1
ATOM 2694 C CA . GLN A 1 354 ? -26.388 -3.388 48.255 1.00 94.94 354 GLN A CA 1
ATOM 2695 C C . GLN A 1 354 ? -27.689 -2.572 48.296 1.00 94.94 354 GLN A C 1
ATOM 2697 O O . GLN A 1 354 ? -27.937 -1.800 47.374 1.00 94.94 354 GLN A O 1
ATOM 2702 N N . GLU A 1 355 ? -28.471 -2.659 49.375 1.00 95.69 355 GLU A N 1
ATOM 2703 C CA . GLU A 1 355 ? -29.700 -1.871 49.551 1.00 95.69 355 GLU A CA 1
ATOM 2704 C C . GLU A 1 355 ? -29.411 -0.360 49.632 1.00 95.69 355 GLU A C 1
ATOM 2706 O O . GLU A 1 355 ? -30.139 0.458 49.073 1.00 95.69 355 GLU A O 1
ATOM 2711 N N . LEU A 1 356 ? -28.309 0.032 50.282 1.00 94.69 356 LEU A N 1
ATOM 2712 C CA . LEU A 1 356 ? -27.859 1.428 50.293 1.00 94.69 356 LEU A CA 1
ATOM 2713 C C . LEU A 1 356 ? -27.423 1.894 48.898 1.00 94.69 356 LEU A C 1
ATOM 2715 O O . LEU A 1 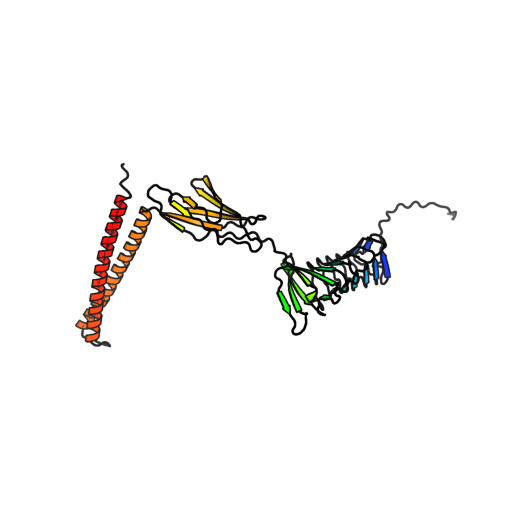356 ? -27.821 2.971 48.460 1.00 94.69 356 LEU A O 1
ATOM 2719 N N . ALA A 1 357 ? -26.651 1.072 48.179 1.00 92.56 357 ALA A N 1
ATOM 2720 C CA . ALA A 1 357 ? -26.241 1.376 46.808 1.00 92.56 357 ALA A CA 1
ATOM 2721 C C . ALA A 1 357 ? -27.447 1.504 45.862 1.00 92.56 357 ALA A C 1
ATOM 2723 O O . ALA A 1 357 ? -27.449 2.360 44.977 1.00 92.56 357 ALA A O 1
ATOM 2724 N N . LYS A 1 358 ? -28.485 0.687 46.078 1.00 96.19 358 LYS A N 1
ATOM 2725 C CA . LYS A 1 358 ? -29.762 0.758 45.368 1.00 96.19 358 LYS A CA 1
ATOM 2726 C C . LYS A 1 358 ? -30.435 2.120 45.563 1.00 96.19 358 LYS A C 1
ATOM 2728 O O . LYS A 1 358 ? -30.735 2.787 44.577 1.00 96.19 358 LYS A O 1
ATOM 2733 N N . LEU A 1 359 ? -30.596 2.565 46.812 1.00 95.94 359 LEU A N 1
ATOM 2734 C CA . LEU A 1 359 ? -31.206 3.862 47.143 1.00 95.94 359 LEU A CA 1
ATOM 2735 C C . LEU A 1 359 ? -30.447 5.045 46.520 1.00 95.94 359 LEU A C 1
ATOM 2737 O O . LEU A 1 359 ? -31.058 5.976 45.990 1.00 95.94 359 LEU A O 1
ATOM 2741 N N . ASP A 1 360 ? -29.113 5.013 46.553 1.00 94.88 360 ASP A N 1
ATOM 2742 C CA . ASP A 1 360 ? -28.285 6.052 45.930 1.00 94.88 360 ASP A CA 1
ATOM 2743 C C . ASP A 1 360 ? -28.468 6.090 44.403 1.00 94.88 360 ASP A C 1
ATOM 2745 O O . ASP A 1 360 ? -28.481 7.163 43.789 1.00 94.88 360 ASP A O 1
ATOM 2749 N N . LEU A 1 361 ? -28.634 4.921 43.781 1.00 94.94 361 LEU A N 1
ATOM 2750 C CA . LEU A 1 361 ? -28.853 4.790 42.347 1.00 94.94 361 LEU A CA 1
ATOM 2751 C C . LEU A 1 361 ? -30.241 5.292 41.933 1.00 94.94 361 LEU A C 1
ATOM 2753 O O . LEU A 1 361 ? -30.327 6.065 40.980 1.00 94.94 361 LEU A O 1
ATOM 2757 N N . GLU A 1 362 ? -31.290 4.926 42.674 1.00 96.31 362 GLU A N 1
ATOM 2758 C CA . GLU A 1 362 ? -32.661 5.427 42.488 1.00 96.31 362 GLU A CA 1
ATOM 2759 C C . GLU A 1 362 ? -32.698 6.955 42.567 1.00 96.31 362 GLU A C 1
ATOM 2761 O O . GLU A 1 362 ? -33.157 7.620 41.637 1.00 96.31 362 GLU A O 1
ATOM 2766 N N . ARG A 1 363 ? -32.092 7.531 43.612 1.00 95.88 363 ARG A N 1
ATOM 2767 C CA . ARG A 1 363 ? -31.989 8.987 43.761 1.00 95.88 363 ARG A CA 1
ATOM 2768 C C . ARG A 1 363 ? -31.234 9.634 42.602 1.00 95.88 363 ARG A C 1
ATOM 2770 O O . ARG A 1 363 ? -31.593 10.713 42.137 1.00 95.88 363 ARG A O 1
ATOM 2777 N N . SER A 1 364 ? -30.161 9.001 42.132 1.00 95.25 364 SER A N 1
ATOM 2778 C CA . SER A 1 364 ? -29.422 9.503 40.976 1.00 95.25 364 SER A CA 1
ATOM 2779 C C . SER A 1 364 ? -30.245 9.448 39.688 1.00 95.25 364 SER A C 1
ATOM 2781 O O . SER A 1 364 ? -30.039 10.309 38.838 1.00 95.25 364 SER A O 1
ATOM 2783 N N . ILE A 1 365 ? -31.123 8.457 39.519 1.00 95.31 365 ILE A N 1
ATOM 2784 C CA . ILE A 1 365 ? -32.024 8.347 38.364 1.00 95.31 365 ILE A CA 1
ATOM 2785 C C . ILE A 1 365 ? -33.071 9.464 38.405 1.00 95.31 365 ILE A C 1
ATOM 2787 O O . ILE A 1 365 ? -33.271 10.117 37.384 1.00 95.31 365 ILE A O 1
ATOM 2791 N N . GLU A 1 366 ? -33.665 9.743 39.570 1.00 94.88 366 GLU A N 1
ATOM 2792 C CA . GLU A 1 366 ? -34.604 10.864 39.752 1.00 94.88 366 GLU A CA 1
ATOM 2793 C C . GLU A 1 366 ? -33.960 12.206 39.373 1.00 94.88 366 GLU A C 1
ATOM 2795 O O . GLU A 1 366 ? -34.522 12.968 38.592 1.00 94.88 366 GLU A O 1
ATOM 2800 N N . ILE A 1 367 ? -32.726 12.461 39.826 1.00 94.25 367 ILE A N 1
ATOM 2801 C CA . ILE A 1 367 ? -31.986 13.686 39.470 1.00 94.25 367 ILE A CA 1
ATOM 2802 C C . ILE A 1 367 ? -31.797 13.812 37.949 1.00 94.25 367 ILE A C 1
ATOM 2804 O O . ILE A 1 367 ? -31.896 14.910 37.401 1.00 94.25 367 ILE A O 1
ATOM 2808 N N . LEU A 1 368 ? -31.516 12.706 37.253 1.00 93.56 368 LEU A N 1
ATOM 2809 C CA . LEU A 1 368 ? -31.359 12.711 35.794 1.00 93.56 368 LEU A CA 1
ATOM 2810 C C . LEU A 1 368 ? -32.702 12.942 35.081 1.00 93.56 368 LEU A C 1
ATOM 2812 O O . LEU A 1 368 ? -32.733 13.630 34.065 1.00 93.56 368 LEU A O 1
ATOM 2816 N N . GLN A 1 369 ? -33.808 12.415 35.615 1.00 92.00 369 GLN A N 1
ATOM 2817 C CA . GLN A 1 369 ? -35.161 12.667 35.100 1.00 92.00 369 GLN A CA 1
ATOM 2818 C C . GLN A 1 369 ? -35.578 14.136 35.266 1.00 92.00 369 GLN A C 1
ATOM 2820 O O . GLN A 1 369 ? -36.106 14.738 34.327 1.00 92.00 369 GLN A O 1
ATOM 2825 N N . ASP A 1 370 ? -35.286 14.736 36.419 1.00 91.00 370 ASP A N 1
ATOM 2826 C CA . ASP A 1 370 ? -35.523 16.162 36.660 1.00 91.00 370 ASP A CA 1
ATOM 2827 C C . ASP A 1 370 ? -34.700 17.029 35.695 1.00 91.00 370 ASP A C 1
ATOM 2829 O O . ASP A 1 370 ? -35.215 17.987 35.112 1.00 91.00 370 ASP A O 1
ATOM 2833 N N . ALA A 1 371 ? -33.430 16.669 35.472 1.00 88.56 371 ALA A N 1
ATOM 2834 C CA . ALA A 1 371 ? -32.557 17.368 34.532 1.00 88.56 371 ALA A CA 1
ATOM 2835 C C . ALA A 1 371 ? -33.078 17.303 33.085 1.00 88.56 371 ALA A C 1
ATOM 2837 O O . ALA A 1 371 ? -33.082 18.324 32.399 1.00 88.56 371 ALA A O 1
ATOM 2838 N N . LEU A 1 372 ? -33.562 16.139 32.635 1.00 88.44 372 LEU A N 1
ATOM 2839 C CA . LEU A 1 372 ? -34.185 15.985 31.313 1.00 88.44 372 LEU A CA 1
ATOM 2840 C C . LEU A 1 372 ? -35.410 16.883 31.154 1.00 88.44 372 LEU A C 1
ATOM 2842 O O . LEU A 1 372 ? -35.509 17.620 30.178 1.00 88.44 372 LEU A O 1
ATOM 2846 N N . THR A 1 373 ? -36.292 16.886 32.154 1.00 85.75 373 THR A N 1
ATOM 2847 C CA . THR A 1 373 ? -37.515 17.706 32.156 1.00 85.75 373 THR A CA 1
ATOM 2848 C C . THR A 1 373 ? -37.206 19.205 32.063 1.00 85.75 373 THR A C 1
ATOM 2850 O O . THR A 1 373 ? -37.980 19.974 31.498 1.00 85.75 373 THR A O 1
ATOM 2853 N N . TYR A 1 374 ? -36.070 19.641 32.615 1.00 84.38 374 TYR A N 1
ATOM 2854 C CA . TYR A 1 374 ? -35.623 21.031 32.532 1.00 84.38 374 TYR A CA 1
ATOM 2855 C C . TYR A 1 374 ? -35.060 21.403 31.151 1.00 84.38 374 TYR A C 1
ATOM 2857 O O . TYR A 1 374 ? -35.226 22.538 30.703 1.00 84.38 374 TYR A O 1
ATOM 2865 N N . ILE A 1 375 ? -34.375 20.468 30.488 1.00 82.50 375 ILE A N 1
ATOM 2866 C CA . ILE A 1 375 ? -33.713 20.698 29.194 1.00 82.50 375 ILE A CA 1
ATOM 2867 C C . ILE A 1 375 ? -34.706 20.575 28.027 1.00 82.50 375 ILE A C 1
ATOM 2869 O O . ILE A 1 375 ? -34.560 21.285 27.032 1.00 82.50 375 ILE A O 1
ATOM 2873 N N . GLU A 1 376 ? -35.741 19.749 28.169 1.00 75.75 376 GLU A N 1
ATOM 2874 C CA . GLU A 1 376 ? -36.831 19.585 27.203 1.00 75.75 376 GLU A CA 1
ATOM 2875 C C . GLU A 1 376 ? -38.159 20.116 27.783 1.00 75.75 376 GLU A C 1
ATOM 2877 O O . GLU A 1 376 ? -38.991 19.332 28.250 1.00 75.75 376 GLU A O 1
ATOM 2882 N N . PRO A 1 377 ? -38.402 21.445 27.796 1.00 59.00 377 PRO A N 1
ATOM 2883 C CA . PRO A 1 377 ? -39.685 21.965 28.250 1.00 59.00 377 PRO A CA 1
ATOM 2884 C C . PRO A 1 377 ? -40.817 21.465 27.333 1.00 59.00 377 PRO A C 1
ATOM 2886 O O . PRO A 1 377 ? -40.600 21.268 26.134 1.00 59.00 377 PRO A O 1
ATOM 2889 N N . PRO A 1 378 ? -42.037 21.271 27.865 1.00 55.25 378 PRO A N 1
ATOM 2890 C CA . PRO A 1 378 ? -43.152 20.744 27.090 1.00 55.25 378 PRO A CA 1
ATOM 2891 C C . PRO A 1 378 ? -43.412 21.614 25.858 1.00 55.25 378 PRO A C 1
ATOM 2893 O O . PRO A 1 378 ? -43.506 22.837 25.959 1.00 55.25 378 PRO A O 1
ATOM 2896 N N . VAL A 1 379 ? -43.552 20.967 24.700 1.00 51.44 379 VAL A N 1
ATOM 2897 C CA . VAL A 1 379 ? -44.007 21.620 23.469 1.00 51.44 379 VAL A CA 1
ATOM 2898 C C . VAL A 1 379 ? -45.399 22.193 23.751 1.00 51.44 379 VAL A C 1
ATOM 2900 O O . VAL A 1 379 ? -46.327 21.429 24.027 1.00 51.44 379 VAL A O 1
ATOM 2903 N N . GLU A 1 380 ? -45.539 23.525 23.760 1.00 46.25 380 GLU A N 1
ATOM 2904 C CA . GLU A 1 380 ? -46.861 24.154 23.867 1.00 46.25 380 GLU A CA 1
ATOM 2905 C C . GLU A 1 380 ? -47.749 23.670 22.700 1.00 46.25 380 GLU A C 1
ATOM 2907 O O . GLU A 1 380 ? -47.257 23.577 21.571 1.00 46.25 380 GLU A O 1
ATOM 2912 N N . PRO A 1 381 ? -49.015 23.303 22.979 1.00 47.44 381 PRO A N 1
ATOM 2913 C CA . PRO A 1 381 ? -49.894 22.591 22.049 1.00 47.44 381 PRO A CA 1
ATOM 2914 C C . PRO A 1 381 ? -50.304 23.375 20.798 1.00 47.44 381 PRO A C 1
ATOM 2916 O O . PRO A 1 381 ? -50.426 24.621 20.867 1.00 47.44 381 PRO A O 1
#